Protein AF-0000000073058020 (afdb_homodimer)

Nearest PDB structures (foldseek):
  3s8e-assembly4_H  TM=9.476E-01  e=1.299E-31  Homo sapiens
  3s8e-assembly3_E  TM=9.428E-01  e=1.220E-31  Homo sapiens
  3s8e-assembly4_G  TM=9.374E-01  e=2.567E-31  Homo sapiens
  3v6m-assembly2_C  TM=9.820E-01  e=1.964E-29  Homo sapiens
  3v6m-assembly1_A  TM=9.662E-01  e=1.846E-29  Homo sapiens

Sequence (536 aa):
SPRSIEVSDPGEEYVMSYNLRGLALIFNQEYFSPELHLPHRHGTKADKNNLLRRLEELSFAVRPYDNLTRQEVLAVINDAVNWSHTEADCFLCVFLSHGENECVFARDGKLSIRDLTHTFKGDRCPSLVGKPKIFIFQACRGDKHDEPVSPIVDVVDCEVHANQLVVDAGTVHTLPAGADFLMCYSVAEGYFSHRETLNGSWYIQDLCEVLQEYGTRLEITEMMTLVNRRVSLRRVENCADRNAIGKKQVPCYTSMLTKKLYFRSKKLSPRSIEVSDPGEEYVMSYNLRGLALIFNQEYFSPELHLPHRHGTKADKNNLLRRLEELSFAVRPYDNLTRQEVLAVINDAVNWSHTEADCFLCVFLSHGENECVFARDGKLSIRDLTHTFKGDRCPSLVGKPKIFIFQACRGDKHDEPVSPIVDVVDCEVHANQLVVDAGTVHTLPAGADFLMCYSVAEGYFSHRETLNGSWYIQDLCEVLQEYGTRLEITEMMTLVNRRVSLRRVENCADRNAIGKKQVPCYTSMLTKKLYFRSKKL

Radius of gyration: 22.55 Å; Cα contacts (8 Å, |Δi|>4): 1312; chains: 2; bounding box: 61×62×60 Å

Structure (mmCIF, N/CA/C/O backbone):
data_AF-0000000073058020-model_v1
#
loop_
_entity.id
_entity.type
_entity.pdbx_description
1 polymer Caspase-6
#
loop_
_atom_site.group_PDB
_atom_site.id
_atom_site.type_symbol
_atom_site.label_atom_id
_atom_site.label_alt_id
_atom_site.label_comp_id
_atom_site.label_asym_id
_atom_site.label_entity_id
_atom_site.label_seq_id
_atom_site.pdbx_PDB_ins_code
_atom_site.Cartn_x
_atom_site.Cartn_y
_atom_site.Cartn_z
_atom_site.occupancy
_atom_site.B_iso_or_equiv
_atom_site.auth_seq_id
_atom_site.auth_comp_id
_atom_site.auth_asym_id
_atom_site.auth_atom_id
_atom_site.pdbx_PDB_model_num
ATOM 1 N N . SER A 1 1 ? 31.703 -17.469 -5.637 1 23.05 1 SER A N 1
ATOM 2 C CA . SER A 1 1 ? 31.219 -17.859 -4.316 1 23.05 1 SER A CA 1
ATOM 3 C C . SER A 1 1 ? 29.781 -17.438 -4.113 1 23.05 1 SER A C 1
ATOM 5 O O . SER A 1 1 ? 29.375 -16.344 -4.527 1 23.05 1 SER A O 1
ATOM 7 N N . PRO A 1 2 ? 28.719 -18.219 -4.098 1 29.14 2 PRO A N 1
ATOM 8 C CA . PRO A 1 2 ? 27.312 -17.812 -4.02 1 29.14 2 PRO A CA 1
ATOM 9 C C . PRO A 1 2 ? 27.078 -16.703 -2.988 1 29.14 2 PRO A C 1
ATOM 11 O O . PRO A 1 2 ? 27.562 -16.797 -1.856 1 29.14 2 PRO A O 1
ATOM 14 N N . ARG A 1 3 ? 27.219 -15.531 -3.258 1 32.94 3 ARG A N 1
ATOM 15 C CA . ARG A 1 3 ? 27.156 -14.438 -2.291 1 32.94 3 ARG A CA 1
ATOM 16 C C . ARG A 1 3 ? 26.141 -14.734 -1.194 1 32.94 3 ARG A C 1
ATOM 18 O O . ARG A 1 3 ? 25.016 -15.133 -1.481 1 32.94 3 ARG A O 1
ATOM 25 N N . SER A 1 4 ? 26.484 -15.273 -0.076 1 37.12 4 SER A N 1
ATOM 26 C CA . SER A 1 4 ? 25.766 -15.484 1.172 1 37.12 4 SER A CA 1
ATOM 27 C C . SER A 1 4 ? 24.703 -14.406 1.376 1 37.12 4 SER A C 1
ATOM 29 O O . SER A 1 4 ? 25.031 -13.227 1.527 1 37.12 4 SER A O 1
ATOM 31 N N . ILE A 1 5 ? 23.734 -14.383 0.634 1 47.12 5 ILE A N 1
ATOM 32 C CA . ILE A 1 5 ? 22.672 -13.453 1.007 1 47.12 5 ILE A CA 1
ATOM 33 C C . ILE A 1 5 ? 22.609 -13.312 2.527 1 47.12 5 ILE A C 1
ATOM 35 O O . ILE A 1 5 ? 22.297 -14.281 3.23 1 47.12 5 ILE A O 1
ATOM 39 N N . GLU A 1 6 ? 23.547 -12.773 3.135 1 50.41 6 GLU A N 1
ATOM 40 C CA . GLU A 1 6 ? 23.484 -12.477 4.562 1 50.41 6 GLU A CA 1
ATOM 41 C C . GLU A 1 6 ? 22.031 -12.352 5.027 1 50.41 6 GLU A C 1
ATOM 43 O O . GLU A 1 6 ? 21.234 -11.625 4.422 1 50.41 6 GLU A O 1
ATOM 48 N N . VAL A 1 7 ? 21.453 -13.445 5.656 1 63.44 7 VAL A N 1
ATOM 49 C CA . VAL A 1 7 ? 20.141 -13.586 6.266 1 63.44 7 VAL A CA 1
ATOM 50 C C . VAL A 1 7 ? 19.734 -12.273 6.938 1 63.44 7 VAL A C 1
ATOM 52 O O . VAL A 1 7 ? 20.375 -11.836 7.895 1 63.44 7 VAL A O 1
ATOM 55 N N . SER A 1 8 ? 19.016 -11.461 6.195 1 85 8 SER A N 1
ATOM 56 C CA . SER A 1 8 ? 18.5 -10.211 6.738 1 85 8 SER A CA 1
ATOM 57 C C . SER A 1 8 ? 17.609 -10.461 7.949 1 85 8 SER A C 1
ATOM 59 O O . SER A 1 8 ? 16.734 -11.336 7.918 1 85 8 SER A O 1
ATOM 61 N N . ASP A 1 9 ? 18 -9.945 9.086 1 92.81 9 ASP A N 1
ATOM 62 C CA . ASP A 1 9 ? 17.188 -10.008 10.305 1 92.81 9 ASP A CA 1
ATOM 63 C C . ASP A 1 9 ? 15.82 -9.383 10.078 1 92.81 9 ASP A C 1
ATOM 65 O O . ASP A 1 9 ? 15.711 -8.188 9.82 1 92.81 9 ASP A O 1
ATOM 69 N N . PRO A 1 10 ? 14.789 -10.234 10.164 1 94.06 10 PRO A N 1
ATOM 70 C CA . PRO A 1 10 ? 13.453 -9.664 9.977 1 94.06 10 PRO A CA 1
ATOM 71 C C . PRO A 1 10 ? 13.109 -8.625 11.039 1 94.06 10 PRO A C 1
ATOM 73 O O . PRO A 1 10 ? 12.18 -7.832 10.844 1 94.06 10 PRO A O 1
ATOM 76 N N . GLY A 1 11 ? 13.789 -8.633 12.148 1 95.56 11 GLY A N 1
ATOM 77 C CA . GLY A 1 11 ? 13.508 -7.719 13.242 1 95.56 11 GLY A CA 1
ATOM 78 C C . GLY A 1 11 ? 14.281 -6.418 13.148 1 95.56 11 GLY A C 1
ATOM 79 O O . GLY A 1 11 ? 14.172 -5.555 14.023 1 95.56 11 GLY A O 1
ATOM 80 N N . GLU A 1 12 ? 15.078 -6.242 12.07 1 96.94 12 GLU A N 1
ATOM 81 C CA . GLU A 1 12 ? 15.852 -5.012 11.922 1 96.94 12 GLU A CA 1
ATOM 82 C C . GLU A 1 12 ? 14.938 -3.787 11.953 1 96.94 12 GLU A C 1
ATOM 84 O O . GLU A 1 12 ? 13.883 -3.777 11.32 1 96.94 12 GLU A O 1
ATOM 89 N N . GLU A 1 13 ? 15.344 -2.783 12.727 1 98 13 GLU A N 1
ATOM 90 C CA . GLU A 1 13 ? 14.562 -1.562 12.906 1 98 13 GLU A CA 1
ATOM 91 C C . GLU A 1 13 ? 15.289 -0.351 12.328 1 98 13 GLU A C 1
ATOM 93 O O . GLU A 1 13 ? 16.516 -0.335 12.258 1 98 13 GLU A O 1
ATOM 98 N N . TYR A 1 14 ? 14.531 0.636 11.891 1 98.31 14 TYR A N 1
ATOM 99 C CA . TYR A 1 14 ? 15.117 1.937 11.57 1 98.31 14 TYR A CA 1
ATOM 100 C C . TYR A 1 14 ? 15.758 2.557 12.805 1 98.31 14 TYR A C 1
ATOM 102 O O . TYR A 1 14 ? 15.297 2.342 13.93 1 98.31 14 TYR A O 1
ATOM 110 N N . VAL A 1 15 ? 16.859 3.303 12.57 1 97.19 15 VAL A N 1
ATOM 111 C CA . VAL A 1 15 ? 17.406 4.129 13.641 1 97.19 15 VAL A CA 1
ATOM 112 C C . VAL A 1 15 ? 16.469 5.305 13.914 1 97.19 15 VAL A C 1
ATOM 114 O O . VAL A 1 15 ? 16.312 6.199 13.078 1 97.19 15 VAL A O 1
ATOM 117 N N . MET A 1 16 ? 15.812 5.262 15.023 1 97.62 16 MET A N 1
ATOM 118 C CA . MET A 1 16 ? 14.828 6.281 15.383 1 97.62 16 MET A CA 1
ATOM 119 C C . MET A 1 16 ? 15.211 6.961 16.688 1 97.62 16 MET A C 1
ATOM 121 O O . MET A 1 16 ? 14.336 7.305 17.484 1 97.62 16 MET A O 1
ATOM 125 N N . SER A 1 17 ? 16.516 7.078 16.938 1 95.25 17 SER A N 1
ATOM 126 C CA . SER A 1 17 ? 16.969 7.562 18.234 1 95.25 17 SER A CA 1
ATOM 127 C C . SER A 1 17 ? 17.688 8.898 18.094 1 95.25 17 SER A C 1
ATOM 129 O O . SER A 1 17 ? 18.469 9.281 18.969 1 95.25 17 SER A O 1
ATOM 131 N N . TYR A 1 18 ? 17.516 9.555 17 1 94.5 18 TYR A N 1
ATOM 132 C CA . TYR A 1 18 ? 18.047 10.906 16.906 1 94.5 18 TYR A CA 1
ATOM 133 C C . TYR A 1 18 ? 17.281 11.852 17.828 1 94.5 18 TYR A C 1
ATOM 135 O O . TYR A 1 18 ? 16.266 11.469 18.406 1 94.5 18 TYR A O 1
ATOM 143 N N . ASN A 1 19 ? 17.734 13.055 17.969 1 89.69 19 ASN A N 1
ATOM 144 C CA . ASN A 1 19 ? 17.125 14.023 18.891 1 89.69 19 ASN A CA 1
ATOM 145 C C . ASN A 1 19 ? 15.719 14.398 18.469 1 89.69 19 ASN A C 1
ATOM 147 O O . ASN A 1 19 ? 14.812 14.484 19.297 1 89.69 19 ASN A O 1
ATOM 151 N N . LEU A 1 20 ? 15.555 14.594 17.266 1 94.88 20 LEU A N 1
ATOM 152 C CA . LEU A 1 20 ? 14.25 14.961 16.719 1 94.88 20 LEU A CA 1
ATOM 153 C C . LEU A 1 20 ? 13.617 13.781 15.992 1 94.88 20 LEU A C 1
ATOM 155 O O . LEU A 1 20 ? 14.297 13.062 15.258 1 94.88 20 LEU A O 1
ATOM 159 N N . ARG A 1 21 ? 12.336 13.523 16.312 1 98 21 ARG A N 1
ATOM 160 C CA . ARG A 1 21 ? 11.641 12.477 15.578 1 98 21 ARG A CA 1
ATOM 161 C C . ARG A 1 21 ? 11.648 12.766 14.078 1 98 21 ARG A C 1
ATOM 163 O O . ARG A 1 21 ? 12 11.898 13.273 1 98 21 ARG A O 1
ATOM 170 N N . GLY A 1 22 ? 11.336 14.047 13.75 1 98.19 22 GLY A N 1
ATOM 171 C CA . GLY A 1 22 ? 11.359 14.469 12.359 1 98.19 22 GLY A CA 1
ATOM 172 C C . GLY A 1 22 ? 10.484 15.688 12.094 1 98.19 22 GLY A C 1
ATOM 173 O O . GLY A 1 22 ? 9.727 16.109 12.969 1 98.19 22 GLY A O 1
ATOM 174 N N . LEU A 1 23 ? 10.68 16.281 11.023 1 98.56 23 LEU A N 1
ATOM 175 C CA . LEU A 1 23 ? 9.812 17.344 10.539 1 98.56 23 LEU A CA 1
ATOM 176 C C . LEU A 1 23 ? 8.484 16.781 10.039 1 98.56 23 LEU A C 1
ATOM 178 O O . LEU A 1 23 ? 8.461 15.805 9.281 1 98.56 23 LEU A O 1
ATOM 182 N N . ALA A 1 24 ? 7.367 17.328 10.555 1 98.81 24 ALA A N 1
ATOM 183 C CA . ALA A 1 24 ? 6.027 16.953 10.102 1 98.81 24 ALA A CA 1
ATOM 184 C C . ALA A 1 24 ? 5.297 18.156 9.508 1 98.81 24 ALA A C 1
ATOM 186 O O . ALA A 1 24 ? 5.086 19.156 10.188 1 98.81 24 ALA A O 1
ATOM 187 N N . LEU A 1 25 ? 4.953 18.047 8.258 1 98.88 25 LEU A N 1
ATOM 188 C CA . LEU A 1 25 ? 4.168 19.078 7.586 1 98.88 25 LEU A CA 1
ATOM 189 C C . LEU A 1 25 ? 2.697 18.688 7.512 1 98.88 25 LEU A C 1
ATOM 191 O O . LEU A 1 25 ? 2.371 17.547 7.191 1 98.88 25 LEU A O 1
ATOM 195 N N . ILE A 1 26 ? 1.805 19.594 7.879 1 98.81 26 ILE A N 1
ATOM 196 C CA . ILE A 1 26 ? 0.37 19.391 7.707 1 98.81 26 ILE A CA 1
ATOM 197 C C . ILE A 1 26 ? -0.203 20.469 6.801 1 98.81 26 ILE A C 1
ATOM 199 O O . ILE A 1 26 ? -0.248 21.641 7.176 1 98.81 26 ILE A O 1
ATOM 203 N N . PHE A 1 27 ? -0.582 20.094 5.637 1 98.69 27 PHE A N 1
ATOM 204 C CA . PHE A 1 27 ? -1.295 21 4.746 1 98.69 27 PHE A CA 1
ATOM 205 C C . PHE A 1 27 ? -2.803 20.828 4.887 1 98.69 27 PHE A C 1
ATOM 207 O O . PHE A 1 27 ? -3.355 19.797 4.48 1 98.69 27 PHE A O 1
ATOM 214 N N . ASN A 1 28 ? -3.459 21.781 5.445 1 98.38 28 ASN A N 1
ATOM 215 C CA . ASN A 1 28 ? -4.902 21.766 5.66 1 98.38 28 ASN A CA 1
ATOM 216 C C . ASN A 1 28 ? -5.617 22.719 4.711 1 98.38 28 ASN A C 1
ATOM 218 O O . ASN A 1 28 ? -5.598 23.938 4.91 1 98.38 28 ASN A O 1
ATOM 222 N N . GLN A 1 29 ? -6.27 22.156 3.744 1 97.38 29 GLN A N 1
ATOM 223 C CA . GLN A 1 29 ? -7 22.938 2.762 1 97.38 29 GLN A CA 1
ATOM 224 C C . GLN A 1 29 ? -8.5 22.922 3.043 1 97.38 29 GLN A C 1
ATOM 226 O O . GLN A 1 29 ? -9.133 21.859 2.951 1 97.38 29 GLN A O 1
ATOM 231 N N . GLU A 1 30 ? -9.047 24 3.389 1 96.25 30 GLU A N 1
ATOM 232 C CA . GLU A 1 30 ? -10.469 24.094 3.697 1 96.25 30 GLU A CA 1
ATOM 233 C C . GLU A 1 30 ? -11.227 24.844 2.598 1 96.25 30 GLU A C 1
ATOM 235 O O . GLU A 1 30 ? -12.367 24.484 2.283 1 96.25 30 GLU A O 1
ATOM 240 N N . TYR A 1 31 ? -10.555 25.844 2.033 1 96.69 31 TYR A N 1
ATOM 241 C CA . TYR A 1 31 ? -11.164 26.688 1.013 1 96.69 31 TYR A CA 1
ATOM 242 C C . TYR A 1 31 ? -10.43 26.547 -0.316 1 96.69 31 TYR A C 1
ATOM 244 O O . TYR A 1 31 ? -9.219 26.328 -0.343 1 96.69 31 TYR A O 1
ATOM 252 N N . PHE A 1 32 ? -11.188 26.75 -1.414 1 96.38 32 PHE A N 1
ATOM 253 C CA . PHE A 1 32 ? -10.625 26.594 -2.748 1 96.38 32 PHE A CA 1
ATOM 254 C C . PHE A 1 32 ? -11.094 27.719 -3.672 1 96.38 32 PHE A C 1
ATOM 256 O O . PHE A 1 32 ? -12.164 28.281 -3.469 1 96.38 32 PHE A O 1
ATOM 263 N N . SER A 1 33 ? -10.25 28.016 -4.582 1 97.06 33 SER A N 1
ATOM 264 C CA . SER A 1 33 ? -10.625 29.016 -5.578 1 97.06 33 SER A CA 1
ATOM 265 C C . SER A 1 33 ? -11.914 28.625 -6.297 1 97.06 33 SER A C 1
ATOM 267 O O . SER A 1 33 ? -12.117 27.453 -6.625 1 97.06 33 SER A O 1
ATOM 269 N N . PRO A 1 34 ? -12.773 29.609 -6.582 1 95 34 PRO A N 1
ATOM 270 C CA . PRO A 1 34 ? -14.055 29.328 -7.223 1 95 34 PRO A CA 1
ATOM 271 C C . PRO A 1 34 ? -13.906 28.609 -8.562 1 95 34 PRO A C 1
ATOM 273 O O . PRO A 1 34 ? -14.773 27.812 -8.938 1 95 34 PRO A O 1
ATOM 276 N N . GLU A 1 35 ? -12.805 28.828 -9.242 1 95.06 35 GLU A N 1
ATOM 277 C CA . GLU A 1 35 ? -12.586 28.25 -10.562 1 95.06 35 GLU A CA 1
ATOM 278 C C . GLU A 1 35 ? -12.453 26.734 -10.484 1 95.06 35 GLU A C 1
ATOM 280 O O . GLU A 1 35 ? -12.656 26.031 -11.484 1 95.06 35 GLU A O 1
ATOM 285 N N . LEU A 1 36 ? -12.156 26.219 -9.297 1 92.19 36 LEU A N 1
ATOM 286 C CA . LEU A 1 36 ? -11.945 24.781 -9.133 1 92.19 36 LEU A CA 1
ATOM 287 C C . LEU A 1 36 ? -13.273 24.062 -8.883 1 92.19 36 LEU A C 1
ATOM 289 O O . LEU A 1 36 ? -13.344 22.828 -8.992 1 92.19 36 LEU A O 1
ATOM 293 N N . HIS A 1 37 ? -14.32 24.812 -8.516 1 91.5 37 HIS A N 1
ATOM 294 C CA . HIS A 1 37 ? -15.648 24.281 -8.273 1 91.5 37 HIS A CA 1
ATOM 295 C C . HIS A 1 37 ? -15.609 23.141 -7.25 1 91.5 37 HIS A C 1
ATOM 297 O O . HIS A 1 37 ? -16.234 22.094 -7.453 1 91.5 37 HIS A O 1
ATOM 303 N N . LEU A 1 38 ? -14.812 23.297 -6.207 1 90.06 38 LEU A N 1
ATOM 304 C CA . LEU A 1 38 ? -14.719 22.328 -5.125 1 90.06 38 LEU A CA 1
ATOM 305 C C . LEU A 1 38 ? -15.453 22.828 -3.883 1 90.06 38 LEU A C 1
ATOM 307 O O . LEU A 1 38 ? -15.398 24.016 -3.564 1 90.06 38 LEU A O 1
ATOM 311 N N . PRO A 1 39 ? -16.125 21.953 -3.223 1 87.44 39 PRO A N 1
ATOM 312 C CA . PRO A 1 39 ? -16.812 22.359 -1.997 1 87.44 39 PRO A CA 1
ATOM 313 C C . PRO A 1 39 ? -15.844 22.656 -0.853 1 87.44 39 PRO A C 1
ATOM 315 O O . PRO A 1 39 ? -14.719 22.156 -0.834 1 87.44 39 PRO A O 1
ATOM 318 N N . HIS A 1 40 ? -16.359 23.484 0.093 1 91.19 40 HIS A N 1
ATOM 319 C CA . HIS A 1 40 ? -15.617 23.734 1.321 1 91.19 40 HIS A CA 1
ATOM 320 C C . HIS A 1 40 ? -15.516 22.469 2.17 1 91.19 40 HIS A C 1
ATOM 322 O O . HIS A 1 40 ? -16.469 21.688 2.24 1 91.19 40 HIS A O 1
ATOM 328 N N . ARG A 1 41 ? -14.398 22.281 2.799 1 92.06 41 ARG A N 1
ATOM 329 C CA . ARG A 1 41 ? -14.18 21.094 3.615 1 92.06 41 ARG A CA 1
ATOM 330 C C . ARG A 1 41 ? -14.383 21.406 5.094 1 92.06 41 ARG A C 1
ATOM 332 O O . ARG A 1 41 ? -13.43 21.391 5.875 1 92.06 41 ARG A O 1
ATOM 339 N N . HIS A 1 42 ? -15.57 21.516 5.48 1 88.69 42 HIS A N 1
ATOM 340 C CA . HIS A 1 42 ? -15.898 21.766 6.875 1 88.69 42 HIS A CA 1
ATOM 341 C C . HIS A 1 42 ? -15.43 20.641 7.777 1 88.69 42 HIS A C 1
ATOM 343 O O . HIS A 1 42 ? -15.547 19.469 7.422 1 88.69 42 HIS A O 1
ATOM 349 N N . GLY A 1 43 ? -14.859 20.938 8.93 1 89.25 43 GLY A N 1
ATOM 350 C CA . GLY A 1 43 ? -14.43 19.938 9.898 1 89.25 43 GLY A CA 1
ATOM 351 C C . GLY A 1 43 ? -12.953 19.625 9.805 1 89.25 43 GLY A C 1
ATOM 352 O O . GLY A 1 43 ? -12.383 19.016 10.719 1 89.25 43 GLY A O 1
ATOM 353 N N . THR A 1 44 ? -12.305 20.094 8.719 1 94.69 44 THR A N 1
ATOM 354 C CA . THR A 1 44 ? -10.914 19.734 8.484 1 94.69 44 THR A CA 1
ATOM 355 C C . THR A 1 44 ? -10.008 20.375 9.539 1 94.69 44 THR A C 1
ATOM 357 O O . THR A 1 44 ? -8.922 19.859 9.82 1 94.69 44 THR A O 1
ATOM 360 N N . LYS A 1 45 ? -10.469 21.406 10.117 1 96.62 45 LYS A N 1
ATOM 361 C CA . LYS A 1 45 ? -9.711 22.031 11.203 1 96.62 45 LYS A CA 1
ATOM 362 C C . LYS A 1 45 ? -9.539 21.062 12.375 1 96.62 45 LYS A C 1
ATOM 364 O O . LYS A 1 45 ? -8.508 21.062 13.039 1 96.62 45 LYS A O 1
ATOM 369 N N . ALA A 1 46 ? -10.609 20.328 12.641 1 96.75 46 ALA A N 1
ATOM 370 C CA . ALA A 1 46 ? -10.508 19.328 13.703 1 96.75 46 ALA A CA 1
ATOM 371 C C . ALA A 1 46 ? -9.438 18.297 13.383 1 96.75 46 ALA A C 1
ATOM 373 O O . ALA A 1 46 ? -8.672 17.891 14.258 1 96.75 46 ALA A O 1
ATOM 374 N N . ASP A 1 47 ? -9.375 17.844 12.141 1 97.12 47 ASP A N 1
ATOM 375 C CA . ASP A 1 47 ? -8.336 16.906 11.703 1 97.12 47 ASP A CA 1
ATOM 376 C C . ASP A 1 47 ? -6.945 17.484 11.938 1 97.12 47 ASP A C 1
ATOM 378 O O . ASP A 1 47 ? -6.082 16.828 12.523 1 97.12 47 ASP A O 1
ATOM 382 N N . LYS A 1 48 ? -6.75 18.734 11.477 1 98.38 48 LYS A N 1
ATOM 383 C CA . LYS A 1 48 ? -5.461 19.406 11.625 1 98.38 48 LYS A CA 1
ATOM 384 C C . LYS A 1 48 ? -5.047 19.469 13.094 1 98.38 48 LYS A C 1
ATOM 386 O O . LYS A 1 48 ? -3.916 19.125 13.438 1 98.38 48 LYS A O 1
ATOM 391 N N . ASN A 1 49 ? -5.949 19.875 13.914 1 98.38 49 ASN A N 1
ATOM 392 C CA . ASN A 1 49 ? -5.645 20.062 15.328 1 98.38 49 ASN A CA 1
ATOM 393 C C . ASN A 1 49 ? -5.328 18.734 16.016 1 98.38 49 ASN A C 1
ATOM 395 O O . ASN A 1 49 ? -4.426 18.672 16.844 1 98.38 49 ASN A O 1
ATOM 399 N N . ASN A 1 50 ? -6.074 17.734 15.711 1 98.06 50 ASN A N 1
ATOM 400 C CA . ASN A 1 50 ? -5.809 16.422 16.266 1 98.06 50 ASN A CA 1
ATOM 401 C C . ASN A 1 50 ? -4.441 15.891 15.852 1 98.06 50 ASN A C 1
ATOM 403 O O . ASN A 1 50 ? -3.697 15.359 16.672 1 98.06 50 ASN A O 1
ATOM 407 N N . LEU A 1 51 ? -4.152 16.078 14.602 1 98.75 51 LEU A N 1
ATOM 408 C CA . LEU A 1 51 ? -2.857 15.641 14.094 1 98.75 51 LEU A CA 1
ATOM 409 C C . LEU A 1 51 ? -1.721 16.422 14.75 1 98.75 51 LEU A C 1
ATOM 411 O O . LEU A 1 51 ? -0.7 15.836 15.125 1 98.75 51 LEU A O 1
ATOM 415 N N . LEU A 1 52 ? -1.914 17.719 14.836 1 98.62 52 LEU A N 1
ATOM 416 C CA . LEU A 1 52 ? -0.913 18.562 15.484 1 98.62 52 LEU A CA 1
ATOM 417 C C . LEU A 1 52 ? -0.603 18.047 16.891 1 98.62 52 LEU A C 1
ATOM 419 O O . LEU A 1 52 ? 0.563 17.844 17.234 1 98.62 52 LEU A O 1
ATOM 423 N N . ARG A 1 53 ? -1.595 17.766 17.641 1 98.25 53 ARG A N 1
ATOM 424 C CA . ARG A 1 53 ? -1.443 17.297 19.016 1 98.25 53 ARG A CA 1
ATOM 425 C C . ARG A 1 53 ? -0.738 15.953 19.062 1 98.25 53 ARG A C 1
ATOM 427 O O . ARG A 1 53 ? 0.22 15.773 19.828 1 98.25 53 ARG A O 1
ATOM 434 N N . ARG A 1 54 ? -1.175 14.992 18.281 1 98.38 54 ARG A N 1
ATOM 435 C CA . ARG A 1 54 ? -0.639 13.633 18.312 1 98.38 54 ARG A CA 1
ATOM 436 C C . ARG A 1 54 ? 0.815 13.609 17.844 1 98.38 54 ARG A C 1
ATOM 438 O O . ARG A 1 54 ? 1.646 12.914 18.438 1 98.38 54 ARG A O 1
ATOM 445 N N . LEU A 1 55 ? 1.121 14.336 16.781 1 98.5 55 LEU A N 1
ATOM 446 C CA . LEU A 1 55 ? 2.471 14.312 16.219 1 98.5 55 LEU A CA 1
ATOM 447 C C . LEU A 1 55 ? 3.453 15.016 17.156 1 98.5 55 LEU A C 1
ATOM 449 O O . LEU A 1 55 ? 4.605 14.586 17.281 1 98.5 55 LEU A O 1
ATOM 453 N N . GLU A 1 56 ? 3.014 16.062 17.812 1 97.88 56 GLU A N 1
ATOM 454 C CA . GLU A 1 56 ? 3.863 16.703 18.812 1 97.88 56 GLU A CA 1
ATOM 455 C C . GLU A 1 56 ? 4.141 15.758 19.984 1 97.88 56 GLU A C 1
ATOM 457 O O . GLU A 1 56 ? 5.266 15.703 20.484 1 97.88 56 GLU A O 1
ATOM 462 N N . GLU A 1 57 ? 3.121 15.039 20.391 1 96.75 57 GLU A N 1
ATOM 463 C CA . GLU A 1 57 ? 3.287 14.055 21.453 1 96.75 57 GLU A CA 1
ATOM 464 C C . GLU A 1 57 ? 4.312 12.992 21.062 1 96.75 57 GLU A C 1
ATOM 466 O O . GLU A 1 57 ? 4.969 12.406 21.922 1 96.75 57 GLU A O 1
ATOM 471 N N . LEU A 1 58 ? 4.457 12.758 19.797 1 97.19 58 LEU A N 1
ATOM 472 C CA . LEU A 1 58 ? 5.422 11.781 19.297 1 97.19 58 LEU A CA 1
ATOM 473 C C . LEU A 1 58 ? 6.766 12.438 19.016 1 97.19 58 LEU A C 1
ATOM 475 O O . LEU A 1 58 ? 7.621 11.852 18.344 1 97.19 58 LEU A O 1
ATOM 479 N N . SER A 1 59 ? 6.953 13.742 19.375 1 96.88 59 SER A N 1
ATOM 480 C CA . SER A 1 59 ? 8.219 14.469 19.344 1 96.88 59 SER A CA 1
ATOM 481 C C . SER A 1 59 ? 8.562 14.938 17.938 1 96.88 59 SER A C 1
ATOM 483 O O . SER A 1 59 ? 9.742 15.07 17.594 1 96.88 59 SER A O 1
ATOM 485 N N . PHE A 1 60 ? 7.57 15.117 17.078 1 98.12 60 PHE A N 1
ATOM 486 C CA . PHE A 1 60 ? 7.789 15.758 15.789 1 98.12 60 PHE A CA 1
ATOM 487 C C . PHE A 1 60 ? 7.875 17.266 15.938 1 98.12 60 PHE A C 1
ATOM 489 O O . PHE A 1 60 ? 7.238 17.844 16.828 1 98.12 60 PHE A O 1
ATOM 496 N N . ALA A 1 61 ? 8.711 17.891 15.125 1 98.19 61 ALA A N 1
ATOM 497 C CA . ALA A 1 61 ? 8.57 19.312 14.859 1 98.19 61 ALA A CA 1
ATOM 498 C C . ALA A 1 61 ? 7.469 19.578 13.836 1 98.19 61 ALA A C 1
ATOM 500 O O . ALA A 1 61 ? 7.695 19.453 12.625 1 98.19 61 ALA A O 1
ATOM 501 N N . VAL A 1 62 ? 6.273 20 14.312 1 98.75 62 VAL A N 1
ATOM 502 C CA . VAL A 1 62 ? 5.09 20.031 13.453 1 98.75 62 VAL A CA 1
ATOM 503 C C . VAL A 1 62 ? 4.883 21.453 12.914 1 98.75 62 VAL A C 1
ATOM 505 O O . VAL A 1 62 ? 4.949 22.422 13.664 1 98.75 62 VAL A O 1
ATOM 508 N N . ARG A 1 63 ? 4.672 21.562 11.648 1 98.75 63 ARG A N 1
ATOM 509 C CA . ARG A 1 63 ? 4.371 22.828 10.969 1 98.75 63 ARG A CA 1
ATOM 510 C C . ARG A 1 63 ? 3.059 22.734 10.203 1 98.75 63 ARG A C 1
ATOM 512 O O . ARG A 1 63 ? 3.021 22.219 9.086 1 98.75 63 ARG A O 1
ATOM 519 N N . PRO A 1 64 ? 1.987 23.234 10.789 1 98.69 64 PRO A N 1
ATOM 520 C CA . PRO A 1 64 ? 0.701 23.266 10.094 1 98.69 64 PRO A CA 1
ATOM 521 C C . PRO A 1 64 ? 0.569 24.469 9.156 1 98.69 64 PRO A C 1
ATOM 523 O O . PRO A 1 64 ? 1.066 25.547 9.469 1 98.69 64 PRO A O 1
ATOM 526 N N . TYR A 1 65 ? -0.059 24.281 8.047 1 98.81 65 TYR A N 1
ATOM 527 C CA . TYR A 1 65 ? -0.34 25.344 7.074 1 98.81 65 TYR A CA 1
ATOM 528 C C . TYR A 1 65 ? -1.792 25.281 6.617 1 98.81 65 TYR A C 1
ATOM 530 O O . TYR A 1 65 ? -2.316 24.203 6.32 1 98.81 65 TYR A O 1
ATOM 538 N N . ASP A 1 66 ? -2.443 26.453 6.566 1 98.62 66 ASP A N 1
ATOM 539 C CA . ASP A 1 66 ? -3.848 26.5 6.168 1 98.62 66 ASP A CA 1
ATOM 540 C C . ASP A 1 66 ? -4.008 27.203 4.824 1 98.62 66 ASP A C 1
ATOM 542 O O . ASP A 1 66 ? -3.543 28.328 4.648 1 98.62 66 ASP A O 1
ATOM 546 N N . ASN A 1 67 ? -4.641 26.516 3.91 1 98.44 67 ASN A N 1
ATOM 547 C CA . ASN A 1 67 ? -5.176 27.094 2.686 1 98.44 67 ASN A CA 1
ATOM 548 C C . ASN A 1 67 ? -4.074 27.75 1.848 1 98.44 67 ASN A C 1
ATOM 550 O O . ASN A 1 67 ? -4.199 28.891 1.428 1 98.44 67 ASN A O 1
ATOM 554 N N . LEU A 1 68 ? -2.988 27 1.646 1 98.75 68 LEU A N 1
ATOM 555 C CA . LEU A 1 68 ? -1.881 27.469 0.828 1 98.75 68 LEU A CA 1
ATOM 556 C C . LEU A 1 68 ? -2.197 27.328 -0.657 1 98.75 68 LEU A C 1
ATOM 558 O O . LEU A 1 68 ? -2.906 26.406 -1.056 1 98.75 68 LEU A O 1
ATOM 562 N N . THR A 1 69 ? -1.681 28.25 -1.438 1 98.44 69 THR A N 1
ATOM 563 C CA . THR A 1 69 ? -1.713 28.109 -2.889 1 98.44 69 THR A CA 1
ATOM 564 C C . THR A 1 69 ? -0.729 27.031 -3.346 1 98.44 69 THR A C 1
ATOM 566 O O . THR A 1 69 ? 0.108 26.578 -2.564 1 98.44 69 THR A O 1
ATOM 569 N N . ARG A 1 70 ? -0.888 26.641 -4.617 1 98.12 70 ARG A N 1
ATOM 570 C CA . ARG A 1 70 ? 0.032 25.672 -5.203 1 98.12 70 ARG A CA 1
ATOM 571 C C . ARG A 1 70 ? 1.479 26.125 -5.047 1 98.12 70 ARG A C 1
ATOM 573 O O . ARG A 1 70 ? 2.338 25.344 -4.629 1 98.12 70 ARG A O 1
ATOM 580 N N . GLN A 1 71 ? 1.743 27.375 -5.344 1 98.25 71 GLN A N 1
ATOM 581 C CA . GLN A 1 71 ? 3.092 27.922 -5.262 1 98.25 71 GLN A CA 1
ATOM 582 C C . GLN A 1 71 ? 3.598 27.922 -3.82 1 98.25 71 GLN A C 1
ATOM 584 O O . GLN A 1 71 ? 4.766 27.625 -3.566 1 98.25 71 GLN A O 1
ATOM 589 N N . GLU A 1 72 ? 2.76 28.266 -2.91 1 98.75 72 GLU A N 1
ATOM 590 C CA . GLU A 1 72 ? 3.141 28.297 -1.501 1 98.75 72 GLU A CA 1
ATOM 591 C C . GLU A 1 72 ? 3.441 26.891 -0.984 1 98.75 72 GLU A C 1
ATOM 593 O O . GLU A 1 72 ? 4.383 26.688 -0.213 1 98.75 72 GLU A O 1
ATOM 598 N N . VAL A 1 73 ? 2.633 25.875 -1.385 1 98.69 73 VAL A N 1
ATOM 599 C CA . VAL A 1 73 ? 2.883 24.5 -0.991 1 98.69 73 VAL A CA 1
ATOM 600 C C . VAL A 1 73 ? 4.254 24.047 -1.496 1 98.69 73 VAL A C 1
ATOM 602 O O . VAL A 1 73 ? 5.051 23.484 -0.74 1 98.69 73 VAL A O 1
ATOM 605 N N . LEU A 1 74 ? 4.52 24.391 -2.775 1 98.12 74 LEU A N 1
ATOM 606 C CA . LEU A 1 74 ? 5.789 23.984 -3.371 1 98.12 74 LEU A CA 1
ATOM 607 C C . LEU A 1 74 ? 6.961 24.672 -2.664 1 98.12 74 LEU A C 1
ATOM 609 O O . LEU A 1 74 ? 8.023 24.062 -2.498 1 98.12 74 LEU A O 1
ATOM 613 N N . ALA A 1 75 ? 6.801 25.891 -2.242 1 98.44 75 ALA A N 1
ATOM 614 C CA . ALA A 1 75 ? 7.844 26.594 -1.499 1 98.44 75 ALA A CA 1
ATOM 615 C C . ALA A 1 75 ? 8.125 25.906 -0.165 1 98.44 75 ALA A C 1
ATOM 617 O O . ALA A 1 75 ? 9.281 25.734 0.218 1 98.44 75 ALA A O 1
ATOM 618 N N . VAL A 1 76 ? 7.066 25.531 0.563 1 98.69 76 VAL A N 1
ATOM 619 C CA . VAL A 1 76 ? 7.211 24.844 1.843 1 98.69 76 VAL A CA 1
ATOM 620 C C . VAL A 1 76 ? 7.91 23.5 1.634 1 98.69 76 VAL A C 1
ATOM 622 O O . VAL A 1 76 ? 8.789 23.125 2.414 1 98.69 76 VAL A O 1
ATOM 625 N N . ILE A 1 77 ? 7.523 22.781 0.605 1 98 77 ILE A N 1
ATOM 626 C CA . ILE A 1 77 ? 8.117 21.484 0.282 1 98 77 ILE A CA 1
ATOM 627 C C . ILE A 1 77 ? 9.602 21.656 -0.02 1 98 77 ILE A C 1
ATOM 629 O O . ILE A 1 77 ? 10.438 20.891 0.471 1 98 77 ILE A O 1
ATOM 633 N N . ASN A 1 78 ? 9.914 22.672 -0.804 1 96.88 78 ASN A N 1
ATOM 634 C CA . ASN A 1 78 ? 11.312 22.953 -1.115 1 96.88 78 ASN A CA 1
ATOM 635 C C . ASN A 1 78 ? 12.125 23.266 0.143 1 96.88 78 ASN A C 1
ATOM 637 O O . ASN A 1 78 ? 13.266 22.828 0.277 1 96.88 78 ASN A O 1
ATOM 641 N N . ASP A 1 79 ? 11.539 24.031 1.005 1 97.94 79 ASP A N 1
ATOM 642 C CA . ASP A 1 79 ? 12.188 24.312 2.281 1 97.94 79 ASP A CA 1
ATOM 643 C C . ASP A 1 79 ? 12.438 23.031 3.066 1 97.94 79 ASP A C 1
ATOM 645 O O . ASP A 1 79 ? 13.492 22.875 3.684 1 97.94 79 ASP A O 1
ATOM 649 N N . ALA A 1 80 ? 11.508 22.141 3.041 1 98 80 ALA A N 1
ATOM 650 C CA . ALA A 1 80 ? 11.625 20.891 3.775 1 98 80 ALA A CA 1
ATOM 651 C C . ALA A 1 80 ? 12.727 20.016 3.18 1 98 80 ALA A C 1
ATOM 653 O O . ALA A 1 80 ? 13.445 19.328 3.91 1 98 80 ALA A O 1
ATOM 654 N N . VAL A 1 81 ? 12.789 20 1.859 1 96.5 81 VAL A N 1
ATOM 655 C CA . VAL A 1 81 ? 13.82 19.219 1.175 1 96.5 81 VAL A CA 1
ATOM 656 C C . VAL A 1 81 ? 15.203 19.734 1.567 1 96.5 81 VAL A C 1
ATOM 658 O O . VAL A 1 81 ? 16.141 18.938 1.728 1 96.5 81 VAL A O 1
ATOM 661 N N . ASN A 1 82 ? 15.305 21.016 1.749 1 95.38 82 ASN A N 1
ATOM 662 C CA . ASN A 1 82 ? 16.578 21.641 2.053 1 95.38 82 ASN A CA 1
ATOM 663 C C . ASN A 1 82 ? 16.844 21.688 3.557 1 95.38 82 ASN A C 1
ATOM 665 O O . ASN A 1 82 ? 17.922 22.094 3.992 1 95.38 82 ASN A O 1
ATOM 669 N N . TRP A 1 83 ? 15.859 21.328 4.293 1 94.69 83 TRP A N 1
ATOM 670 C CA . TRP A 1 83 ? 16.031 21.188 5.734 1 94.69 83 TRP A CA 1
ATOM 671 C C . TRP A 1 83 ? 17.031 20.078 6.051 1 94.69 83 TRP A C 1
ATOM 673 O O . TRP A 1 83 ? 17.078 19.062 5.359 1 94.69 83 TRP A O 1
ATOM 683 N N . SER A 1 84 ? 17.891 20.25 6.988 1 94.31 84 SER A N 1
ATOM 684 C CA . SER A 1 84 ? 18.812 19.172 7.359 1 94.31 84 SER A CA 1
ATOM 685 C C . SER A 1 84 ? 18.109 18.125 8.219 1 94.31 84 SER A C 1
ATOM 687 O O . SER A 1 84 ? 17.812 18.375 9.391 1 94.31 84 SER A O 1
ATOM 689 N N . HIS A 1 85 ? 17.938 16.984 7.676 1 97.12 85 HIS A N 1
ATOM 690 C CA . HIS A 1 85 ? 17.281 15.883 8.391 1 97.12 85 HIS A CA 1
ATOM 691 C C . HIS A 1 85 ? 18.312 14.977 9.055 1 97.12 85 HIS A C 1
ATOM 693 O O . HIS A 1 85 ? 17.969 13.891 9.531 1 97.12 85 HIS A O 1
ATOM 699 N N . THR A 1 86 ? 19.516 15.359 9.117 1 95.56 86 THR A N 1
ATOM 700 C CA . THR A 1 86 ? 20.594 14.516 9.609 1 95.56 86 THR A CA 1
ATOM 701 C C . THR A 1 86 ? 20.344 14.086 11.055 1 95.56 86 THR A C 1
ATOM 703 O O . THR A 1 86 ? 20.609 12.945 11.422 1 95.56 86 THR A O 1
ATOM 706 N N . GLU A 1 87 ? 19.781 14.984 11.82 1 95.81 87 GLU A N 1
ATOM 707 C CA . GLU A 1 87 ? 19.562 14.695 13.234 1 95.81 87 GLU A CA 1
ATOM 708 C C . GLU A 1 87 ? 18.094 14.359 13.5 1 95.81 87 GLU A C 1
ATOM 710 O O . GLU A 1 87 ? 17.609 14.508 14.625 1 95.81 87 GLU A O 1
ATOM 715 N N . ALA A 1 88 ? 17.391 13.984 12.516 1 97.38 88 ALA A N 1
ATOM 716 C CA . ALA A 1 88 ? 16 13.57 12.633 1 97.38 88 ALA A CA 1
ATOM 717 C C . ALA A 1 88 ? 15.828 12.102 12.25 1 97.38 88 ALA A C 1
ATOM 719 O O . ALA A 1 88 ? 16.578 11.57 11.43 1 97.38 88 ALA A O 1
ATOM 720 N N . ASP A 1 89 ? 14.875 11.477 12.859 1 98.44 89 ASP A N 1
ATOM 721 C CA . ASP A 1 89 ? 14.609 10.055 12.625 1 98.44 89 ASP A CA 1
ATOM 722 C C . ASP A 1 89 ? 13.969 9.844 11.258 1 98.44 89 ASP A C 1
ATOM 724 O O . ASP A 1 89 ? 14.289 8.875 10.562 1 98.44 89 ASP A O 1
ATOM 728 N N . CYS A 1 90 ? 13.016 10.695 10.922 1 98.31 90 CYS A N 1
ATOM 729 C CA . CYS A 1 90 ? 12.164 10.477 9.766 1 98.31 90 CYS A CA 1
ATOM 730 C C . CYS A 1 90 ? 11.516 11.781 9.305 1 98.31 90 CYS A C 1
ATOM 732 O O . CYS A 1 90 ? 11.875 12.859 9.789 1 98.31 90 CYS A O 1
ATOM 734 N N . PHE A 1 91 ? 10.758 11.727 8.281 1 98.31 91 PHE A N 1
ATOM 735 C CA . PHE A 1 91 ? 9.977 12.828 7.734 1 98.31 91 PHE A CA 1
ATOM 736 C C . PHE A 1 91 ? 8.516 12.422 7.574 1 98.31 91 PHE A C 1
ATOM 738 O O . PHE A 1 91 ? 8.219 11.281 7.219 1 98.31 91 PHE A O 1
ATOM 745 N N . LEU A 1 92 ? 7.574 13.344 7.875 1 98.62 92 LEU A N 1
ATOM 746 C CA . LEU A 1 92 ? 6.145 13.078 7.746 1 98.62 92 LEU A CA 1
ATOM 747 C C . LEU A 1 92 ? 5.43 14.25 7.082 1 98.62 92 LEU A C 1
ATOM 749 O O . LEU A 1 92 ? 5.703 15.414 7.402 1 98.62 92 LEU A O 1
ATOM 753 N N .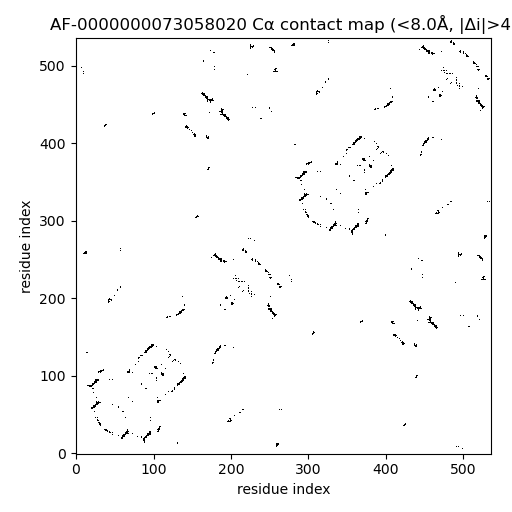 CYS A 1 93 ? 4.594 13.953 6.117 1 98.12 93 CYS A N 1
ATOM 754 C CA . CYS A 1 93 ? 3.826 14.969 5.406 1 98.12 93 CYS A CA 1
ATOM 755 C C . CYS A 1 93 ? 2.367 14.555 5.273 1 98.12 93 CYS A C 1
ATOM 757 O O . CYS A 1 93 ? 2.068 13.453 4.801 1 98.12 93 CYS A O 1
ATOM 759 N N . VAL A 1 94 ? 1.434 15.422 5.688 1 98.19 94 VAL A N 1
ATOM 760 C CA . VAL A 1 94 ? -0.001 15.148 5.637 1 98.19 94 VAL A CA 1
ATOM 761 C C . VAL A 1 94 ? -0.684 16.172 4.723 1 98.19 94 VAL A C 1
ATOM 763 O O . VAL A 1 94 ? -0.436 17.375 4.824 1 98.19 94 VAL A O 1
ATOM 766 N N . PHE A 1 95 ? -1.521 15.688 3.896 1 96.62 95 PHE A N 1
ATOM 767 C CA . PHE A 1 95 ? -2.387 16.547 3.09 1 96.62 95 PHE A CA 1
ATOM 768 C C . PHE A 1 95 ? -3.852 16.297 3.432 1 96.62 95 PHE A C 1
ATOM 770 O O . PHE A 1 95 ? -4.367 15.195 3.248 1 96.62 95 PHE A O 1
ATOM 777 N N . LEU A 1 96 ? -4.473 17.266 3.955 1 96.75 96 LEU A N 1
ATOM 778 C CA . LEU A 1 96 ? -5.914 17.297 4.164 1 96.75 96 LEU A CA 1
ATOM 779 C C . LEU A 1 96 ? -6.598 18.156 3.1 1 96.75 96 LEU A C 1
ATOM 781 O O . LEU A 1 96 ? -6.602 19.375 3.191 1 96.75 96 LEU A O 1
ATOM 785 N N . SER A 1 97 ? -7.16 17.531 2.055 1 95 97 SER A N 1
ATOM 786 C CA . SER A 1 97 ? -7.691 18.266 0.92 1 95 97 SER A CA 1
ATOM 787 C C . SER A 1 97 ? -8.617 17.406 0.07 1 95 97 SER A C 1
ATOM 789 O O . SER A 1 97 ? -9.148 16.406 0.549 1 95 97 SER A O 1
ATOM 791 N N . HIS A 1 98 ? -8.977 17.922 -1.087 1 90.62 98 HIS A N 1
ATOM 792 C CA . HIS A 1 98 ? -9.594 17.141 -2.146 1 90.62 98 HIS A CA 1
ATOM 793 C C . HIS A 1 98 ? -8.539 16.484 -3.027 1 90.62 98 HIS A C 1
ATOM 795 O O . HIS A 1 98 ? -7.398 16.938 -3.094 1 90.62 98 HIS A O 1
ATOM 801 N N . GLY A 1 99 ? -8.922 15.398 -3.541 1 87.88 99 GLY A N 1
ATOM 802 C CA . GLY A 1 99 ? -8.039 14.688 -4.457 1 87.88 99 GLY A CA 1
ATOM 803 C C . GLY A 1 99 ? -8.727 14.281 -5.75 1 87.88 99 GLY A C 1
ATOM 804 O O . GLY A 1 99 ? -9.953 14.18 -5.805 1 87.88 99 GLY A O 1
ATOM 805 N N . GLU A 1 100 ? -7.848 14.195 -6.781 1 82.44 100 GLU A N 1
ATOM 806 C CA . GLU A 1 100 ? -8.328 13.75 -8.086 1 82.44 100 GLU A CA 1
ATOM 807 C C . GLU A 1 100 ? -7.195 13.133 -8.906 1 82.44 100 GLU A C 1
ATOM 809 O O . GLU A 1 100 ? -6.176 13.781 -9.156 1 82.44 100 GLU A O 1
ATOM 814 N N . ASN A 1 101 ? -7.414 11.922 -9.367 1 75.62 101 ASN A N 1
ATOM 815 C CA . ASN A 1 101 ? -6.5 11.289 -10.305 1 75.62 101 ASN A CA 1
ATOM 816 C C . ASN A 1 101 ? -5.047 11.43 -9.852 1 75.62 101 ASN A C 1
ATOM 818 O O . ASN A 1 101 ? -4.207 11.93 -10.602 1 75.62 101 ASN A O 1
ATOM 822 N N . GLU A 1 102 ? -4.699 11.016 -8.68 1 80.06 102 GLU A N 1
ATOM 823 C CA . GLU A 1 102 ? -3.348 10.961 -8.133 1 80.06 102 GLU A CA 1
ATOM 824 C C . GLU A 1 102 ? -2.826 12.367 -7.82 1 80.06 102 GLU A C 1
ATOM 826 O O . GLU A 1 102 ? -1.614 12.586 -7.785 1 80.06 102 GLU A O 1
ATOM 831 N N . CYS A 1 103 ? -3.701 13.297 -7.742 1 89 103 CYS A N 1
ATOM 832 C CA . CYS A 1 103 ? -3.346 14.656 -7.352 1 89 103 CYS A CA 1
ATOM 833 C C . CYS A 1 103 ? -4.082 15.07 -6.082 1 89 103 CYS A C 1
ATOM 835 O O . CYS A 1 103 ? -5.121 14.492 -5.746 1 89 103 CYS A O 1
ATOM 837 N N . VAL A 1 104 ? -3.529 15.977 -5.41 1 92.25 104 VAL A N 1
ATOM 838 C CA . VAL A 1 104 ? -4.18 16.656 -4.297 1 92.25 104 VAL A CA 1
ATOM 839 C C . VAL A 1 104 ? -4.312 18.141 -4.609 1 92.25 104 VAL A C 1
ATOM 841 O O . VAL A 1 104 ? -3.488 18.719 -5.332 1 92.25 104 VAL A O 1
ATOM 844 N N . PHE A 1 105 ? -5.344 18.734 -4.066 1 94.38 105 PHE A N 1
ATOM 845 C CA . PHE A 1 105 ? -5.609 20.125 -4.406 1 94.38 105 PHE A CA 1
ATOM 846 C C . PHE A 1 105 ? -4.984 21.062 -3.383 1 94.38 105 PHE A C 1
ATOM 848 O O . PHE A 1 105 ? -5.098 20.844 -2.176 1 94.38 105 PHE A O 1
ATOM 855 N N . ALA A 1 106 ? -4.273 22.031 -3.869 1 97.5 106 ALA A N 1
ATOM 856 C CA . ALA A 1 106 ? -4.039 23.266 -3.119 1 97.5 106 ALA A CA 1
ATOM 857 C C . ALA A 1 106 ? -5.211 24.234 -3.268 1 97.5 106 ALA A C 1
ATOM 859 O O . ALA A 1 106 ? -6.238 23.891 -3.857 1 97.5 106 ALA A O 1
ATOM 860 N N . ARG A 1 107 ? -5.078 25.344 -2.734 1 97.81 107 ARG A N 1
ATOM 861 C CA . ARG A 1 107 ? -6.172 26.312 -2.744 1 97.81 107 ARG A CA 1
ATOM 862 C C . ARG A 1 107 ? -6.562 26.688 -4.172 1 97.81 107 ARG A C 1
ATOM 864 O O . ARG A 1 107 ? -7.738 26.906 -4.457 1 97.81 107 ARG A O 1
ATOM 871 N N . ASP A 1 108 ? -5.594 26.719 -5.109 1 97.94 108 ASP A N 1
ATOM 872 C CA . ASP A 1 108 ? -5.848 27.297 -6.422 1 97.94 108 ASP A CA 1
ATOM 873 C C . ASP A 1 108 ? -5.488 26.328 -7.535 1 97.94 108 ASP A C 1
ATOM 875 O O . ASP A 1 108 ? -5.422 26.703 -8.711 1 97.94 108 ASP A O 1
ATOM 879 N N . GLY A 1 109 ? -5.168 25.109 -7.238 1 96.25 109 GLY A N 1
ATOM 880 C CA . GLY A 1 109 ? -4.797 24.141 -8.258 1 96.25 109 GLY A CA 1
ATOM 881 C C . GLY A 1 109 ? -4.426 22.781 -7.695 1 96.25 109 GLY A C 1
ATOM 882 O O . GLY A 1 109 ? -4.539 22.562 -6.488 1 96.25 109 GLY A O 1
ATOM 883 N N . LYS A 1 110 ? -3.998 21.922 -8.617 1 94.5 110 LYS A N 1
ATOM 884 C CA . LYS A 1 110 ? -3.682 20.547 -8.219 1 94.5 110 LYS A CA 1
ATOM 885 C C . LYS A 1 110 ? -2.174 20.328 -8.172 1 94.5 110 LYS A C 1
ATOM 887 O O . LYS A 1 110 ? -1.416 21 -8.867 1 94.5 110 LYS A O 1
ATOM 892 N N . LEU A 1 111 ? -1.77 19.484 -7.344 1 94.31 111 LEU A N 1
ATOM 893 C CA . LEU A 1 111 ? -0.396 19 -7.223 1 94.31 111 LEU A CA 1
ATOM 894 C C . LEU A 1 111 ? -0.326 17.5 -7.402 1 94.31 111 LEU A C 1
ATOM 896 O O . LEU A 1 111 ? -1.13 16.766 -6.82 1 94.31 111 LEU A O 1
ATOM 900 N N . SER A 1 112 ? 0.599 17.078 -8.211 1 90.69 112 SER A N 1
ATOM 901 C CA . SER A 1 112 ? 0.804 15.641 -8.406 1 90.69 112 SER A CA 1
ATOM 902 C C . SER A 1 112 ? 1.419 15 -7.164 1 90.69 112 SER A C 1
ATOM 904 O O . SER A 1 112 ? 2.486 15.414 -6.707 1 90.69 112 SER A O 1
ATOM 906 N N . ILE A 1 113 ? 0.743 13.953 -6.672 1 89.56 113 ILE A N 1
ATOM 907 C CA . ILE A 1 113 ? 1.266 13.227 -5.52 1 89.56 113 ILE A CA 1
ATOM 908 C C . ILE A 1 113 ? 2.617 12.609 -5.871 1 89.56 113 ILE A C 1
ATOM 910 O O . ILE A 1 113 ? 3.549 12.633 -5.062 1 89.56 113 ILE A O 1
ATOM 914 N N . ARG A 1 114 ? 2.695 12.109 -7.047 1 85.94 114 ARG A N 1
ATOM 915 C CA . ARG A 1 114 ? 3.941 11.531 -7.535 1 85.94 114 ARG A CA 1
ATOM 916 C C . ARG A 1 114 ? 5.082 12.539 -7.465 1 85.94 114 ARG A C 1
ATOM 918 O O . ARG A 1 114 ? 6.152 12.242 -6.934 1 85.94 114 ARG A O 1
ATOM 925 N N . ASP A 1 115 ? 4.844 13.75 -7.965 1 88.5 115 ASP A N 1
ATOM 926 C CA . ASP A 1 115 ? 5.879 14.773 -7.984 1 88.5 115 ASP A CA 1
ATOM 927 C C . ASP A 1 115 ? 6.254 15.203 -6.566 1 88.5 115 ASP A C 1
ATOM 929 O O . ASP A 1 115 ? 7.434 15.406 -6.266 1 88.5 115 ASP A O 1
ATOM 933 N N . LEU A 1 116 ? 5.254 15.289 -5.777 1 91.38 116 LEU A N 1
ATOM 934 C CA . LEU A 1 116 ? 5.484 15.688 -4.395 1 91.38 116 LEU A CA 1
ATOM 935 C C . LEU A 1 116 ? 6.371 14.672 -3.674 1 91.38 116 LEU A C 1
ATOM 937 O O . LEU A 1 116 ? 7.348 15.047 -3.023 1 91.38 116 LEU A O 1
ATOM 941 N N . THR A 1 117 ? 6.086 13.414 -3.818 1 90.31 117 THR A N 1
ATOM 942 C CA . THR A 1 117 ? 6.805 12.367 -3.107 1 90.31 117 THR A CA 1
ATOM 943 C C . THR A 1 117 ? 8.203 12.172 -3.693 1 90.31 117 THR A C 1
ATOM 945 O O . THR A 1 117 ? 9.156 11.922 -2.961 1 90.31 117 THR A O 1
ATOM 948 N N . HIS A 1 118 ? 8.305 12.359 -5.023 1 87.12 118 HIS A N 1
ATOM 949 C CA . HIS A 1 118 ? 9.578 12.203 -5.715 1 87.12 118 HIS A CA 1
ATOM 950 C C . HIS A 1 118 ? 10.602 13.211 -5.211 1 87.12 118 HIS A C 1
ATOM 952 O O . HIS A 1 118 ? 11.805 12.938 -5.223 1 87.12 118 HIS A O 1
ATOM 958 N N . THR A 1 119 ? 10.148 14.328 -4.797 1 92.25 119 THR A N 1
ATOM 959 C CA . THR A 1 119 ? 11.047 15.391 -4.348 1 92.25 119 THR A CA 1
ATOM 960 C C . THR A 1 119 ? 11.805 14.961 -3.096 1 92.25 119 THR A C 1
ATOM 962 O O . THR A 1 119 ? 12.852 15.531 -2.775 1 92.25 119 THR A O 1
ATOM 965 N N . PHE A 1 120 ? 11.406 13.898 -2.402 1 93.38 120 PHE A N 1
ATOM 966 C CA . PHE A 1 120 ? 12.039 13.5 -1.152 1 93.38 120 PHE A CA 1
ATOM 967 C C . PHE A 1 120 ? 12.836 12.211 -1.339 1 93.38 120 PHE A C 1
ATOM 969 O O . PHE A 1 120 ? 13.289 11.609 -0.363 1 93.38 120 PHE A O 1
ATOM 976 N N . LYS A 1 121 ? 12.977 11.789 -2.564 1 89.19 121 LYS A N 1
ATOM 977 C CA . LYS A 1 121 ? 13.859 10.656 -2.842 1 89.19 121 LYS A CA 1
ATOM 978 C C . LYS A 1 121 ? 15.312 11 -2.516 1 89.19 121 LYS A C 1
ATOM 980 O O . LYS A 1 121 ? 15.68 12.172 -2.436 1 89.19 121 LYS A O 1
ATOM 985 N N . GLY A 1 122 ? 16.156 10.023 -2.426 1 85.94 122 GLY A N 1
ATOM 986 C CA . GLY A 1 122 ? 17.531 10.156 -1.957 1 85.94 122 GLY A CA 1
ATOM 987 C C . GLY A 1 122 ? 18.375 11.055 -2.84 1 85.94 122 GLY A C 1
ATOM 988 O O . GLY A 1 122 ? 19.266 11.75 -2.354 1 85.94 122 GLY A O 1
ATOM 989 N N . ASP A 1 123 ? 18.094 11.07 -4.082 1 85.69 123 ASP A N 1
ATOM 990 C CA . ASP A 1 123 ? 18.891 11.883 -4.988 1 85.69 123 ASP A CA 1
ATOM 991 C C . ASP A 1 123 ? 18.562 13.367 -4.828 1 85.69 123 ASP A C 1
ATOM 993 O O . ASP A 1 123 ? 19.406 14.227 -5.082 1 85.69 123 ASP A O 1
ATOM 997 N N . ARG A 1 124 ? 17.375 13.703 -4.352 1 90.31 124 ARG A N 1
ATOM 998 C CA . ARG A 1 124 ? 16.938 15.086 -4.195 1 90.31 124 ARG A CA 1
ATOM 999 C C . ARG A 1 124 ? 17.047 15.531 -2.742 1 90.31 124 ARG A C 1
ATOM 1001 O O . ARG A 1 124 ? 17.203 16.719 -2.461 1 90.31 124 ARG A O 1
ATOM 1008 N N . CYS A 1 125 ? 16.922 14.617 -1.854 1 93.94 125 CYS A N 1
ATOM 1009 C CA . CYS A 1 125 ? 17.031 14.891 -0.425 1 93.94 125 CYS A CA 1
ATOM 1010 C C . CYS A 1 125 ? 17.984 13.914 0.249 1 93.94 125 CYS A C 1
ATOM 1012 O O . CYS A 1 125 ? 17.547 13.023 0.978 1 93.94 125 CYS A O 1
ATOM 1014 N N . PRO A 1 126 ? 19.234 14.133 0.183 1 93.81 126 PRO A N 1
ATOM 1015 C CA . PRO A 1 126 ? 20.25 13.18 0.639 1 93.81 126 PRO A CA 1
ATOM 1016 C C . PRO A 1 126 ? 20.188 12.922 2.143 1 93.81 126 PRO A C 1
ATOM 1018 O O . PRO A 1 126 ? 20.484 11.812 2.596 1 93.81 126 PRO A O 1
ATOM 1021 N N . SER A 1 127 ? 19.797 13.914 2.879 1 96 127 SER A N 1
ATOM 1022 C CA . SER A 1 127 ? 19.797 13.766 4.332 1 96 127 SER A CA 1
ATOM 1023 C C . SER A 1 127 ? 18.703 12.828 4.801 1 96 127 SER A C 1
ATOM 1025 O O . SER A 1 127 ? 18.672 12.422 5.965 1 96 127 SER A O 1
ATOM 1027 N N . LEU A 1 128 ? 17.812 12.367 3.9 1 95.88 128 LEU A N 1
ATOM 1028 C CA . LEU A 1 128 ? 16.75 11.453 4.258 1 95.88 128 LEU A CA 1
ATOM 1029 C C . LEU A 1 128 ? 17.031 10.047 3.746 1 95.88 128 LEU A C 1
ATOM 1031 O O . LEU A 1 128 ? 16.219 9.133 3.908 1 95.88 128 LEU A O 1
ATOM 1035 N N . VAL A 1 129 ? 18.188 9.867 3.105 1 93.94 129 VAL A N 1
ATOM 1036 C CA . VAL A 1 129 ? 18.547 8.531 2.627 1 93.94 129 VAL A CA 1
ATOM 1037 C C . VAL A 1 129 ? 18.547 7.547 3.791 1 93.94 129 VAL A C 1
ATOM 1039 O O . VAL A 1 129 ? 19.125 7.816 4.844 1 93.94 129 VAL A O 1
ATOM 1042 N N . GLY A 1 130 ? 17.828 6.465 3.627 1 94.75 130 GLY A N 1
ATOM 1043 C CA . GLY A 1 130 ? 17.797 5.41 4.625 1 94.75 130 GLY A CA 1
ATOM 1044 C C . GLY A 1 130 ? 16.844 5.691 5.762 1 94.75 130 GLY A C 1
ATOM 1045 O O . GLY A 1 130 ? 16.75 4.91 6.711 1 94.75 130 GLY A O 1
ATOM 1046 N N . LYS A 1 131 ? 16.125 6.809 5.672 1 97.25 131 LYS A N 1
ATOM 1047 C CA . LYS A 1 131 ? 15.172 7.195 6.707 1 97.25 131 LYS A CA 1
ATOM 1048 C C . LYS A 1 131 ? 13.734 7.105 6.195 1 97.25 131 LYS A C 1
ATOM 1050 O O . LYS A 1 131 ? 13.477 7.344 5.016 1 97.25 131 LYS A O 1
ATOM 1055 N N . PRO A 1 132 ? 12.781 6.801 7.141 1 98.06 132 PRO A N 1
ATOM 1056 C CA . PRO A 1 132 ? 11.383 6.699 6.711 1 98.06 132 PRO A CA 1
ATOM 1057 C C . PRO A 1 132 ? 10.805 8.039 6.262 1 98.06 132 PRO A C 1
ATOM 1059 O O . PRO A 1 132 ? 11.07 9.07 6.895 1 98.06 132 PRO A O 1
ATOM 1062 N N . LYS A 1 133 ? 10.172 8.023 5.164 1 97.44 133 LYS A N 1
ATOM 1063 C CA . LYS A 1 133 ? 9.328 9.109 4.68 1 97.44 133 LYS A CA 1
ATOM 1064 C C . LYS A 1 133 ? 7.859 8.703 4.66 1 97.44 133 LYS A C 1
ATOM 1066 O O . LYS A 1 133 ? 7.461 7.828 3.891 1 97.44 133 LYS A O 1
ATOM 1071 N N . ILE A 1 134 ? 7.02 9.344 5.449 1 97.81 134 ILE A N 1
ATOM 1072 C CA . ILE A 1 134 ? 5.621 8.961 5.621 1 97.81 134 ILE A CA 1
ATOM 1073 C C . ILE A 1 134 ? 4.715 10.039 5.031 1 97.81 134 ILE A C 1
ATOM 1075 O O . ILE A 1 134 ? 4.824 11.211 5.383 1 97.81 134 ILE A O 1
ATOM 1079 N N . PHE A 1 135 ? 3.867 9.617 4.148 1 95.69 135 PHE A N 1
ATOM 1080 C CA . PHE A 1 135 ? 2.875 10.523 3.572 1 95.69 135 PHE A CA 1
ATOM 1081 C C . PHE A 1 135 ? 1.463 10.055 3.902 1 95.69 135 PHE A C 1
ATOM 1083 O O . PHE A 1 135 ? 1.148 8.867 3.77 1 95.69 135 PHE A O 1
ATOM 1090 N N . ILE A 1 136 ? 0.653 10.938 4.348 1 96.12 136 ILE A N 1
ATOM 1091 C CA . ILE A 1 136 ? -0.745 10.664 4.652 1 96.12 136 ILE A CA 1
ATOM 1092 C C . ILE A 1 136 ? -1.648 11.562 3.814 1 96.12 136 ILE A C 1
ATOM 1094 O O . ILE A 1 136 ? -1.528 12.789 3.861 1 96.12 136 ILE A O 1
ATOM 1098 N N . PHE A 1 137 ? -2.494 10.961 3.104 1 92.81 137 PHE A N 1
ATOM 1099 C CA . PHE A 1 137 ? -3.418 11.711 2.264 1 92.81 137 PHE A CA 1
ATOM 1100 C C . PHE A 1 137 ? -4.859 11.492 2.715 1 92.81 137 PHE A C 1
ATOM 1102 O O . PHE A 1 137 ? -5.387 10.383 2.609 1 92.81 137 PHE A O 1
ATOM 1109 N N . GLN A 1 138 ? -5.395 12.414 3.299 1 91.75 138 GLN A N 1
ATOM 1110 C CA . GLN A 1 138 ? -6.84 12.508 3.477 1 91.75 138 GLN A CA 1
ATOM 1111 C C . GLN A 1 138 ? -7.473 13.367 2.387 1 91.75 138 GLN A C 1
ATOM 1113 O O . GLN A 1 138 ? -7.578 14.586 2.533 1 91.75 138 GLN A O 1
ATOM 1118 N N . ALA A 1 139 ? -7.609 12.719 1.24 1 79.88 139 ALA A N 1
ATOM 1119 C CA . ALA A 1 139 ? -8.117 13.43 0.07 1 79.88 139 ALA A CA 1
ATOM 1120 C C . ALA A 1 139 ? -9.281 12.688 -0.569 1 79.88 139 ALA A C 1
ATOM 1122 O O . ALA A 1 139 ? -9.281 11.453 -0.629 1 79.88 139 ALA A O 1
ATOM 1123 N N . CYS A 1 140 ? -10.398 13.219 -0.746 1 60.47 140 CYS A N 1
ATOM 1124 C CA . CYS A 1 140 ? -11.617 12.625 -1.281 1 60.47 140 CYS A CA 1
ATOM 1125 C C . CYS A 1 140 ? -12.008 13.273 -2.602 1 60.47 140 CYS A C 1
ATOM 1127 O O . CYS A 1 140 ? -11.648 14.43 -2.859 1 60.47 140 CYS A O 1
ATOM 1129 N N . ARG A 1 141 ? -12.203 12.219 -3.764 1 48.5 141 ARG A N 1
ATOM 1130 C CA . ARG A 1 141 ? -12.672 12.781 -5.027 1 48.5 141 ARG A CA 1
ATOM 1131 C C . ARG A 1 141 ? -13.945 13.586 -4.832 1 48.5 141 ARG A C 1
ATOM 1133 O O . ARG A 1 141 ? -14.773 13.258 -3.982 1 48.5 141 ARG A O 1
ATOM 1140 N N . GLY A 1 142 ? -13.789 14.68 -5.148 1 41.16 142 GLY A N 1
ATOM 1141 C CA . GLY A 1 142 ? -15.109 15.258 -5.344 1 41.16 142 GLY A CA 1
ATOM 1142 C C . GLY A 1 142 ? -15.992 14.422 -6.246 1 41.16 142 GLY A C 1
ATOM 1143 O O . GLY A 1 142 ? -15.594 13.352 -6.699 1 41.16 142 GLY A O 1
ATOM 1144 N N . ASP A 1 143 ? -17.156 14.484 -6.672 1 35.88 143 ASP A N 1
ATOM 1145 C CA . ASP A 1 143 ? -18.234 13.766 -7.355 1 35.88 143 ASP A CA 1
ATOM 1146 C C . ASP A 1 143 ? -17.797 13.344 -8.758 1 35.88 143 ASP A C 1
ATOM 1148 O O . ASP A 1 143 ? -18.625 12.891 -9.555 1 35.88 143 ASP A O 1
ATOM 1152 N N . LYS A 1 144 ? -16.703 13.648 -9.445 1 32.53 144 LYS A N 1
ATOM 1153 C CA . LYS A 1 144 ? -16.734 13.523 -10.898 1 32.53 144 LYS A CA 1
ATOM 1154 C C . LYS A 1 144 ? -16 12.266 -11.359 1 32.53 144 LYS A C 1
ATOM 1156 O O . LYS A 1 144 ? -14.883 11.992 -10.914 1 32.53 144 LYS A O 1
ATOM 1161 N N . HIS A 1 145 ? -16.625 11.18 -11.992 1 30.19 145 HIS A N 1
ATOM 1162 C CA . HIS A 1 145 ? -16.141 9.922 -12.555 1 30.19 145 HIS A CA 1
ATOM 1163 C C . HIS A 1 145 ? -15.414 10.148 -13.875 1 30.19 145 HIS A C 1
ATOM 1165 O O . HIS A 1 145 ? -16 10.664 -14.828 1 30.19 145 HIS A O 1
ATOM 1171 N N . ASP A 1 146 ? -14.148 10.367 -14.07 1 30 146 ASP A N 1
ATOM 1172 C CA . ASP A 1 146 ? -13.5 10.602 -15.352 1 30 146 ASP A CA 1
ATOM 1173 C C . ASP A 1 146 ? -13.195 9.281 -16.062 1 30 146 ASP A C 1
ATOM 1175 O O . ASP A 1 146 ? -13.039 8.242 -15.422 1 30 146 ASP A O 1
ATOM 1179 N N . GLU A 1 147 ? -13.242 9.266 -17.484 1 25.64 147 GLU A N 1
ATOM 1180 C CA . GLU A 1 147 ? -13.117 8.242 -18.516 1 25.64 147 GLU A CA 1
ATOM 1181 C C . GLU A 1 147 ? -11.664 7.824 -18.703 1 25.64 147 GLU A C 1
ATOM 1183 O O . GLU A 1 147 ? -10.758 8.664 -18.672 1 25.64 147 GLU A O 1
ATOM 1188 N N . PRO A 1 148 ? -11.312 6.531 -18.922 1 24.41 148 PRO A N 1
ATOM 1189 C CA . PRO A 1 148 ? -10.039 5.816 -19.016 1 24.41 148 PRO A CA 1
ATOM 1190 C C . PRO A 1 148 ? -9.281 6.137 -20.312 1 24.41 148 PRO A C 1
ATOM 1192 O O . PRO A 1 148 ? -9.875 6.184 -21.391 1 24.41 148 PRO A O 1
ATOM 1195 N N . VAL A 1 149 ? -7.973 6.738 -20.453 1 25.45 149 VAL A N 1
ATOM 1196 C CA . VAL A 1 149 ? -7.207 7.086 -21.641 1 25.45 149 VAL A CA 1
ATOM 1197 C C . VAL A 1 149 ? -6.359 5.895 -22.078 1 25.45 149 VAL A C 1
ATOM 1199 O O . VAL A 1 149 ? -5.926 5.094 -21.25 1 25.45 149 VAL A O 1
ATOM 1202 N N . SER A 1 150 ? -6.043 5.613 -23.438 1 21.66 150 SER A N 1
ATOM 1203 C CA . SER A 1 150 ? -5.539 4.461 -24.188 1 21.66 150 SER A CA 1
ATOM 1204 C C . SER A 1 150 ? -4.016 4.496 -24.297 1 21.66 150 SER A C 1
ATOM 1206 O O . SER A 1 150 ? -3.451 5.461 -24.812 1 21.66 150 SER A O 1
ATOM 1208 N N . PRO A 1 151 ? -3.131 3.656 -23.578 1 24.34 151 PRO A N 1
ATOM 1209 C CA . PRO A 1 151 ? -1.679 3.811 -23.688 1 24.34 151 PRO A CA 1
ATOM 1210 C C . PRO A 1 151 ? -1.069 2.898 -24.75 1 24.34 151 PRO A C 1
ATOM 1212 O O . PRO A 1 151 ? -1.484 1.744 -24.891 1 24.34 151 PRO A O 1
ATOM 1215 N N . ILE A 1 152 ? -0.281 3.338 -25.859 1 22.92 152 ILE A N 1
ATOM 1216 C CA . ILE A 1 152 ? 0.274 2.617 -27 1 22.92 152 ILE A CA 1
ATOM 1217 C C . ILE A 1 152 ? 1.707 2.191 -26.688 1 22.92 152 ILE A C 1
ATOM 1219 O O . ILE A 1 152 ? 2.553 3.027 -26.359 1 22.92 152 ILE A O 1
ATOM 1223 N N . VAL A 1 153 ? 2.1 0.895 -26.328 1 25.64 153 VAL A N 1
ATOM 1224 C CA . VAL A 1 153 ? 3.416 0.455 -25.875 1 25.64 153 VAL A CA 1
ATOM 1225 C C . VAL A 1 153 ? 4.137 -0.267 -27.016 1 25.64 153 VAL A C 1
ATOM 1227 O O . VAL A 1 153 ? 3.58 -1.173 -27.641 1 25.64 153 VAL A O 1
ATOM 1230 N N . ASP A 1 154 ? 5.328 0.167 -27.5 1 23.7 154 ASP A N 1
ATOM 1231 C CA . ASP A 1 154 ? 6.086 -0.52 -28.547 1 23.7 154 ASP A CA 1
ATOM 1232 C C . ASP A 1 154 ? 7.203 -1.368 -27.938 1 23.7 154 ASP A C 1
ATOM 1234 O O . ASP A 1 154 ? 7.977 -0.887 -27.109 1 23.7 154 ASP A O 1
ATOM 1238 N N . VAL A 1 155 ? 7.203 -2.691 -27.906 1 26.27 155 VAL A N 1
ATOM 1239 C CA . VAL A 1 155 ? 8.031 -3.742 -27.328 1 26.27 155 VAL A CA 1
ATOM 1240 C C . VAL A 1 155 ? 9.133 -4.137 -28.297 1 26.27 155 VAL A C 1
ATOM 1242 O O . VAL A 1 155 ? 8.867 -4.418 -29.469 1 26.27 155 VAL A O 1
ATOM 1245 N N . VAL A 1 156 ? 10.609 -3.936 -28.031 1 24.94 156 VAL A N 1
ATOM 1246 C CA . VAL A 1 156 ? 11.625 -4.453 -28.938 1 24.94 156 VAL A CA 1
ATOM 1247 C C . VAL A 1 156 ? 12.297 -5.68 -28.328 1 24.94 156 VAL A C 1
ATOM 1249 O O . VAL A 1 156 ? 12.602 -5.691 -27.125 1 24.94 156 VAL A O 1
ATOM 1252 N N . ASP A 1 157 ? 12.375 -6.926 -28.734 1 26.38 157 ASP A N 1
ATOM 1253 C CA . ASP A 1 157 ? 12.727 -8.312 -28.453 1 26.38 157 ASP A CA 1
ATOM 1254 C C . ASP A 1 157 ? 14.219 -8.562 -28.688 1 26.38 157 ASP A C 1
ATOM 1256 O O . ASP A 1 157 ? 14.719 -8.398 -29.797 1 26.38 157 ASP A O 1
ATOM 1260 N N . CYS A 1 158 ? 15.195 -8.297 -27.812 1 26.12 158 CYS A N 1
ATOM 1261 C CA . CYS A 1 158 ? 16.484 -8.766 -28.297 1 26.12 158 CYS A CA 1
ATOM 1262 C C . CYS A 1 158 ? 16.781 -10.172 -27.797 1 26.12 158 CYS A C 1
ATOM 1264 O O . CYS A 1 158 ? 16.359 -10.539 -26.703 1 26.12 158 CYS A O 1
ATOM 1266 N N . GLU A 1 159 ? 17.344 -11.273 -28.391 1 29.44 159 GLU A N 1
ATOM 1267 C CA . GLU A 1 159 ? 17.625 -12.711 -28.406 1 29.44 159 GLU A CA 1
ATOM 1268 C C . GLU A 1 159 ? 18.734 -13.078 -27.422 1 29.44 159 GLU A C 1
ATOM 1270 O O .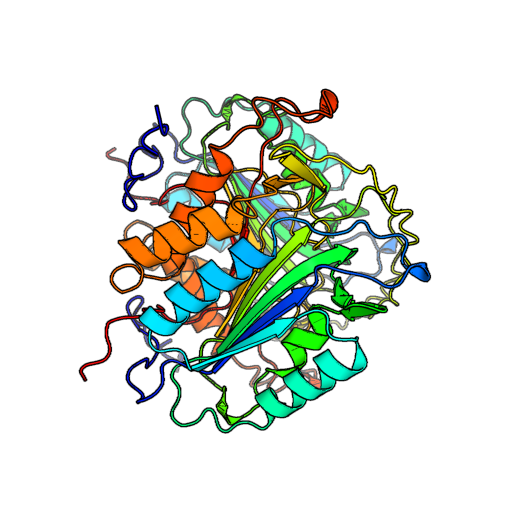 GLU A 1 159 ? 19.172 -14.227 -27.359 1 29.44 159 GLU A O 1
ATOM 1275 N N . VAL A 1 160 ? 18.875 -12.992 -26.094 1 35.84 160 VAL A N 1
ATOM 1276 C CA . VAL A 1 160 ? 20.188 -13.234 -25.5 1 35.84 160 VAL A CA 1
ATOM 1277 C C . VAL A 1 160 ? 20.219 -14.617 -24.844 1 35.84 160 VAL A C 1
ATOM 1279 O O . VAL A 1 160 ? 19.266 -15.016 -24.188 1 35.84 160 VAL A O 1
ATOM 1282 N N . HIS A 1 161 ? 21.125 -15.641 -25.078 1 34.91 161 HIS A N 1
ATOM 1283 C CA . HIS A 1 161 ? 21.453 -16.984 -24.641 1 34.91 161 HIS A CA 1
ATOM 1284 C C . HIS A 1 161 ? 21.891 -17 -23.188 1 34.91 161 HIS A C 1
ATOM 1286 O O . HIS A 1 161 ? 21.844 -18.047 -22.531 1 34.91 161 HIS A O 1
ATOM 1292 N N . ALA A 1 162 ? 23.078 -16.422 -22.672 1 40.34 162 ALA A N 1
ATOM 1293 C CA . ALA A 1 162 ? 23.641 -16.531 -21.328 1 40.34 162 ALA A CA 1
ATOM 1294 C C . ALA A 1 162 ? 22.656 -15.984 -20.281 1 40.34 162 ALA A C 1
ATOM 1296 O O . ALA A 1 162 ? 21.781 -15.18 -20.609 1 40.34 162 ALA A O 1
ATOM 1297 N N . ASN A 1 163 ? 22.688 -16.719 -19.062 1 46.75 163 ASN A N 1
ATOM 1298 C CA . ASN A 1 163 ? 21.844 -16.094 -18.047 1 46.75 163 ASN A CA 1
ATOM 1299 C C . ASN A 1 163 ? 21.922 -14.57 -18.141 1 46.75 163 ASN A C 1
ATOM 1301 O O . ASN A 1 163 ? 22.984 -13.977 -17.922 1 46.75 163 ASN A O 1
ATOM 1305 N N . GLN A 1 164 ? 21.062 -14.086 -18.812 1 60.66 164 GLN A N 1
ATOM 1306 C CA . GLN A 1 164 ? 21.047 -12.641 -19.047 1 60.66 164 GLN A CA 1
ATOM 1307 C C . GLN A 1 164 ? 20 -11.945 -18.172 1 60.66 164 GLN A C 1
ATOM 1309 O O . GLN A 1 164 ? 18.969 -12.531 -17.859 1 60.66 164 GLN A O 1
ATOM 1314 N N . LEU A 1 165 ? 20.469 -11.023 -17.484 1 58.28 165 LEU A N 1
ATOM 1315 C CA . LEU A 1 165 ? 19.562 -10.164 -16.734 1 58.28 165 LEU A CA 1
ATOM 1316 C C . LEU A 1 165 ? 18.75 -9.273 -17.672 1 58.28 165 LEU A C 1
ATOM 1318 O O . LEU A 1 165 ? 19.312 -8.625 -18.547 1 58.28 165 LEU A O 1
ATOM 1322 N N . VAL A 1 166 ? 17.438 -9.461 -17.641 1 62.91 166 VAL A N 1
ATOM 1323 C CA . VAL A 1 166 ? 16.547 -8.594 -18.406 1 62.91 166 VAL A CA 1
ATOM 1324 C C . VAL A 1 166 ? 15.914 -7.559 -17.469 1 62.91 166 VAL A C 1
ATOM 1326 O O . VAL A 1 166 ? 15.5 -7.887 -16.359 1 62.91 166 VAL A O 1
ATOM 1329 N N . VAL A 1 167 ? 15.93 -6.309 -17.875 1 53.19 167 VAL A N 1
ATOM 1330 C CA . VAL A 1 167 ? 15.422 -5.184 -17.094 1 53.19 167 VAL A CA 1
ATOM 1331 C C . VAL A 1 167 ? 14.109 -4.684 -17.719 1 53.19 167 VAL A C 1
ATOM 1333 O O . VAL A 1 167 ? 14.039 -4.445 -18.922 1 53.19 167 VAL A O 1
ATOM 1336 N N . ASP A 1 168 ? 13.055 -4.684 -16.844 1 54.28 168 ASP A N 1
ATOM 1337 C CA . ASP A 1 168 ? 11.766 -4.156 -17.281 1 54.28 168 ASP A CA 1
ATOM 1338 C C . ASP A 1 168 ? 11.297 -3.029 -16.359 1 54.28 168 ASP A C 1
ATOM 1340 O O . ASP A 1 168 ? 11.5 -3.084 -15.148 1 54.28 168 ASP A O 1
ATOM 1344 N N . ALA A 1 169 ? 10.758 -1.861 -16.938 1 47.38 169 ALA A N 1
ATOM 1345 C CA . ALA A 1 169 ? 10.211 -0.76 -16.156 1 47.38 169 ALA A CA 1
ATOM 1346 C C . ALA A 1 169 ? 8.883 -1.148 -15.523 1 47.38 169 ALA A C 1
ATOM 1348 O O . ALA A 1 169 ? 8.062 -1.821 -16.156 1 47.38 169 ALA A O 1
ATOM 1349 N N . GLY A 1 170 ? 8.695 -0.921 -14.133 1 44.91 170 GLY A N 1
ATOM 1350 C CA . GLY A 1 170 ? 7.477 -1.22 -13.406 1 44.91 170 GLY A CA 1
ATOM 1351 C C . GLY A 1 170 ? 6.277 -0.434 -13.906 1 44.91 170 GLY A C 1
ATOM 1352 O O . GLY A 1 170 ? 6.387 0.76 -14.188 1 44.91 170 GLY A O 1
ATOM 1353 N N . THR A 1 171 ? 5.086 -0.954 -14.453 1 39.09 171 THR A N 1
ATOM 1354 C CA . THR A 1 171 ? 3.959 -0.253 -15.055 1 39.09 171 THR A CA 1
ATOM 1355 C C . THR A 1 171 ? 2.76 -0.245 -14.109 1 39.09 171 THR A C 1
ATOM 1357 O O . THR A 1 171 ? 1.756 0.42 -14.383 1 39.09 171 THR A O 1
ATOM 1360 N N . VAL A 1 172 ? 2.775 -1.074 -13.109 1 41.75 172 VAL A N 1
ATOM 1361 C CA . VAL A 1 172 ? 1.551 -1.057 -12.312 1 41.75 172 VAL A CA 1
ATOM 1362 C C . VAL A 1 172 ? 1.55 0.16 -11.391 1 41.75 172 VAL A C 1
ATOM 1364 O O . VAL A 1 172 ? 2.555 0.451 -10.734 1 41.75 172 VAL A O 1
ATOM 1367 N N . HIS A 1 173 ? 0.622 1.208 -11.703 1 43.59 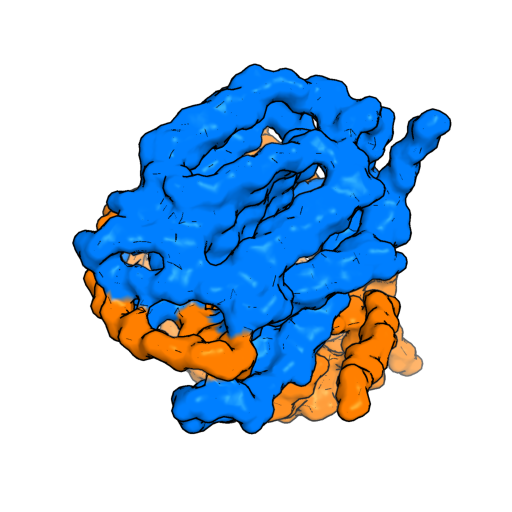173 HIS A N 1
ATOM 1368 C CA . HIS A 1 173 ? 0.579 2.486 -11 1 43.59 173 HIS A CA 1
ATOM 1369 C C . HIS A 1 173 ? 0.672 2.291 -9.492 1 43.59 173 HIS A C 1
ATOM 1371 O O . HIS A 1 173 ? -0.324 1.969 -8.836 1 43.59 173 HIS A O 1
ATOM 1377 N N . THR A 1 174 ? 1.825 1.655 -9.203 1 51.09 174 THR A N 1
ATOM 1378 C CA . THR A 1 174 ? 2.135 1.897 -7.797 1 51.09 174 THR A CA 1
ATOM 1379 C C . THR A 1 174 ? 2.758 3.277 -7.609 1 51.09 174 THR A C 1
ATOM 1381 O O . THR A 1 174 ? 3.227 3.889 -8.57 1 51.09 174 THR A O 1
ATOM 1384 N N . LEU A 1 175 ? 2.309 3.994 -6.574 1 55.53 175 LEU A N 1
ATOM 1385 C CA . LEU A 1 175 ? 2.824 5.324 -6.27 1 55.53 175 LEU A CA 1
ATOM 1386 C C . LEU A 1 175 ? 4.348 5.348 -6.344 1 55.53 175 LEU A C 1
ATOM 1388 O O . LEU A 1 175 ? 5.008 4.371 -5.977 1 55.53 175 LEU A O 1
ATOM 1392 N N . PRO A 1 176 ? 4.973 6.266 -7.316 1 52 176 PRO A N 1
ATOM 1393 C CA . PRO A 1 176 ? 6.406 6.484 -7.52 1 52 176 PRO A CA 1
ATOM 1394 C C . PRO A 1 176 ? 7.145 6.812 -6.219 1 52 176 PRO A C 1
ATOM 1396 O O . PRO A 1 176 ? 7.285 7.984 -5.867 1 52 176 PRO A O 1
ATOM 1399 N N . ALA A 1 177 ? 7.164 5.758 -5.203 1 62.81 177 ALA A N 1
ATOM 1400 C CA . ALA A 1 177 ? 8.047 6.082 -4.086 1 62.81 177 ALA A CA 1
ATOM 1401 C C . ALA A 1 177 ? 9.234 5.125 -4.031 1 62.81 177 ALA A C 1
ATOM 1403 O O . ALA A 1 177 ? 9.312 4.176 -4.812 1 62.81 177 ALA A O 1
ATOM 1404 N N . GLY A 1 178 ? 10.469 5.617 -3.551 1 79.25 178 GLY A N 1
ATOM 1405 C CA . GLY A 1 178 ? 11.711 4.902 -3.311 1 79.25 178 GLY A CA 1
ATOM 1406 C C . GLY A 1 178 ? 11.719 4.141 -1.998 1 79.25 178 GLY A C 1
ATOM 1407 O O . GLY A 1 178 ? 10.703 4.074 -1.308 1 79.25 178 GLY A O 1
ATOM 1408 N N . ALA A 1 179 ? 12.68 3.426 -1.873 1 88.12 179 ALA A N 1
ATOM 1409 C CA . ALA A 1 179 ? 12.859 2.691 -0.624 1 88.12 179 ALA A CA 1
ATOM 1410 C C . ALA A 1 179 ? 12.578 3.582 0.583 1 88.12 179 ALA A C 1
ATOM 1412 O O . ALA A 1 179 ? 12.891 4.777 0.567 1 88.12 179 ALA A O 1
ATOM 1413 N N . ASP A 1 180 ? 11.922 3.055 1.669 1 96.12 180 ASP A N 1
ATOM 1414 C CA . ASP A 1 180 ? 11.727 3.652 2.986 1 96.12 180 ASP A CA 1
ATOM 1415 C C . ASP A 1 180 ? 10.547 4.629 2.977 1 96.12 180 ASP A C 1
ATOM 1417 O O . ASP A 1 180 ? 10.43 5.477 3.863 1 96.12 180 ASP A O 1
ATOM 1421 N N . PHE A 1 181 ? 9.688 4.555 1.897 1 95.31 181 PHE A N 1
ATOM 1422 C CA . PHE A 1 181 ? 8.469 5.344 1.869 1 95.31 181 PHE A CA 1
ATOM 1423 C C . PHE A 1 181 ? 7.293 4.547 2.424 1 95.31 181 PHE A C 1
ATOM 1425 O O . PHE A 1 181 ? 7.184 3.342 2.182 1 95.31 181 PHE A O 1
ATOM 1432 N N . LEU A 1 182 ? 6.402 5.207 3.133 1 96.38 182 LEU A N 1
ATOM 1433 C CA . LEU A 1 182 ? 5.086 4.734 3.541 1 96.38 182 LEU A CA 1
ATOM 1434 C C . LEU A 1 182 ? 4 5.723 3.125 1 96.38 182 LEU A C 1
ATOM 1436 O O . LEU A 1 182 ? 3.992 6.867 3.58 1 96.38 182 LEU A O 1
ATOM 1440 N N . MET A 1 183 ? 3.125 5.254 2.248 1 93.5 183 MET A N 1
ATOM 1441 C CA . MET A 1 183 ? 2.037 6.094 1.753 1 93.5 183 MET A CA 1
ATOM 1442 C C . MET A 1 183 ? 0.7 5.648 2.338 1 93.5 183 MET A C 1
ATOM 1444 O O . MET A 1 183 ? 0.273 4.512 2.129 1 93.5 183 MET A O 1
ATOM 1448 N N . CYS A 1 184 ? 0.05 6.555 3.041 1 94.38 184 CYS A N 1
ATOM 1449 C CA . CYS A 1 184 ? -1.227 6.234 3.672 1 94.38 184 CYS A CA 1
ATOM 1450 C C . CYS A 1 184 ? -2.365 7.012 3.018 1 94.38 184 CYS A C 1
ATOM 1452 O O . CYS A 1 184 ? -2.275 8.227 2.846 1 94.38 184 CYS A O 1
ATOM 1454 N N . TYR A 1 185 ? -3.387 6.289 2.715 1 90.81 185 TYR A N 1
ATOM 1455 C CA . TYR A 1 185 ? -4.543 6.883 2.057 1 90.81 185 TYR A CA 1
ATOM 1456 C C . TYR A 1 185 ? -5.812 6.648 2.867 1 90.81 185 TYR A C 1
ATOM 1458 O O . TYR A 1 185 ? -6.09 5.523 3.285 1 90.81 185 TYR A O 1
ATOM 1466 N N . SER A 1 186 ? -6.613 7.672 2.941 1 91.5 186 SER A N 1
ATOM 1467 C CA . SER A 1 186 ? -7.836 7.586 3.736 1 91.5 186 SER A CA 1
ATOM 1468 C C . SER A 1 186 ? -8.867 6.68 3.074 1 91.5 186 SER A C 1
ATOM 1470 O O . SER A 1 186 ? -9.789 6.191 3.734 1 91.5 186 SER A O 1
ATOM 1472 N N . VAL A 1 187 ? -8.719 6.547 1.806 1 85.19 187 VAL A N 1
AT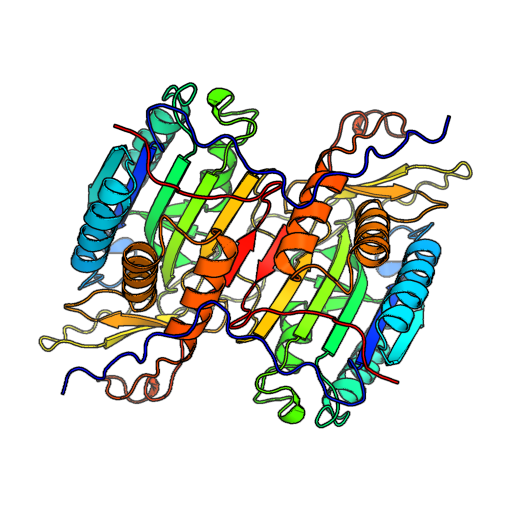OM 1473 C CA . VAL A 1 187 ? -9.727 5.746 1.116 1 85.19 187 VAL A CA 1
ATOM 1474 C C . VAL A 1 187 ? -9.094 5.055 -0.093 1 85.19 187 VAL A C 1
ATOM 1476 O O . VAL A 1 187 ? -8.289 5.656 -0.805 1 85.19 187 VAL A O 1
ATOM 1479 N N . ALA A 1 188 ? -9.477 3.773 -0.201 1 76.81 188 ALA A N 1
ATOM 1480 C CA . ALA A 1 188 ? -9.109 3.031 -1.404 1 76.81 188 ALA A CA 1
ATOM 1481 C C . ALA A 1 188 ? -9.984 3.439 -2.588 1 76.81 188 ALA A C 1
ATOM 1483 O O . ALA A 1 188 ? -11.117 3.881 -2.406 1 76.81 188 ALA A O 1
ATOM 1484 N N . GLU A 1 189 ? -9.453 3.291 -3.732 1 70.19 189 GLU A N 1
ATOM 1485 C CA . GLU A 1 189 ? -10.203 3.627 -4.938 1 70.19 189 GLU A CA 1
ATOM 1486 C C . GLU A 1 189 ? -11.539 2.887 -4.98 1 70.19 189 GLU A C 1
ATOM 1488 O O . GLU A 1 189 ? -11.609 1.701 -4.648 1 70.19 189 GLU A O 1
ATOM 1493 N N . GLY A 1 190 ? -12.594 3.598 -5.316 1 66.12 190 GLY A N 1
ATOM 1494 C CA . GLY A 1 190 ? -13.922 3.006 -5.445 1 66.12 190 GLY A CA 1
ATOM 1495 C C . GLY A 1 190 ? -14.75 3.129 -4.184 1 66.12 190 GLY A C 1
ATOM 1496 O O . GLY A 1 190 ? -15.938 2.785 -4.18 1 66.12 190 GLY A O 1
ATOM 1497 N N . TYR A 1 191 ? -14.156 3.633 -3.152 1 73.06 191 TYR A N 1
ATOM 1498 C CA . TYR A 1 191 ? -14.875 3.818 -1.901 1 73.06 191 TYR A CA 1
ATOM 1499 C C . TYR A 1 191 ? -15.039 5.301 -1.579 1 73.06 191 TYR A C 1
ATOM 1501 O O . TYR A 1 191 ? -14.703 6.16 -2.396 1 73.06 191 TYR A O 1
ATOM 1509 N N . PHE A 1 192 ? -15.688 5.512 -0.454 1 71.31 192 PHE A N 1
ATOM 1510 C CA . PHE A 1 192 ? -16.031 6.867 -0.05 1 71.31 192 PHE A CA 1
ATOM 1511 C C . PHE A 1 192 ? -15.305 7.254 1.234 1 71.31 192 PHE A C 1
ATOM 1513 O O . PHE A 1 192 ? -15.062 6.406 2.096 1 71.31 192 PHE A O 1
ATOM 1520 N N . SER A 1 193 ? -14.984 8.516 1.203 1 79.19 1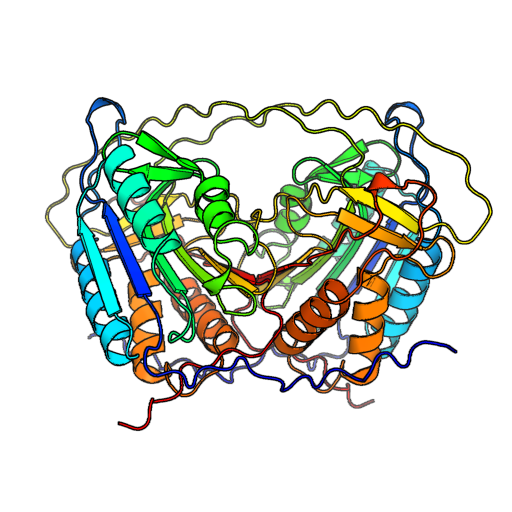93 SER A N 1
ATOM 1521 C CA . SER A 1 193 ? -14.445 9.07 2.441 1 79.19 193 SER A CA 1
ATOM 1522 C C . SER A 1 193 ? -15.492 9.906 3.174 1 79.19 193 SER A C 1
ATOM 1524 O O . SER A 1 193 ? -16.297 10.602 2.541 1 79.19 193 SER A O 1
ATOM 1526 N N . HIS A 1 194 ? -15.422 9.844 4.473 1 80 194 HIS A N 1
ATOM 1527 C CA . HIS A 1 194 ? -16.438 10.516 5.285 1 80 194 HIS A CA 1
ATOM 1528 C C . HIS A 1 194 ? -15.805 11.516 6.242 1 80 194 HIS A C 1
ATOM 1530 O O . HIS A 1 194 ? -14.758 11.242 6.828 1 80 194 HIS A O 1
ATOM 1536 N N . ARG A 1 195 ? -16.5 12.648 6.289 1 83.25 195 ARG A N 1
ATOM 1537 C CA . ARG A 1 195 ? -16.062 13.703 7.199 1 83.25 195 ARG A CA 1
ATOM 1538 C C . ARG A 1 195 ? -17.234 14.266 7.988 1 83.25 195 ARG A C 1
ATOM 1540 O O . ARG A 1 195 ? -18.281 14.594 7.414 1 83.25 195 ARG A O 1
ATOM 1547 N N . GLU A 1 196 ? -17.016 14.336 9.273 1 83.69 196 GLU A N 1
ATOM 1548 C CA . GLU A 1 196 ? -17.969 15.023 10.133 1 83.69 196 GLU A CA 1
ATOM 1549 C C . GLU A 1 196 ? -17.625 16.5 10.281 1 83.69 196 GLU A C 1
ATOM 1551 O O . GLU A 1 196 ? -16.453 16.859 10.438 1 83.69 196 GLU A O 1
ATOM 1556 N N . THR A 1 197 ? -18.531 17.344 10.273 1 83.31 197 THR A N 1
ATOM 1557 C CA . THR A 1 197 ? -18.312 18.781 10.234 1 83.31 197 THR A CA 1
ATOM 1558 C C . THR A 1 197 ? -17.688 19.266 11.531 1 83.31 197 THR A C 1
ATOM 1560 O O . THR A 1 197 ? -16.984 20.281 11.547 1 83.31 197 THR A O 1
ATOM 1563 N N . LEU A 1 198 ? -17.844 18.516 12.547 1 84.5 198 LEU A N 1
ATOM 1564 C CA . LEU A 1 198 ? -17.297 18.969 13.82 1 84.5 198 LEU A CA 1
ATOM 1565 C C . LEU A 1 198 ? -16.062 18.156 14.195 1 84.5 198 LEU A C 1
ATOM 1567 O O . LEU A 1 198 ? -15.07 18.703 14.68 1 84.5 198 LEU A O 1
ATOM 1571 N N . ASN A 1 199 ? -16.125 16.906 13.969 1 89.56 199 ASN A N 1
ATOM 1572 C CA . ASN A 1 199 ? -15.102 16.031 14.523 1 89.56 199 ASN A CA 1
ATOM 1573 C C . ASN A 1 199 ? -14.039 15.672 13.477 1 89.56 199 ASN A C 1
ATOM 1575 O O . ASN A 1 199 ? -13.031 15.039 13.797 1 89.56 199 ASN A O 1
ATOM 1579 N N . GLY A 1 200 ? -14.305 16.109 12.258 1 92.75 200 GLY A N 1
ATOM 1580 C CA . GLY A 1 200 ? -13.32 15.836 11.219 1 92.75 200 GLY A CA 1
ATOM 1581 C C . GLY A 1 200 ? -13.57 14.531 10.492 1 92.75 200 GLY A C 1
ATOM 1582 O O . GLY A 1 200 ? -14.688 14 10.531 1 92.75 200 GLY A O 1
ATOM 1583 N N . SER A 1 201 ? -12.633 14.078 9.766 1 93.06 201 SER A N 1
ATOM 1584 C CA . SER A 1 201 ? -12.789 12.898 8.922 1 93.06 201 SER A CA 1
ATOM 1585 C C . SER A 1 201 ? -12.617 11.617 9.727 1 93.06 201 SER A C 1
ATOM 1587 O O . SER A 1 201 ? -11.844 11.578 10.688 1 93.06 201 SER A O 1
ATOM 1589 N N . TRP A 1 202 ? -13.328 10.531 9.32 1 92.94 202 TRP A N 1
ATOM 1590 C CA . TRP A 1 202 ? -13.273 9.242 10.008 1 92.94 202 TRP A CA 1
ATOM 1591 C C . TRP A 1 202 ? -11.844 8.719 10.078 1 92.94 202 TRP A C 1
ATOM 1593 O O . TRP A 1 202 ? -11.391 8.266 11.133 1 92.94 202 TRP A O 1
ATOM 1603 N N . TYR A 1 203 ? -11.133 8.852 9.023 1 95.5 203 TYR A N 1
ATOM 1604 C CA . TYR A 1 203 ? -9.781 8.297 8.938 1 95.5 203 TYR A CA 1
ATOM 1605 C C . TYR A 1 203 ? -8.852 8.977 9.93 1 95.5 203 TYR A C 1
ATOM 1607 O O . TYR A 1 203 ? -8.141 8.305 10.688 1 95.5 203 TYR A O 1
ATOM 1615 N N . ILE A 1 204 ? -8.836 10.289 9.961 1 97.56 204 ILE A N 1
ATOM 1616 C CA . ILE A 1 204 ? -7.926 11.023 10.828 1 97.56 204 ILE A CA 1
ATOM 1617 C C . ILE A 1 204 ? -8.336 10.828 12.289 1 97.56 204 ILE A C 1
ATOM 1619 O O . ILE A 1 204 ? -7.477 10.719 13.164 1 97.56 204 ILE A O 1
ATOM 1623 N N . GLN A 1 205 ? -9.68 10.781 12.57 1 97 205 GLN A N 1
ATOM 1624 C CA . GLN A 1 205 ? -10.141 10.484 13.922 1 97 205 GLN A CA 1
ATOM 1625 C C . GLN A 1 205 ? -9.547 9.172 14.422 1 97 205 GLN A C 1
ATOM 1627 O O . GLN A 1 205 ? -8.914 9.133 15.484 1 97 205 GLN A O 1
ATOM 1632 N N . ASP A 1 206 ? -9.695 8.156 13.641 1 97.44 206 ASP A N 1
ATOM 1633 C CA . ASP A 1 206 ? -9.258 6.832 14.078 1 97.44 206 ASP A CA 1
ATOM 1634 C C . ASP A 1 206 ? -7.738 6.734 14.094 1 97.44 206 ASP A C 1
ATOM 1636 O O . ASP A 1 206 ? -7.156 6.09 14.969 1 97.44 206 ASP A O 1
ATOM 1640 N N . LEU A 1 207 ? -7.07 7.344 13.133 1 98.25 207 LEU A N 1
ATOM 1641 C CA . LEU A 1 207 ? -5.609 7.383 13.133 1 98.25 207 LEU A CA 1
ATOM 1642 C C . LEU A 1 207 ? -5.082 8.031 14.406 1 98.25 207 LEU A C 1
ATOM 1644 O O . LEU A 1 207 ? -4.199 7.48 15.07 1 98.25 207 LEU A O 1
ATOM 1648 N N . CYS A 1 208 ? -5.641 9.164 14.75 1 98.31 208 CYS A N 1
ATOM 1649 C CA . CYS A 1 208 ? -5.172 9.898 15.914 1 98.31 208 CYS A CA 1
ATOM 1650 C C . CYS A 1 208 ? -5.477 9.133 17.203 1 98.31 208 CYS A C 1
ATOM 1652 O O . CYS A 1 208 ? -4.688 9.164 18.141 1 98.31 208 CYS A O 1
ATOM 1654 N N . GLU A 1 209 ? -6.609 8.438 17.219 1 97.94 209 GLU A N 1
ATOM 1655 C CA . GLU A 1 209 ? -6.922 7.613 18.391 1 97.94 209 GLU A CA 1
ATOM 1656 C C . GLU A 1 209 ? -5.922 6.469 18.531 1 97.94 209 GLU A C 1
ATOM 1658 O O . GLU A 1 209 ? -5.453 6.184 19.641 1 97.94 209 GLU A O 1
ATOM 1663 N N . VAL A 1 210 ? -5.617 5.816 17.469 1 98.25 210 VAL A N 1
ATOM 1664 C CA . VAL A 1 210 ? -4.66 4.715 17.484 1 98.25 210 VAL A CA 1
ATOM 1665 C C . VAL A 1 210 ? -3.287 5.23 17.906 1 98.25 210 VAL A C 1
ATOM 1667 O O . VAL A 1 210 ? -2.6 4.594 18.703 1 98.25 210 VAL A O 1
ATOM 1670 N N . LEU A 1 211 ? -2.848 6.391 17.391 1 98.12 211 LEU A N 1
ATOM 1671 C CA . LEU A 1 211 ? -1.566 6.98 17.766 1 98.12 211 LEU A CA 1
ATOM 1672 C C . LEU A 1 211 ? -1.534 7.312 19.25 1 98.12 211 LEU A C 1
ATOM 1674 O O . LEU A 1 211 ? -0.51 7.125 19.906 1 98.12 211 LEU A O 1
ATOM 1678 N N . GLN A 1 212 ? -2.635 7.762 19.719 1 97.56 212 GLN A N 1
ATOM 1679 C CA . GLN A 1 212 ? -2.713 8.109 21.125 1 97.56 212 GLN A CA 1
ATOM 1680 C C . GLN A 1 212 ? -2.566 6.871 22.016 1 97.56 212 GLN A C 1
ATOM 1682 O O . GLN A 1 212 ? -1.859 6.902 23.016 1 97.56 212 GLN A O 1
ATOM 1687 N N . GLU A 1 213 ? -3.207 5.852 21.609 1 97.19 213 GLU A N 1
ATOM 1688 C CA . GLU A 1 213 ? -3.277 4.648 22.438 1 97.19 213 GLU A CA 1
ATOM 1689 C C . GLU A 1 213 ? -2.02 3.799 22.281 1 97.19 213 GLU A C 1
ATOM 1691 O O . GLU A 1 213 ? -1.546 3.201 23.25 1 97.19 213 GLU A O 1
ATOM 1696 N N . TYR A 1 214 ? -1.492 3.766 21.047 1 97.44 214 TYR A N 1
ATOM 1697 C CA . TYR A 1 214 ? -0.495 2.736 20.781 1 97.44 214 TYR A CA 1
ATOM 1698 C C . TYR A 1 214 ? 0.73 3.336 20.094 1 97.44 214 TYR A C 1
ATOM 1700 O O . TYR A 1 214 ? 1.668 2.615 19.75 1 97.44 214 TYR A O 1
ATOM 1708 N N . GLY A 1 215 ? 0.813 4.609 19.891 1 97.38 215 GLY A N 1
ATOM 1709 C CA . GLY A 1 215 ? 1.794 5.266 19.047 1 97.38 215 GLY A CA 1
ATOM 1710 C C . GLY A 1 215 ? 3.225 4.922 19.406 1 97.38 215 GLY A C 1
ATOM 1711 O O . GLY A 1 215 ? 4.066 4.734 18.531 1 97.38 215 GLY A O 1
ATOM 1712 N N . THR A 1 216 ? 3.531 4.789 20.672 1 97.31 216 THR A N 1
ATOM 1713 C CA . THR A 1 216 ? 4.91 4.559 21.094 1 97.31 216 THR A CA 1
ATOM 1714 C C . THR A 1 216 ? 5.156 3.074 21.359 1 97.31 216 THR A C 1
ATOM 1716 O O . THR A 1 216 ? 6.246 2.686 21.781 1 97.31 216 THR A O 1
ATOM 1719 N N . ARG A 1 217 ? 4.164 2.203 21.031 1 97.12 217 ARG A N 1
ATOM 1720 C CA . ARG A 1 217 ? 4.27 0.807 21.453 1 97.12 217 ARG A CA 1
ATOM 1721 C C . ARG A 1 217 ? 4.254 -0.124 20.234 1 97.12 217 ARG A C 1
ATOM 1723 O O . ARG A 1 217 ? 4.996 -1.106 20.203 1 97.12 217 ARG A O 1
ATOM 1730 N N . LEU A 1 218 ? 3.42 0.184 19.328 1 98.06 218 LEU A N 1
ATOM 1731 C CA . LEU A 1 218 ? 3.213 -0.738 18.203 1 98.06 218 LEU A CA 1
ATOM 1732 C C . LEU A 1 218 ? 4.059 -0.336 17 1 98.06 218 LEU A C 1
ATOM 1734 O O . LEU A 1 218 ? 4.344 0.847 16.812 1 98.06 218 LEU A O 1
ATOM 1738 N N . GLU A 1 219 ? 4.473 -1.376 16.25 1 98.44 219 GLU A N 1
ATOM 1739 C CA . GLU A 1 219 ? 5.082 -1.158 14.945 1 98.44 219 GLU A CA 1
ATOM 1740 C C . GLU A 1 219 ? 4.102 -0.506 13.977 1 98.44 219 GLU A C 1
ATOM 1742 O O . GLU A 1 219 ? 2.893 -0.736 14.062 1 98.44 219 GLU A O 1
ATOM 1747 N N . ILE A 1 220 ? 4.527 0.339 13.055 1 98.5 220 ILE A N 1
ATOM 1748 C CA . ILE A 1 220 ? 3.715 1.24 12.25 1 98.5 220 ILE A CA 1
ATOM 1749 C C . ILE A 1 220 ? 2.688 0.436 11.453 1 98.5 220 ILE A C 1
ATOM 1751 O O . ILE A 1 220 ? 1.535 0.853 11.312 1 98.5 220 ILE A O 1
ATOM 1755 N N . THR A 1 221 ? 3.033 -0.729 10.875 1 97.75 221 THR A N 1
ATOM 1756 C CA . THR A 1 221 ? 2.084 -1.471 10.055 1 97.75 221 THR A CA 1
ATOM 1757 C C . THR A 1 221 ? 0.993 -2.098 10.914 1 97.75 221 THR A C 1
ATOM 1759 O O . THR A 1 221 ? -0.137 -2.283 10.461 1 97.75 221 THR A O 1
ATOM 1762 N N . GLU A 1 222 ? 1.331 -2.441 12.156 1 98.12 222 GLU A N 1
ATOM 1763 C CA . GLU A 1 222 ? 0.307 -2.895 13.094 1 98.12 222 GLU A CA 1
ATOM 1764 C C . GLU A 1 222 ? -0.714 -1.795 13.367 1 98.12 222 GLU A C 1
ATOM 1766 O O . GLU A 1 222 ? -1.919 -2.055 13.406 1 98.12 222 GLU A O 1
ATOM 1771 N N . MET A 1 223 ? -0.217 -0.616 13.57 1 98.25 223 MET A N 1
ATOM 1772 C CA . MET A 1 223 ? -1.109 0.517 13.797 1 98.25 223 MET A CA 1
ATOM 1773 C C . MET A 1 223 ? -1.998 0.764 12.586 1 98.25 223 MET A C 1
ATOM 1775 O O . MET A 1 223 ? -3.203 0.981 12.727 1 98.25 223 MET A O 1
ATOM 1779 N N . MET A 1 224 ? -1.387 0.706 11.391 1 97.88 224 MET A N 1
ATOM 1780 C CA . MET A 1 224 ? -2.152 0.979 10.18 1 97.88 224 MET A CA 1
ATOM 1781 C C . MET A 1 224 ? -3.211 -0.095 9.953 1 97.88 224 MET A C 1
ATOM 1783 O O . MET A 1 224 ? -4.305 0.199 9.469 1 97.88 224 MET A O 1
ATOM 1787 N N . THR A 1 225 ? -2.916 -1.356 10.281 1 98.12 225 THR A N 1
ATOM 1788 C CA . THR A 1 225 ? -3.9 -2.43 10.195 1 98.12 225 THR A CA 1
ATOM 1789 C C . THR A 1 225 ? -5.082 -2.158 11.125 1 98.12 225 THR A C 1
ATOM 1791 O O . THR A 1 225 ? -6.234 -2.359 10.742 1 98.12 225 THR A O 1
ATOM 1794 N N . LEU A 1 226 ? -4.762 -1.687 12.32 1 98.19 226 LEU A N 1
ATOM 1795 C CA . LEU A 1 226 ? -5.805 -1.35 13.281 1 98.19 226 LEU A CA 1
ATOM 1796 C C . LEU A 1 226 ? -6.648 -0.183 12.781 1 98.19 226 LEU A C 1
ATOM 1798 O O . LEU A 1 226 ? -7.875 -0.198 12.914 1 98.19 226 LEU A O 1
ATOM 1802 N N . VAL A 1 227 ? -6.027 0.843 12.211 1 97.81 227 VAL A N 1
ATOM 1803 C CA . VAL A 1 227 ? -6.754 1.968 11.633 1 97.81 227 VAL A CA 1
ATOM 1804 C C . VAL A 1 227 ? -7.668 1.472 10.516 1 97.81 227 VAL A C 1
ATOM 1806 O O . VAL A 1 227 ? -8.844 1.849 10.445 1 97.81 227 VAL A O 1
ATOM 1809 N N . ASN A 1 228 ? -7.156 0.607 9.609 1 96.25 228 ASN A N 1
ATOM 1810 C CA . ASN A 1 228 ? -7.977 -0 8.562 1 96.25 228 ASN A CA 1
ATOM 1811 C C . ASN A 1 228 ? -9.219 -0.664 9.148 1 96.25 228 ASN A C 1
ATOM 1813 O O . ASN A 1 228 ? -10.32 -0.492 8.625 1 96.25 228 ASN A O 1
ATOM 1817 N N . ARG A 1 229 ? -9.008 -1.401 10.227 1 97.06 229 ARG A N 1
ATOM 1818 C CA . ARG A 1 229 ? -10.109 -2.131 10.852 1 97.06 229 ARG A CA 1
ATOM 1819 C C . ARG A 1 229 ? -11.156 -1.173 11.406 1 97.06 229 ARG A C 1
ATOM 1821 O O . ARG A 1 229 ? -12.344 -1.292 11.094 1 97.06 229 ARG A O 1
ATOM 1828 N N . ARG A 1 230 ? -10.727 -0.192 12.164 1 96.75 230 ARG A N 1
ATOM 1829 C CA . ARG A 1 230 ? -11.641 0.738 12.82 1 96.75 230 ARG A CA 1
ATOM 1830 C C . ARG A 1 230 ? -12.445 1.532 11.797 1 96.75 230 ARG A C 1
ATOM 1832 O O . ARG A 1 230 ? -13.672 1.635 11.906 1 96.75 230 ARG A O 1
ATOM 1839 N N . VAL A 1 231 ? -11.797 2.068 10.797 1 94.81 231 VAL A N 1
ATOM 1840 C CA . VAL A 1 231 ? -12.469 2.885 9.797 1 94.81 231 VAL A CA 1
ATOM 1841 C C . VAL A 1 231 ? -13.453 2.025 9 1 94.81 231 VAL A C 1
ATOM 1843 O O . VAL A 1 231 ? -14.578 2.447 8.742 1 94.81 231 VAL A O 1
ATOM 1846 N N . SER A 1 232 ? -13.047 0.792 8.648 1 92.19 232 SER A N 1
ATOM 1847 C CA . SER A 1 232 ? -13.859 -0.071 7.805 1 92.19 232 SER A CA 1
ATOM 1848 C C . SER A 1 232 ? -15.109 -0.545 8.539 1 92.19 232 SER A C 1
ATOM 1850 O O . SER A 1 232 ? -16.078 -0.996 7.918 1 92.19 232 SER A O 1
ATOM 1852 N N . LEU A 1 233 ? -15.078 -0.545 9.852 1 93.06 233 LEU A N 1
ATOM 1853 C CA . LEU A 1 233 ? -16.219 -0.995 10.656 1 93.06 233 LEU A CA 1
ATOM 1854 C C . LEU A 1 233 ? -17.266 0.101 10.766 1 93.06 233 LEU A C 1
ATOM 1856 O O . LEU A 1 233 ? -18.406 -0.163 11.172 1 93.06 233 LEU A O 1
ATOM 1860 N N . ARG A 1 234 ? -16.859 1.36 10.406 1 89.44 234 ARG A N 1
ATOM 1861 C CA . ARG A 1 234 ? -17.828 2.451 10.438 1 89.44 234 ARG A CA 1
ATOM 1862 C C . ARG A 1 234 ? -18.797 2.363 9.258 1 89.44 234 ARG A C 1
ATOM 1864 O O . ARG A 1 234 ? -18.484 1.735 8.25 1 89.44 234 ARG A O 1
ATOM 1871 N N . ARG A 1 235 ? -19.969 2.914 9.508 1 87.5 235 ARG A N 1
ATOM 1872 C CA . ARG A 1 235 ? -21 2.967 8.484 1 87.5 235 ARG A CA 1
ATOM 1873 C C . ARG A 1 235 ? -21.859 4.223 8.633 1 87.5 235 ARG A C 1
ATOM 1875 O O . ARG A 1 235 ? -22.172 4.637 9.75 1 87.5 235 ARG A O 1
ATOM 1882 N N . VAL A 1 236 ? -22.219 4.719 7.492 1 83.5 236 VAL A N 1
ATOM 1883 C CA . VAL A 1 236 ? -23.078 5.898 7.539 1 83.5 236 VAL A CA 1
ATOM 1884 C C . VAL A 1 236 ? -24.453 5.512 8.062 1 83.5 236 VAL A C 1
ATOM 1886 O O . VAL A 1 236 ? -25.172 4.738 7.426 1 83.5 236 VAL A O 1
ATOM 1889 N N . GLU A 1 237 ? -24.75 5.973 9.195 1 82.69 237 GLU A N 1
ATOM 1890 C CA . GLU A 1 237 ? -26.047 5.652 9.789 1 82.69 237 GLU A CA 1
ATOM 1891 C C . GLU A 1 237 ? -27.094 6.695 9.422 1 82.69 237 GLU A C 1
ATOM 1893 O O . GLU A 1 237 ? -28.25 6.352 9.141 1 82.69 237 GLU A O 1
ATOM 1898 N N . ASN A 1 238 ? -26.719 7.961 9.453 1 79 238 ASN A N 1
ATOM 1899 C CA . ASN A 1 238 ? -27.594 9.086 9.133 1 79 238 ASN A CA 1
ATOM 1900 C C . ASN A 1 238 ? -26.875 10.141 8.297 1 79 238 ASN A C 1
ATOM 1902 O O . ASN A 1 238 ? -25.719 10.461 8.57 1 79 238 ASN A O 1
ATOM 1906 N N . CYS A 1 239 ? -27.5 10.445 7.184 1 74.25 239 CYS A N 1
ATOM 1907 C CA . CYS A 1 239 ? -26.938 11.469 6.305 1 74.25 239 CYS A CA 1
ATOM 1908 C C . CYS A 1 239 ? -28.031 12.203 5.543 1 74.25 239 CYS A C 1
ATOM 1910 O O . CYS A 1 239 ? -29.094 11.633 5.258 1 74.25 239 CYS A O 1
ATOM 1912 N N . ALA A 1 240 ? -27.734 13.445 5.336 1 73.44 240 ALA A N 1
ATOM 1913 C CA . ALA A 1 240 ? -28.672 14.211 4.516 1 73.44 240 ALA A CA 1
ATOM 1914 C C . ALA A 1 240 ? -28.844 13.578 3.137 1 73.44 240 ALA A C 1
ATOM 1916 O O . ALA A 1 240 ? -29.938 13.562 2.582 1 73.44 240 ALA A O 1
ATOM 1917 N N . ASP A 1 241 ? -27.781 13.094 2.619 1 73.88 241 ASP A N 1
ATOM 1918 C CA . ASP A 1 241 ? -27.844 12.344 1.372 1 73.88 241 ASP A CA 1
ATOM 1919 C C . ASP A 1 241 ? -28.203 10.883 1.629 1 73.88 241 ASP A C 1
ATOM 1921 O O . ASP A 1 241 ? -27.359 10.086 2.047 1 73.88 241 ASP A O 1
ATOM 1925 N N . ARG A 1 242 ? -29.375 10.492 1.348 1 78.62 242 ARG A N 1
ATOM 1926 C CA . ARG A 1 242 ? -29.891 9.156 1.63 1 78.62 242 ARG A CA 1
ATOM 1927 C C . ARG A 1 242 ? -29.078 8.094 0.888 1 78.62 242 ARG A C 1
ATOM 1929 O O . ARG A 1 242 ? -29 6.949 1.336 1 78.62 242 ARG A O 1
ATOM 1936 N N . ASN A 1 243 ? -28.5 8.5 -0.207 1 77.81 243 ASN A N 1
ATOM 1937 C CA . ASN A 1 243 ? -27.719 7.547 -0.993 1 77.81 243 ASN A CA 1
ATOM 1938 C C . ASN A 1 243 ? -26.422 7.172 -0.287 1 77.81 243 ASN A C 1
ATOM 1940 O O . ASN A 1 243 ? -25.766 6.191 -0.654 1 77.81 243 ASN A O 1
ATOM 1944 N N . ALA A 1 244 ? -26.125 7.941 0.675 1 77.94 244 ALA A N 1
ATOM 1945 C CA . ALA A 1 244 ? -24.875 7.703 1.393 1 77.94 244 ALA A CA 1
ATOM 1946 C C . ALA A 1 244 ? -25.078 6.703 2.529 1 77.94 244 ALA A C 1
ATOM 1948 O O . ALA A 1 244 ? -24.109 6.172 3.074 1 77.94 244 ALA A O 1
ATOM 1949 N N . ILE A 1 245 ? -26.328 6.441 2.881 1 80.5 245 ILE A N 1
ATOM 1950 C CA . ILE A 1 245 ? -26.625 5.586 4.023 1 80.5 245 ILE A CA 1
ATOM 1951 C C . ILE A 1 245 ? -26.094 4.176 3.758 1 80.5 245 ILE A C 1
ATOM 1953 O O . ILE A 1 245 ? -26.266 3.633 2.666 1 80.5 245 ILE A O 1
ATOM 1957 N N . GLY A 1 246 ? -25.359 3.686 4.676 1 82.38 246 GLY A N 1
ATOM 1958 C CA . GLY A 1 246 ? -24.844 2.33 4.59 1 82.38 246 GLY A CA 1
ATOM 1959 C C . GLY A 1 246 ? -23.469 2.258 3.965 1 82.38 246 GLY A C 1
ATOM 1960 O O . GLY A 1 246 ? -22.812 1.221 4.027 1 82.38 246 GLY A O 1
ATOM 1961 N N . LYS A 1 247 ? -22.969 3.395 3.379 1 82.81 247 LYS A N 1
ATOM 1962 C CA . LYS A 1 247 ? -21.672 3.396 2.725 1 82.81 247 LYS A CA 1
ATOM 1963 C C . LYS A 1 247 ? -20.547 3.271 3.746 1 82.81 247 LYS A C 1
ATOM 1965 O O . LYS A 1 247 ? -20.672 3.734 4.883 1 82.81 247 LYS A O 1
ATOM 1970 N N . LYS A 1 248 ? -19.5 2.572 3.289 1 84.88 248 LYS A N 1
ATOM 1971 C CA . LYS A 1 248 ? -18.328 2.314 4.129 1 84.88 248 LYS A CA 1
ATOM 1972 C C . LYS A 1 248 ? -17.094 3.008 3.574 1 84.88 248 LYS A C 1
ATOM 1974 O O . LYS A 1 248 ? -17.109 3.521 2.453 1 84.88 248 LYS A O 1
ATOM 1979 N N . GLN A 1 249 ? -16.156 3.143 4.398 1 87.88 249 GLN A N 1
ATOM 1980 C CA . GLN A 1 249 ? -14.852 3.668 4.027 1 87.88 249 GLN A CA 1
ATOM 1981 C C . GLN A 1 249 ? -13.758 2.627 4.246 1 87.88 249 GLN A C 1
ATOM 1983 O O . GLN A 1 249 ? -13.719 1.967 5.289 1 87.88 249 GLN A O 1
ATOM 1988 N N . VAL A 1 250 ? -12.969 2.426 3.244 1 90.06 250 VAL A N 1
ATOM 1989 C CA . VAL A 1 250 ? -11.867 1.473 3.344 1 90.06 250 VAL A CA 1
ATOM 1990 C C . VAL A 1 250 ? -10.547 2.184 3.078 1 90.06 250 VAL A C 1
ATOM 1992 O O . VAL A 1 250 ? -10.211 2.482 1.928 1 90.06 250 VAL A O 1
ATOM 1995 N N . PRO A 1 251 ? -9.781 2.447 4.152 1 93 251 PRO A N 1
ATOM 1996 C CA . PRO A 1 251 ? -8.445 3.01 3.947 1 93 251 PRO A CA 1
ATOM 1997 C C . PRO A 1 251 ? -7.434 1.971 3.467 1 93 251 PRO A C 1
ATOM 1999 O O . PRO A 1 251 ? -7.723 0.772 3.477 1 93 251 PRO A O 1
ATOM 2002 N N . CYS A 1 252 ? -6.324 2.469 2.971 1 92.31 252 CYS A N 1
ATOM 2003 C CA . CYS A 1 252 ? -5.223 1.585 2.607 1 92.31 252 CYS A CA 1
ATOM 2004 C C . CYS A 1 252 ? -3.881 2.289 2.777 1 92.31 252 CYS A C 1
ATOM 2006 O O . CYS A 1 252 ? -3.834 3.508 2.953 1 92.31 252 CYS A O 1
ATOM 2008 N N . TYR A 1 253 ? -2.834 1.488 2.836 1 93.19 253 TYR A N 1
ATOM 2009 C CA . TYR A 1 253 ? -1.49 2.053 2.793 1 93.19 253 TYR A CA 1
ATOM 2010 C C . TYR A 1 253 ? -0.583 1.231 1.884 1 93.19 253 TYR A C 1
ATOM 2012 O O . TYR A 1 253 ? -0.769 0.021 1.74 1 93.19 253 TYR A O 1
ATOM 2020 N N . THR A 1 254 ? 0.33 1.935 1.277 1 92.69 254 THR A N 1
ATOM 2021 C CA . THR A 1 254 ? 1.374 1.334 0.455 1 92.69 254 THR A CA 1
ATOM 2022 C C . THR A 1 254 ? 2.734 1.45 1.138 1 92.69 254 THR A C 1
ATOM 2024 O O . THR A 1 254 ? 3.156 2.547 1.51 1 92.69 254 THR A O 1
ATOM 2027 N N . SER A 1 255 ? 3.418 0.299 1.245 1 95.5 255 SER A N 1
ATOM 2028 C CA . SER A 1 255 ? 4.668 0.305 1.999 1 95.5 255 SER A CA 1
ATOM 2029 C C . SER A 1 255 ? 5.844 -0.105 1.121 1 95.5 255 SER A C 1
ATOM 2031 O O . SER A 1 255 ? 5.777 -1.109 0.411 1 95.5 255 SER A O 1
ATOM 2033 N N . MET A 1 256 ? 6.836 0.723 1.189 1 95.38 256 MET A N 1
ATOM 2034 C CA . MET A 1 256 ? 8.164 0.43 0.653 1 95.38 256 MET A CA 1
ATOM 2035 C C . MET A 1 256 ? 9.211 0.438 1.761 1 95.38 256 MET A C 1
ATOM 2037 O O . MET A 1 256 ? 10.398 0.633 1.495 1 95.38 256 MET A O 1
ATOM 2041 N N . LEU A 1 257 ? 8.742 0.298 2.984 1 97.56 257 LEU A N 1
ATOM 2042 C CA . LEU A 1 257 ? 9.648 0.219 4.125 1 97.56 257 LEU A CA 1
ATOM 2043 C C . LEU A 1 257 ? 10.539 -1.016 4.027 1 97.56 257 LEU A C 1
ATOM 2045 O O . LEU A 1 257 ? 10.078 -2.084 3.613 1 97.56 257 LEU A O 1
ATOM 2049 N N . THR A 1 258 ? 11.75 -0.831 4.496 1 97.5 258 THR A N 1
ATOM 2050 C CA . THR A 1 258 ? 12.711 -1.924 4.414 1 97.5 258 THR A CA 1
ATOM 2051 C C . THR A 1 258 ? 13.102 -2.41 5.805 1 97.5 258 THR A C 1
ATOM 2053 O O . THR A 1 258 ? 13.82 -3.402 5.945 1 97.5 258 THR A O 1
ATOM 2056 N N . LYS A 1 259 ? 12.688 -1.762 6.789 1 98.25 259 LYS A N 1
ATOM 2057 C CA . LYS A 1 259 ? 12.898 -2.111 8.188 1 98.25 259 LYS A CA 1
ATOM 2058 C C . LYS A 1 259 ? 11.648 -1.82 9.023 1 98.25 259 LYS A C 1
ATOM 2060 O O . LYS A 1 259 ? 10.703 -1.197 8.539 1 98.25 259 LYS A O 1
ATOM 2065 N N . LYS A 1 260 ? 11.656 -2.369 10.25 1 98.44 260 LYS A N 1
ATOM 2066 C CA . LYS A 1 260 ? 10.562 -2.072 11.172 1 98.44 260 LYS A CA 1
ATOM 2067 C C . LYS A 1 260 ? 10.633 -0.627 11.664 1 98.44 260 LYS A C 1
ATOM 2069 O O . LYS A 1 260 ? 11.719 -0.112 11.945 1 98.44 260 LYS A O 1
ATOM 2074 N N . LEU A 1 261 ? 9.516 0.02 11.703 1 98.75 261 LEU A N 1
ATOM 2075 C CA . LEU A 1 261 ? 9.43 1.418 12.109 1 98.75 261 LEU A CA 1
ATOM 2076 C C . LEU A 1 261 ? 8.633 1.558 13.406 1 98.75 261 LEU A C 1
ATOM 2078 O O . LEU A 1 261 ? 7.461 1.174 13.461 1 98.75 261 LEU A O 1
ATOM 2082 N N . TYR A 1 262 ? 9.305 2.068 14.445 1 98.31 262 TYR A N 1
ATOM 2083 C CA . TYR A 1 262 ? 8.695 2.34 15.742 1 98.31 262 TYR A CA 1
ATOM 2084 C C . TYR A 1 262 ? 8.883 3.799 16.141 1 98.31 262 TYR A C 1
ATOM 2086 O O . TYR A 1 262 ? 9.938 4.387 15.875 1 98.31 262 TYR A O 1
ATOM 2094 N N . PHE A 1 263 ? 7.852 4.414 16.766 1 98.06 263 PHE A N 1
ATOM 2095 C CA . PHE A 1 263 ? 7.945 5.746 17.344 1 98.06 263 PHE A CA 1
ATOM 2096 C C . PHE A 1 263 ? 8.133 5.668 18.859 1 98.06 263 PHE A C 1
ATOM 2098 O O . PHE A 1 263 ? 7.508 6.422 19.609 1 98.06 263 PHE A O 1
ATOM 2105 N N . ARG A 1 264 ? 8.977 4.828 19.281 1 96.38 264 ARG A N 1
ATOM 2106 C CA . ARG A 1 264 ? 9.188 4.664 20.719 1 96.38 264 ARG A CA 1
ATOM 2107 C C . ARG A 1 264 ? 9.57 5.988 21.359 1 96.38 264 ARG A C 1
ATOM 2109 O O . ARG A 1 264 ? 10.188 6.844 20.719 1 96.38 264 ARG A O 1
ATOM 2116 N N . SER A 1 265 ? 9.266 6.133 22.672 1 92.69 265 SER A N 1
ATOM 2117 C CA . SER A 1 265 ? 9.484 7.371 23.406 1 92.69 265 SER A CA 1
ATOM 2118 C C . SER A 1 265 ? 10.953 7.766 23.391 1 92.69 265 SER A C 1
ATOM 2120 O O . SER A 1 265 ? 11.836 6.914 23.531 1 92.69 265 SER A O 1
ATOM 2122 N N . LYS A 1 266 ? 11.109 9 23.141 1 86.62 266 LYS A N 1
ATOM 2123 C CA . LYS A 1 266 ? 12.469 9.516 23.188 1 86.62 266 LYS A CA 1
ATOM 2124 C C . LYS A 1 266 ? 12.891 9.836 24.625 1 86.62 266 LYS A C 1
ATOM 2126 O O . LYS A 1 266 ? 12.07 10.281 25.438 1 86.62 266 LYS A O 1
ATOM 2131 N N . LYS A 1 267 ? 13.945 9.227 25.156 1 66.12 267 LYS A N 1
ATOM 2132 C CA . LYS A 1 267 ? 14.461 9.523 26.5 1 66.12 267 LYS A CA 1
ATOM 2133 C C . LYS A 1 267 ? 14.773 11.008 26.641 1 66.12 267 LYS A C 1
ATOM 2135 O O . LYS A 1 267 ? 15.461 11.594 25.797 1 66.12 267 LYS A O 1
ATOM 2140 N N . LEU A 1 268 ? 13.852 11.867 27.094 1 49.22 268 LEU A N 1
ATOM 2141 C CA . LEU A 1 268 ? 14.281 13.18 27.562 1 49.22 268 LEU A CA 1
ATOM 2142 C C . LEU A 1 268 ? 15.508 13.047 28.469 1 49.22 268 LEU A C 1
ATOM 2144 O O . LEU A 1 268 ? 15.664 12.047 29.172 1 49.22 268 LEU A O 1
ATOM 2148 N N . SER B 1 1 ? -25.516 7.777 23.828 1 22.91 1 SER B N 1
ATOM 2149 C CA . SER B 1 1 ? -24.438 7.137 24.578 1 22.91 1 SER B CA 1
ATOM 2150 C C . SER B 1 1 ? -23.172 7.047 23.734 1 22.91 1 SER B C 1
ATOM 2152 O O . SER B 1 1 ? -23.234 6.793 22.531 1 22.91 1 SER B O 1
ATOM 2154 N N . PRO B 1 2 ? -22.062 7.738 23.875 1 29.03 2 PRO B N 1
ATOM 2155 C CA . PRO B 1 2 ? -20.875 7.711 23.016 1 29.03 2 PRO B CA 1
ATOM 2156 C C . PRO B 1 2 ? -20.484 6.293 22.609 1 29.03 2 PRO B C 1
ATOM 2158 O O . PRO B 1 2 ? -20.375 5.406 23.453 1 29.03 2 PRO B O 1
ATOM 2161 N N . ARG B 1 3 ? -21 5.738 21.672 1 33.12 3 ARG B N 1
ATOM 2162 C CA . ARG B 1 3 ? -20.75 4.348 21.312 1 33.12 3 ARG B CA 1
ATOM 2163 C C . ARG B 1 3 ? -19.312 3.947 21.609 1 33.12 3 ARG B C 1
ATOM 2165 O O . ARG B 1 3 ? -18.375 4.656 21.234 1 33.12 3 ARG B O 1
ATOM 2172 N N . SER B 1 4 ? -18.969 3.359 22.719 1 37.12 4 SER B N 1
ATOM 2173 C CA . SER B 1 4 ? -17.734 2.723 23.156 1 37.12 4 SER B CA 1
ATOM 2174 C C . SER B 1 4 ? -16.969 2.115 21.984 1 37.12 4 SER B C 1
ATOM 2176 O O . SER B 1 4 ? -17.453 1.172 21.344 1 37.12 4 SER B O 1
ATOM 2178 N N . ILE B 1 5 ? -16.469 2.855 21.156 1 47.03 5 ILE B N 1
ATOM 2179 C CA . ILE B 1 5 ? -15.594 2.219 20.188 1 47.03 5 ILE B CA 1
ATOM 2180 C C . ILE B 1 5 ? -14.867 1.036 20.828 1 47.03 5 ILE B C 1
ATOM 2182 O O . ILE B 1 5 ? -14.062 1.217 21.75 1 47.03 5 ILE B O 1
ATOM 2186 N N . GLU B 1 6 ? -15.547 0.029 21.172 1 50.41 6 GLU B N 1
ATOM 2187 C CA . GLU B 1 6 ? -14.883 -1.183 21.641 1 50.41 6 GLU B CA 1
ATOM 2188 C C . GLU B 1 6 ? -13.453 -1.27 21.109 1 50.41 6 GLU B C 1
ATOM 2190 O O . GLU B 1 6 ? -13.219 -1.123 19.922 1 50.41 6 GLU B O 1
ATOM 2195 N N . VAL B 1 7 ? -12.43 -0.911 21.969 1 63.38 7 VAL B N 1
ATOM 2196 C CA . VAL B 1 7 ? -10.984 -0.954 21.781 1 63.38 7 VAL B CA 1
ATOM 2197 C C . VAL B 1 7 ? -10.609 -2.197 20.969 1 63.38 7 VAL B C 1
ATOM 2199 O O . VAL B 1 7 ? -10.812 -3.324 21.438 1 63.38 7 VAL B O 1
ATOM 2202 N N . SER B 1 8 ? -10.5 -2.016 19.672 1 84.88 8 SER B N 1
ATOM 2203 C CA . SER B 1 8 ? -10.078 -3.102 18.797 1 84.88 8 SER B CA 1
ATOM 2204 C C . SER B 1 8 ? -8.703 -3.629 19.203 1 84.88 8 SER B C 1
ATOM 2206 O O . SER B 1 8 ? -7.781 -2.85 19.453 1 84.88 8 SER B O 1
ATOM 2208 N N . ASP B 1 9 ? -8.633 -4.875 19.594 1 92.75 9 ASP B N 1
ATOM 2209 C CA . ASP B 1 9 ? -7.371 -5.547 19.875 1 92.75 9 ASP B CA 1
ATOM 2210 C C . ASP B 1 9 ? -6.422 -5.48 18.688 1 92.75 9 ASP B C 1
ATOM 2212 O O . ASP B 1 9 ? -6.707 -6.043 17.625 1 92.75 9 ASP B O 1
ATOM 2216 N N . PRO B 1 10 ? -5.316 -4.777 18.891 1 94.06 10 PRO B N 1
ATOM 2217 C CA . PRO B 1 10 ? -4.367 -4.711 17.766 1 94.06 10 PRO B CA 1
ATOM 2218 C C . PRO B 1 10 ? -3.818 -6.082 17.375 1 94.06 10 PRO B C 1
ATOM 2220 O O . PRO B 1 10 ? -3.277 -6.246 16.281 1 94.06 10 PRO B O 1
ATOM 2223 N N . GLY B 1 11 ? -3.9 -7.043 18.266 1 95.56 11 GLY B N 1
ATOM 2224 C CA . GLY B 1 11 ? -3.363 -8.367 18.016 1 95.56 11 GLY B CA 1
ATOM 2225 C C . GLY B 1 11 ? -4.363 -9.305 17.359 1 95.56 11 GLY B C 1
ATOM 2226 O O . GLY B 1 11 ? -4.059 -10.477 17.109 1 95.56 11 GLY B O 1
ATOM 2227 N N . GLU B 1 12 ? -5.578 -8.797 17.047 1 96.94 12 GLU B N 1
ATOM 2228 C CA . GLU B 1 12 ? -6.578 -9.648 16.422 1 96.94 12 GLU B CA 1
ATOM 2229 C C . GLU B 1 12 ? -6.051 -10.258 15.117 1 96.94 12 GLU B C 1
ATOM 2231 O O . GLU B 1 12 ? -5.43 -9.562 14.312 1 96.94 12 GLU B O 1
ATOM 2236 N N . GLU B 1 13 ? -6.277 -11.555 14.953 1 98 13 GLU B N 1
ATOM 2237 C CA . GLU B 1 13 ? -5.793 -12.289 13.789 1 98 13 GLU B CA 1
ATOM 2238 C C . GLU B 1 13 ? -6.949 -12.805 12.938 1 98 13 GLU B C 1
ATOM 2240 O O . GLU B 1 13 ? -8.047 -13.047 13.453 1 98 13 GLU B O 1
ATOM 2245 N N . TYR B 1 14 ? -6.715 -12.938 11.648 1 98.31 14 TYR B N 1
ATOM 2246 C CA . TYR B 1 14 ? -7.648 -13.664 10.797 1 98.31 14 TYR B CA 1
ATOM 2247 C C . TYR B 1 14 ? -7.785 -15.117 11.258 1 98.31 14 TYR B C 1
ATOM 2249 O O . TYR B 1 14 ? -6.832 -15.703 11.773 1 98.31 14 TYR B O 1
ATOM 2257 N N . VAL B 1 15 ? -9.008 -15.664 11.086 1 97.25 15 VAL B N 1
ATOM 2258 C CA . VAL B 1 15 ? -9.172 -17.094 11.266 1 97.25 15 VAL B CA 1
ATOM 2259 C C . VAL B 1 15 ? -8.5 -17.844 10.109 1 97.25 15 VAL B C 1
ATOM 2261 O O . VAL B 1 15 ? -8.961 -17.781 8.969 1 97.25 15 VAL B O 1
ATOM 2264 N N . MET B 1 16 ? -7.43 -18.484 10.398 1 97.62 16 MET B N 1
ATOM 2265 C CA . MET B 1 16 ? -6.648 -19.188 9.391 1 97.62 16 MET B CA 1
ATOM 2266 C C . MET B 1 16 ? -6.531 -20.672 9.719 1 97.62 16 MET B C 1
ATOM 2268 O O . MET B 1 16 ? -5.492 -21.281 9.469 1 97.62 16 MET B O 1
ATOM 2272 N N . SER B 1 17 ? -7.555 -21.203 10.352 1 95.19 17 SER B N 1
ATOM 2273 C CA . SER B 1 17 ? -7.477 -22.578 10.859 1 95.19 17 SER B CA 1
ATOM 2274 C C . SER B 1 17 ? -8.461 -23.484 10.133 1 95.19 17 SER B C 1
ATOM 2276 O O . SER B 1 17 ? -8.82 -24.547 10.648 1 95.19 17 SER B O 1
ATOM 2278 N N . TYR B 1 18 ? -8.961 -23.047 9.031 1 94.56 18 TYR B N 1
ATOM 2279 C CA . TYR B 1 18 ? -9.766 -23.969 8.227 1 94.56 18 TYR B CA 1
ATOM 2280 C C . TYR B 1 18 ? -8.898 -25.094 7.652 1 94.56 18 TYR B C 1
ATOM 2282 O O . TYR B 1 18 ? -7.676 -25.062 7.777 1 94.56 18 TYR B O 1
ATOM 2290 N N . ASN B 1 19 ? -9.484 -26.062 7.043 1 89.88 19 ASN B N 1
ATOM 2291 C CA . ASN B 1 19 ? -8.773 -27.234 6.527 1 89.88 19 ASN B CA 1
ATOM 2292 C C . ASN B 1 19 ? -7.824 -26.844 5.395 1 89.88 19 ASN B C 1
ATOM 2294 O O . ASN B 1 19 ? -6.691 -27.328 5.34 1 89.88 19 ASN B O 1
ATOM 2298 N N . LEU B 1 20 ? -8.258 -26.047 4.57 1 94.94 20 LEU B N 1
ATOM 2299 C CA . LEU B 1 20 ? -7.465 -25.594 3.432 1 94.94 20 LEU B CA 1
ATOM 2300 C C . LEU B 1 20 ? -6.98 -24.172 3.643 1 94.94 20 LEU B C 1
ATOM 2302 O O . LEU B 1 20 ? -7.738 -23.312 4.113 1 94.94 20 LEU B O 1
ATOM 2306 N N . ARG B 1 21 ? -5.676 -23.953 3.412 1 98 21 ARG B N 1
ATOM 2307 C CA . ARG B 1 21 ? -5.176 -22.594 3.49 1 98 21 ARG B CA 1
ATOM 2308 C C . ARG B 1 21 ? -5.93 -21.672 2.527 1 98 21 ARG B C 1
ATOM 2310 O O . ARG B 1 21 ? -6.395 -20.609 2.918 1 98 21 ARG B O 1
ATOM 2317 N N . GLY B 1 22 ? -6.09 -22.188 1.28 1 98.19 22 GLY B N 1
ATOM 2318 C CA . GLY B 1 22 ? -6.832 -21.453 0.276 1 98.19 22 GLY B CA 1
ATOM 2319 C C . GLY B 1 22 ? -6.473 -21.844 -1.145 1 98.19 22 GLY B C 1
ATOM 2320 O O . GLY B 1 22 ? -5.516 -22.594 -1.364 1 98.19 22 GLY B O 1
ATOM 2321 N N . LEU B 1 23 ? -7.254 -21.469 -2.035 1 98.56 23 LEU B N 1
ATOM 2322 C CA . LEU B 1 23 ? -6.961 -21.594 -3.457 1 98.56 23 LEU B CA 1
ATOM 2323 C C . LEU B 1 23 ? -5.914 -20.578 -3.893 1 98.56 23 LEU B C 1
ATOM 2325 O O . LEU B 1 23 ? -6.027 -19.391 -3.568 1 98.56 23 LEU B O 1
ATOM 2329 N N . ALA B 1 24 ? -4.836 -21.062 -4.535 1 98.81 24 ALA B N 1
ATOM 2330 C CA . ALA B 1 24 ? -3.807 -20.188 -5.094 1 98.81 24 ALA B CA 1
ATOM 2331 C C . ALA B 1 24 ? -3.709 -20.344 -6.609 1 98.81 24 ALA B C 1
ATOM 2333 O O . ALA B 1 24 ? -3.438 -21.453 -7.105 1 98.81 24 ALA B O 1
ATOM 2334 N N . LEU B 1 25 ? -3.959 -19.281 -7.32 1 98.88 25 LEU B N 1
ATOM 2335 C CA . LEU B 1 25 ? -3.816 -19.281 -8.773 1 98.88 25 LEU B CA 1
ATOM 2336 C C . LEU B 1 25 ? -2.492 -18.656 -9.188 1 98.88 25 LEU B C 1
ATOM 2338 O O . LEU B 1 25 ? -2.1 -17.609 -8.648 1 98.88 25 LEU B O 1
ATOM 2342 N N . ILE B 1 26 ? -1.756 -19.312 -10.07 1 98.88 26 ILE B N 1
ATOM 2343 C CA . ILE B 1 26 ? -0.55 -18.734 -10.656 1 98.88 26 ILE B CA 1
ATOM 2344 C C . ILE B 1 26 ? -0.709 -18.625 -12.172 1 98.88 26 ILE B C 1
ATOM 2346 O O . ILE B 1 26 ? -0.76 -19.641 -12.867 1 98.88 26 ILE B O 1
ATOM 2350 N N . PHE B 1 27 ? -0.832 -17.438 -12.648 1 98.69 27 PHE B N 1
ATOM 2351 C CA . PHE B 1 27 ? -0.825 -17.203 -14.086 1 98.69 27 PHE B CA 1
ATOM 2352 C C . PHE B 1 27 ? 0.579 -16.875 -14.578 1 98.69 27 PHE B C 1
ATOM 2354 O O . PHE B 1 27 ? 1.102 -15.789 -14.281 1 98.69 27 PHE B O 1
ATOM 2361 N N . ASN B 1 28 ? 1.185 -17.75 -15.297 1 98.31 28 ASN B N 1
ATOM 2362 C CA . ASN B 1 28 ? 2.529 -17.578 -15.836 1 98.31 28 ASN B CA 1
ATOM 2363 C C . ASN B 1 28 ? 2.504 -17.328 -17.344 1 98.31 28 ASN B C 1
ATOM 2365 O O . ASN B 1 28 ? 2.307 -18.266 -18.125 1 98.31 28 ASN B O 1
ATOM 2369 N N . GLN B 1 29 ? 2.752 -16.109 -17.703 1 97.38 29 GLN B N 1
ATOM 2370 C CA . GLN B 1 29 ? 2.764 -15.727 -19.109 1 97.38 29 GLN B CA 1
ATOM 2371 C C . GLN B 1 29 ? 4.191 -15.586 -19.641 1 97.38 29 GLN B C 1
ATOM 2373 O O . GLN B 1 29 ? 4.934 -14.703 -19.203 1 97.38 29 GLN B O 1
ATOM 2378 N N . GLU B 1 30 ? 4.59 -16.422 -20.516 1 96.25 30 GLU B N 1
ATOM 2379 C CA . GLU B 1 30 ? 5.938 -16.391 -21.062 1 96.25 30 GLU B CA 1
ATOM 2380 C C . GLU B 1 30 ? 5.926 -15.891 -22.5 1 96.25 30 GLU B C 1
ATOM 2382 O O . GLU B 1 30 ? 6.848 -15.188 -22.922 1 96.25 30 GLU B O 1
ATOM 2387 N N . TYR B 1 31 ? 4.863 -16.266 -23.219 1 96.69 31 TYR B N 1
ATOM 2388 C CA . TYR B 1 31 ? 4.742 -15.914 -24.625 1 96.69 31 TYR B CA 1
ATOM 2389 C C . TYR B 1 31 ? 3.533 -15.016 -24.875 1 96.69 31 TYR B C 1
ATOM 2391 O O . TYR B 1 31 ? 2.527 -15.125 -24.156 1 96.69 31 TYR B O 1
ATOM 2399 N N . PHE B 1 32 ? 3.637 -14.164 -25.922 1 96.44 32 PHE B N 1
ATOM 2400 C CA . PHE B 1 32 ? 2.578 -13.211 -26.219 1 96.44 32 PHE B CA 1
ATOM 2401 C C . PHE B 1 32 ? 2.316 -13.141 -27.719 1 96.44 32 PHE B C 1
ATOM 2403 O O . PHE B 1 32 ? 3.207 -13.414 -28.516 1 96.44 32 PHE B O 1
ATOM 2410 N N . SER B 1 33 ? 1.114 -12.852 -28.016 1 97.06 33 SER B N 1
ATOM 2411 C CA . SER B 1 33 ? 0.76 -12.68 -29.422 1 97.06 33 SER B CA 1
ATOM 2412 C C . SER B 1 33 ? 1.635 -11.617 -30.078 1 97.06 33 SER B C 1
ATOM 2414 O O . SER B 1 33 ? 1.925 -10.578 -29.484 1 97.06 33 SER B O 1
ATOM 2416 N N . PRO B 1 34 ? 2.031 -11.836 -31.328 1 94.94 34 PRO B N 1
ATOM 2417 C CA . PRO B 1 34 ? 2.914 -10.906 -32.031 1 94.94 34 PRO B CA 1
ATOM 2418 C C . PRO B 1 34 ? 2.346 -9.492 -32.094 1 94.94 34 PRO B C 1
ATOM 2420 O O . PRO B 1 34 ? 3.102 -8.516 -32.094 1 94.94 34 PRO B O 1
ATOM 2423 N N . GLU B 1 35 ? 1.032 -9.367 -32.125 1 94.94 35 GLU B N 1
ATOM 2424 C CA . GLU B 1 35 ? 0.375 -8.07 -32.25 1 94.94 35 GLU B CA 1
ATOM 2425 C C . GLU B 1 35 ? 0.636 -7.191 -31.047 1 94.94 35 GLU B C 1
ATOM 2427 O O . GLU B 1 35 ? 0.521 -5.965 -31.125 1 94.94 35 GLU B O 1
ATOM 2432 N N . LEU B 1 36 ? 1.023 -7.789 -29.922 1 92.31 36 LEU B N 1
ATOM 2433 C CA . LEU B 1 36 ? 1.234 -7.039 -28.688 1 92.31 36 LEU B CA 1
ATOM 2434 C C . LEU B 1 36 ? 2.648 -6.473 -28.641 1 92.31 36 LEU B C 1
ATOM 2436 O O . LEU B 1 36 ? 2.938 -5.59 -27.812 1 92.31 36 LEU B O 1
ATOM 2440 N N . HIS B 1 37 ? 3.547 -7.008 -29.484 1 91.5 37 HIS B N 1
ATOM 2441 C CA . HIS B 1 37 ? 4.93 -6.547 -29.562 1 91.5 37 HIS B CA 1
ATOM 2442 C C . HIS B 1 37 ? 5.605 -6.586 -28.203 1 91.5 37 HIS B C 1
ATOM 2444 O O . HIS B 1 37 ? 6.277 -5.629 -27.812 1 91.5 37 HIS B O 1
ATOM 2450 N N . LEU B 1 38 ? 5.355 -7.621 -27.422 1 90.12 38 LEU B N 1
ATOM 2451 C CA . LEU B 1 38 ? 5.984 -7.816 -26.125 1 90.12 38 LEU B CA 1
ATOM 2452 C C . LEU B 1 38 ? 7.066 -8.891 -26.188 1 90.12 38 LEU B C 1
ATOM 2454 O O . LEU B 1 38 ? 6.902 -9.898 -26.891 1 90.12 38 LEU B O 1
ATOM 2458 N N . PRO B 1 39 ? 8.141 -8.664 -25.531 1 87.5 39 PRO B N 1
ATOM 2459 C CA . PRO B 1 39 ? 9.203 -9.68 -25.531 1 87.5 39 PRO B CA 1
ATOM 2460 C C . PRO B 1 39 ? 8.82 -10.93 -24.734 1 87.5 39 PRO B C 1
ATOM 2462 O O . PRO B 1 39 ? 7.977 -10.859 -23.844 1 87.5 39 PRO B O 1
ATOM 2465 N N . HIS B 1 40 ? 9.508 -12.031 -25.094 1 91.31 40 HIS B N 1
ATOM 2466 C CA . HIS B 1 40 ? 9.367 -13.258 -24.328 1 91.31 40 HIS B CA 1
ATOM 2467 C C . HIS B 1 40 ? 9.945 -13.094 -22.922 1 91.31 40 HIS B C 1
ATOM 2469 O O . HIS B 1 40 ? 10.977 -12.438 -22.75 1 91.31 40 HIS B O 1
ATOM 2475 N N . ARG B 1 41 ? 9.312 -13.695 -21.984 1 92.12 41 ARG B N 1
ATOM 2476 C CA . ARG B 1 41 ? 9.758 -13.586 -20.594 1 92.12 41 ARG B CA 1
ATOM 2477 C C . ARG B 1 41 ? 10.539 -14.82 -20.172 1 92.12 41 ARG B C 1
ATOM 2479 O O . ARG B 1 41 ? 10.07 -15.602 -19.328 1 92.12 41 ARG B O 1
ATOM 2486 N N . HIS B 1 42 ? 11.711 -14.906 -20.578 1 88.62 42 HIS B N 1
ATOM 2487 C CA . HIS B 1 42 ? 12.578 -16.031 -20.234 1 88.62 42 HIS B CA 1
ATOM 2488 C C . HIS B 1 42 ? 12.828 -16.078 -18.719 1 88.62 42 HIS B C 1
ATOM 2490 O O . HIS B 1 42 ? 13.031 -15.031 -18.094 1 88.62 42 HIS B O 1
ATOM 2496 N N . GLY B 1 43 ? 12.805 -17.25 -18.125 1 89.25 43 GLY B N 1
ATOM 2497 C CA . GLY B 1 43 ? 13.094 -17.406 -16.703 1 89.25 43 GLY B CA 1
ATOM 2498 C C . GLY B 1 43 ? 11.844 -17.453 -15.844 1 89.25 43 GLY B C 1
ATOM 2499 O O . GLY B 1 43 ? 11.898 -17.875 -14.688 1 89.25 43 GLY B O 1
ATOM 2500 N N . THR B 1 44 ? 10.695 -17.109 -16.438 1 94.69 44 THR B N 1
ATOM 2501 C CA . THR B 1 44 ? 9.461 -17.016 -15.656 1 94.69 44 THR B CA 1
ATOM 2502 C C . THR B 1 44 ? 9.008 -18.391 -15.188 1 94.69 44 THR B C 1
ATOM 2504 O O . THR B 1 44 ? 8.312 -18.516 -14.18 1 94.69 44 THR B O 1
ATOM 2507 N N . LYS B 1 45 ? 9.438 -19.375 -15.859 1 96.62 45 LYS B N 1
ATOM 2508 C CA . LYS B 1 45 ? 9.125 -20.734 -15.43 1 96.62 45 LYS B CA 1
ATOM 2509 C C . LYS B 1 45 ? 9.727 -21.031 -14.055 1 96.62 45 LYS B C 1
ATOM 2511 O O . LYS B 1 45 ? 9.133 -21.75 -13.25 1 96.62 45 LYS B O 1
ATOM 2516 N N . ALA B 1 46 ? 10.945 -20.516 -13.867 1 96.81 46 ALA B N 1
ATOM 2517 C CA . ALA B 1 46 ? 11.562 -20.688 -12.555 1 96.81 46 ALA B CA 1
ATOM 2518 C C . ALA B 1 46 ? 10.719 -20.016 -11.469 1 96.81 46 ALA B C 1
ATOM 2520 O O . ALA B 1 46 ? 10.555 -20.578 -10.375 1 96.81 46 ALA B O 1
ATOM 2521 N N . ASP B 1 47 ? 10.211 -18.828 -11.734 1 97.12 47 ASP B N 1
ATOM 2522 C CA . ASP B 1 47 ? 9.32 -18.141 -10.797 1 97.12 47 ASP B CA 1
ATOM 2523 C C . ASP B 1 47 ? 8.094 -19 -10.477 1 97.12 47 ASP B C 1
ATOM 2525 O O . ASP B 1 47 ? 7.766 -19.203 -9.305 1 97.12 47 ASP B O 1
ATOM 2529 N N . LYS B 1 48 ? 7.449 -19.5 -11.523 1 98.38 48 LYS B N 1
ATOM 2530 C CA . LYS B 1 48 ? 6.258 -20.328 -11.359 1 98.38 48 LYS B CA 1
ATOM 2531 C C . LYS B 1 48 ? 6.547 -21.547 -10.484 1 98.38 48 LYS B C 1
ATOM 2533 O O . LYS B 1 48 ? 5.809 -21.828 -9.539 1 98.38 48 LYS B O 1
ATOM 2538 N N . ASN B 1 49 ? 7.602 -22.203 -10.781 1 98.38 49 ASN B N 1
ATOM 2539 C CA . ASN B 1 49 ? 7.938 -23.438 -10.062 1 98.38 49 ASN B CA 1
ATOM 2540 C C . ASN B 1 49 ? 8.273 -23.156 -8.602 1 98.38 49 ASN B C 1
ATOM 2542 O O . ASN B 1 49 ? 7.887 -23.938 -7.719 1 98.38 49 ASN B O 1
ATOM 2546 N N . ASN B 1 50 ? 9 -22.141 -8.367 1 98.06 50 ASN B N 1
ATOM 2547 C CA . ASN B 1 50 ? 9.32 -21.766 -6.992 1 98.06 50 ASN B CA 1
ATOM 2548 C C . ASN B 1 50 ? 8.07 -21.422 -6.195 1 98.06 50 ASN B C 1
ATOM 2550 O O . ASN B 1 50 ? 7.918 -21.844 -5.047 1 98.06 50 ASN B O 1
ATOM 2554 N N . LEU B 1 51 ? 7.215 -20.688 -6.82 1 98.75 51 LEU B N 1
ATOM 2555 C CA . LEU B 1 51 ? 5.965 -20.312 -6.168 1 98.75 51 LEU B CA 1
ATOM 2556 C C . LEU B 1 51 ? 5.109 -21.547 -5.891 1 98.75 51 LEU B C 1
ATOM 2558 O O . LEU B 1 51 ? 4.527 -21.672 -4.812 1 98.75 51 LEU B O 1
ATOM 2562 N N . LEU B 1 52 ? 5.023 -22.406 -6.898 1 98.62 52 LEU B N 1
ATOM 2563 C CA . LEU B 1 52 ? 4.266 -23.641 -6.738 1 98.62 52 LEU B CA 1
ATOM 2564 C C . LEU B 1 52 ? 4.75 -24.406 -5.512 1 98.62 52 LEU B C 1
ATOM 2566 O O . LEU B 1 52 ? 3.945 -24.797 -4.66 1 98.62 52 LEU B O 1
ATOM 2570 N N . ARG B 1 53 ? 6.008 -24.578 -5.379 1 98.31 53 ARG B N 1
ATOM 2571 C CA . ARG B 1 53 ? 6.605 -25.328 -4.277 1 98.31 53 ARG B CA 1
ATOM 2572 C C . ARG B 1 53 ? 6.316 -24.656 -2.939 1 98.31 53 ARG B C 1
ATOM 2574 O O . ARG B 1 53 ? 5.871 -25.297 -1.993 1 98.31 53 ARG B O 1
ATOM 2581 N N . ARG B 1 54 ? 6.562 -23.344 -2.824 1 98.44 54 ARG B N 1
ATOM 2582 C CA . ARG B 1 54 ? 6.414 -22.625 -1.564 1 98.44 54 ARG B CA 1
ATOM 2583 C C . ARG B 1 54 ? 4.957 -22.594 -1.119 1 98.44 54 ARG B C 1
ATOM 2585 O O . ARG B 1 54 ? 4.66 -22.766 0.064 1 98.44 54 ARG B O 1
ATOM 2592 N N . LEU B 1 55 ? 4.043 -22.344 -2.055 1 98.56 55 LEU B N 1
ATOM 2593 C CA . LEU B 1 55 ? 2.631 -22.219 -1.702 1 98.56 55 LEU B CA 1
ATOM 2594 C C . LEU B 1 55 ? 2.051 -23.562 -1.302 1 98.56 55 LEU B C 1
ATOM 2596 O O . LEU B 1 55 ? 1.21 -23.641 -0.404 1 98.56 55 LEU B O 1
ATOM 2600 N N . GLU B 1 56 ? 2.48 -24.625 -1.94 1 97.94 56 GLU B N 1
ATOM 2601 C CA . GLU B 1 56 ? 2.059 -25.953 -1.521 1 97.94 56 GLU B CA 1
ATOM 2602 C C . GLU B 1 56 ? 2.557 -26.281 -0.114 1 97.94 56 GLU B C 1
ATOM 2604 O O . GLU B 1 56 ? 1.829 -26.859 0.69 1 97.94 56 GLU B O 1
ATOM 2609 N N . GLU B 1 57 ? 3.789 -25.891 0.146 1 96.88 57 GLU B N 1
ATOM 2610 C CA . GLU B 1 57 ? 4.348 -26.078 1.482 1 96.88 57 GLU B CA 1
ATOM 2611 C C . GLU B 1 57 ? 3.523 -25.344 2.533 1 96.88 57 GLU B C 1
ATOM 2613 O O . GLU B 1 57 ? 3.484 -25.75 3.697 1 96.88 57 GLU B O 1
ATOM 2618 N N . LEU B 1 58 ? 2.879 -24.297 2.139 1 97.25 58 LEU B N 1
ATOM 2619 C CA . LEU B 1 58 ? 2.039 -23.516 3.043 1 97.25 58 LEU B CA 1
ATOM 2620 C C . LEU B 1 58 ? 0.6 -24.016 3.016 1 97.25 58 LEU B C 1
ATOM 2622 O O . LEU B 1 58 ? -0.308 -23.344 3.504 1 97.25 58 LEU B O 1
ATOM 2626 N N . SER B 1 59 ? 0.313 -25.156 2.332 1 96.94 59 SER B N 1
ATOM 2627 C CA . SER B 1 59 ? -0.949 -25.891 2.357 1 96.94 59 SER B CA 1
ATOM 2628 C C . SER B 1 59 ? -1.992 -25.219 1.467 1 96.94 59 SER B C 1
ATOM 2630 O O . SER B 1 59 ? -3.193 -25.312 1.733 1 96.94 59 SER B O 1
ATOM 2632 N N . PHE B 1 60 ? -1.571 -24.5 0.455 1 98.19 60 PHE B N 1
ATOM 2633 C CA . PHE B 1 60 ? -2.49 -24 -0.563 1 98.19 60 PHE B CA 1
ATOM 2634 C C . PHE B 1 60 ? -2.832 -25.094 -1.565 1 98.19 60 PHE B C 1
ATOM 2636 O O . PHE B 1 60 ? -2.01 -25.969 -1.841 1 98.19 60 PHE B O 1
ATOM 2643 N N . ALA B 1 61 ? -4.051 -25.078 -2.045 1 98.19 61 ALA B N 1
ATOM 2644 C CA . ALA B 1 61 ? -4.367 -25.766 -3.297 1 98.19 61 ALA B CA 1
ATOM 2645 C C . ALA B 1 61 ? -3.938 -24.938 -4.5 1 98.19 61 ALA B C 1
ATOM 2647 O O . ALA B 1 61 ? -4.648 -24.016 -4.91 1 98.19 61 ALA B O 1
ATOM 2648 N N . VAL B 1 62 ? -2.787 -25.281 -5.113 1 98.75 62 VAL B N 1
ATOM 2649 C CA . VAL B 1 62 ? -2.162 -24.422 -6.105 1 98.75 62 VAL B CA 1
ATOM 2650 C C . VAL B 1 62 ? -2.541 -24.875 -7.512 1 98.75 62 VAL B C 1
ATOM 2652 O O . VAL B 1 62 ? -2.477 -26.078 -7.82 1 98.75 62 VAL B O 1
ATOM 2655 N N . ARG B 1 63 ? -2.959 -23.969 -8.328 1 98.75 63 ARG B N 1
ATOM 2656 C CA . ARG B 1 63 ? -3.289 -24.219 -9.734 1 98.75 63 ARG B CA 1
ATOM 2657 C C . ARG B 1 63 ? -2.484 -23.297 -10.648 1 98.75 63 ARG B C 1
ATOM 2659 O O . ARG B 1 63 ? -2.842 -22.141 -10.844 1 98.75 63 ARG B O 1
ATOM 2666 N N . PRO B 1 64 ? -1.401 -23.812 -11.211 1 98.75 64 PRO B N 1
ATOM 2667 C CA . PRO B 1 64 ? -0.619 -23.047 -12.172 1 98.75 64 PRO B CA 1
ATOM 2668 C C . PRO B 1 64 ? -1.199 -23.094 -13.586 1 98.75 64 PRO B C 1
ATOM 2670 O O . PRO B 1 64 ? -1.729 -24.125 -14 1 98.75 64 PRO B O 1
ATOM 2673 N N . TYR B 1 65 ? -1.126 -22.016 -14.297 1 98.88 65 TYR B N 1
ATOM 2674 C CA . TYR B 1 65 ? -1.558 -21.906 -15.688 1 98.88 65 TYR B CA 1
ATOM 2675 C C . TYR B 1 65 ? -0.501 -21.219 -16.531 1 98.88 65 TYR B C 1
ATOM 2677 O O . TYR B 1 65 ? 0.06 -20.203 -16.125 1 98.88 65 TYR B O 1
ATOM 2685 N N . ASP B 1 66 ? -0.221 -21.766 -17.719 1 98.62 66 ASP B N 1
ATOM 2686 C CA . ASP B 1 66 ? 0.795 -21.203 -18.594 1 98.62 66 ASP B CA 1
ATOM 2687 C C . ASP B 1 66 ? 0.166 -20.625 -19.859 1 98.62 66 ASP B C 1
ATOM 2689 O O . ASP B 1 66 ? -0.573 -21.312 -20.562 1 98.62 66 ASP B O 1
ATOM 2693 N N . ASN B 1 67 ? 0.456 -19.375 -20.094 1 98.5 67 ASN B N 1
ATOM 2694 C CA . ASN B 1 67 ? 0.227 -18.734 -21.375 1 98.5 67 ASN B CA 1
ATOM 2695 C C . ASN B 1 67 ? -1.247 -18.766 -21.781 1 98.5 67 ASN B C 1
ATOM 2697 O O . ASN B 1 67 ? -1.585 -19.172 -22.891 1 98.5 67 ASN B O 1
ATOM 2701 N N . LEU B 1 68 ? -2.105 -18.391 -20.828 1 98.75 68 LEU B N 1
ATOM 2702 C CA . LEU B 1 68 ? -3.539 -18.328 -21.094 1 98.75 68 LEU B CA 1
ATOM 2703 C C . LEU B 1 68 ? -3.904 -17.078 -21.875 1 98.75 68 LEU B C 1
ATOM 2705 O O . LEU B 1 68 ? -3.264 -16.031 -21.719 1 98.75 68 LEU B O 1
ATOM 2709 N N . THR B 1 69 ? -4.91 -17.219 -22.719 1 98.44 69 THR B N 1
ATOM 2710 C CA . THR B 1 69 ? -5.508 -16.047 -23.344 1 98.44 69 THR B CA 1
ATOM 2711 C C . THR B 1 69 ? -6.324 -15.242 -22.344 1 98.44 69 THR B C 1
ATOM 2713 O O . THR B 1 69 ? -6.586 -15.703 -21.234 1 98.44 69 THR B O 1
ATOM 2716 N N . ARG B 1 70 ? -6.672 -14.016 -22.766 1 98.12 70 ARG B N 1
ATOM 2717 C CA . ARG B 1 70 ? -7.516 -13.164 -21.938 1 98.12 70 ARG B CA 1
ATOM 2718 C C . ARG B 1 70 ? -8.797 -13.891 -21.531 1 98.12 70 ARG B C 1
ATOM 2720 O O . ARG B 1 70 ? -9.172 -13.898 -20.359 1 98.12 70 ARG B O 1
ATOM 2727 N N . GLN B 1 71 ? -9.438 -14.531 -22.469 1 98.25 71 GLN B N 1
ATOM 2728 C CA . GLN B 1 71 ? -10.688 -15.242 -22.219 1 98.25 71 GLN B CA 1
ATOM 2729 C C . GLN B 1 71 ? -10.469 -16.422 -21.281 1 98.25 71 GLN B C 1
ATOM 2731 O O . GLN B 1 71 ? -11.297 -16.672 -20.391 1 98.25 71 GLN B O 1
ATOM 2736 N N . GLU B 1 72 ? -9.414 -17.109 -21.438 1 98.75 72 GLU B N 1
ATOM 2737 C CA . GLU B 1 72 ? -9.109 -18.25 -20.578 1 98.75 72 GLU B CA 1
ATOM 2738 C C . GLU B 1 72 ? -8.82 -17.797 -19.156 1 98.75 72 GLU B C 1
ATOM 2740 O O . GLU B 1 72 ? -9.242 -18.453 -18.188 1 98.75 72 GLU B O 1
ATOM 2745 N N . VAL B 1 73 ? -8.07 -16.688 -18.984 1 98.69 73 VAL B N 1
ATOM 2746 C CA . VAL B 1 73 ? -7.801 -16.141 -17.656 1 98.69 73 VAL B CA 1
ATOM 2747 C C . VAL B 1 73 ? -9.117 -15.797 -16.969 1 98.69 73 VAL B C 1
ATOM 2749 O O . VAL B 1 73 ? -9.336 -16.172 -15.805 1 98.69 73 VAL B O 1
ATOM 2752 N N . LEU B 1 74 ? -10.008 -15.133 -17.734 1 98.12 74 LEU B N 1
ATOM 2753 C CA . LEU B 1 74 ? -11.281 -14.719 -17.156 1 98.12 74 LEU B CA 1
ATOM 2754 C C . LEU B 1 74 ? -12.125 -15.93 -16.766 1 98.12 74 LEU B C 1
ATOM 2756 O O . LEU B 1 74 ? -12.828 -15.898 -15.758 1 98.12 74 LEU B O 1
ATOM 2760 N N . ALA B 1 75 ? -12.07 -16.984 -17.531 1 98.44 75 ALA B N 1
ATOM 2761 C CA . ALA B 1 75 ? -12.789 -18.219 -17.203 1 98.44 75 ALA B CA 1
ATOM 2762 C C . ALA B 1 75 ? -12.273 -18.828 -15.891 1 98.44 75 ALA B C 1
ATOM 2764 O O . ALA B 1 75 ? -13.055 -19.25 -15.039 1 98.44 75 ALA B O 1
ATOM 2765 N N . VAL B 1 76 ? -10.938 -18.875 -15.734 1 98.69 76 VAL B N 1
ATOM 2766 C CA . VAL B 1 76 ? -10.336 -19.406 -14.523 1 98.69 76 VAL B CA 1
ATOM 2767 C C . VAL B 1 76 ? -10.734 -18.547 -13.32 1 98.69 76 VAL B C 1
ATOM 2769 O O . VAL B 1 76 ? -11.055 -19.078 -12.25 1 98.69 76 VAL B O 1
ATOM 2772 N N . ILE B 1 77 ? -10.703 -17.25 -13.484 1 98 77 ILE B N 1
ATOM 2773 C CA . ILE B 1 77 ? -11.07 -16.312 -12.422 1 98 77 ILE B CA 1
ATOM 2774 C C . ILE B 1 77 ? -12.531 -16.531 -12.031 1 98 77 ILE B C 1
ATOM 2776 O O . ILE B 1 77 ? -12.859 -16.594 -10.844 1 98 77 ILE B O 1
ATOM 2780 N N . ASN B 1 78 ? -13.391 -16.672 -13.031 1 96.88 78 ASN B N 1
ATOM 2781 C CA . ASN B 1 78 ? -14.805 -16.938 -12.75 1 96.88 78 ASN B CA 1
ATOM 2782 C C . ASN B 1 78 ? -15 -18.234 -11.984 1 96.88 78 ASN B C 1
ATOM 2784 O O . ASN B 1 78 ? -15.828 -18.312 -11.078 1 96.88 78 ASN B O 1
ATOM 2788 N N . ASP B 1 79 ? -14.273 -19.234 -12.383 1 97.94 79 ASP B N 1
ATOM 2789 C CA . ASP B 1 79 ? -14.32 -20.5 -11.656 1 97.94 79 ASP B CA 1
ATOM 2790 C C . ASP B 1 79 ? -13.891 -20.312 -10.203 1 97.94 79 ASP B C 1
ATOM 2792 O O . ASP B 1 79 ? -14.484 -20.906 -9.289 1 97.94 79 ASP B O 1
ATOM 2796 N N . ALA B 1 80 ? -12.898 -19.531 -9.992 1 98 80 ALA B N 1
ATOM 2797 C CA . ALA B 1 80 ? -12.391 -19.297 -8.641 1 98 80 ALA B CA 1
ATOM 2798 C C . ALA B 1 80 ? -13.406 -18.547 -7.797 1 98 80 ALA B C 1
ATOM 2800 O O . ALA B 1 80 ? -13.547 -18.812 -6.598 1 98 80 ALA B O 1
ATOM 2801 N N . VAL B 1 81 ? -14.07 -17.562 -8.414 1 96.56 81 VAL B N 1
ATOM 2802 C CA . VAL B 1 81 ? -15.086 -16.797 -7.719 1 96.56 81 VAL B CA 1
ATOM 2803 C C . VAL B 1 81 ? -16.219 -17.719 -7.27 1 96.56 81 VAL B C 1
ATOM 2805 O O . VAL B 1 81 ? -16.781 -17.531 -6.184 1 96.56 81 VAL B O 1
ATOM 2808 N N . ASN B 1 82 ? -16.516 -18.703 -8.086 1 95.38 82 ASN B N 1
ATOM 2809 C CA . ASN B 1 82 ? -17.609 -19.609 -7.816 1 95.38 82 ASN B CA 1
ATOM 2810 C C . ASN B 1 82 ? -17.172 -20.797 -6.969 1 95.38 82 ASN B C 1
ATOM 2812 O O . ASN B 1 82 ? -18 -21.609 -6.559 1 95.38 82 ASN B O 1
ATOM 2816 N N . TRP B 1 83 ? -15.906 -20.891 -6.789 1 94.69 83 TRP B N 1
ATOM 2817 C CA . TRP B 1 83 ? -15.375 -21.906 -5.879 1 94.69 83 TRP B CA 1
ATOM 2818 C C . TRP B 1 83 ? -15.836 -21.641 -4.449 1 94.69 83 TRP B C 1
ATOM 2820 O O . TRP B 1 83 ? -15.961 -20.5 -4.027 1 94.69 83 TRP B O 1
ATOM 2830 N N . SER B 1 84 ? -16.188 -22.625 -3.701 1 94.12 84 SER B N 1
ATOM 2831 C CA . SER B 1 84 ? -16.578 -22.422 -2.309 1 94.12 84 SER B CA 1
ATOM 2832 C C . SER B 1 84 ? -15.344 -22.234 -1.424 1 94.12 84 SER B C 1
ATOM 2834 O O . SER B 1 84 ? -14.609 -23.188 -1.161 1 94.12 84 SER B O 1
ATOM 2836 N N . HIS B 1 85 ? -15.188 -21.062 -0.934 1 97.12 85 HIS B N 1
ATOM 2837 C CA . HIS B 1 85 ? -14.062 -20.734 -0.066 1 97.12 85 HIS B CA 1
ATOM 2838 C C . HIS B 1 85 ? -14.438 -20.875 1.404 1 97.12 85 HIS B C 1
ATOM 2840 O O . HIS B 1 85 ? -13.688 -20.453 2.287 1 97.12 85 HIS B O 1
ATOM 2846 N N . THR B 1 86 ? -15.539 -21.438 1.693 1 95.56 86 THR B N 1
ATOM 2847 C CA . THR B 1 86 ? -16.062 -21.5 3.053 1 95.56 86 THR B CA 1
ATOM 2848 C C . THR B 1 86 ? -15.094 -22.234 3.975 1 95.56 86 THR B C 1
ATOM 2850 O O . THR B 1 86 ? -14.898 -21.844 5.125 1 95.56 86 THR B O 1
ATOM 2853 N N . GLU B 1 87 ? -14.469 -23.25 3.447 1 95.88 87 GLU B N 1
ATOM 2854 C CA . GLU B 1 87 ? -13.562 -24.047 4.27 1 95.88 87 GLU B CA 1
ATOM 2855 C C . GLU B 1 87 ? -12.109 -23.703 3.984 1 95.88 87 GLU B C 1
ATOM 2857 O O . GLU B 1 87 ? -11.211 -24.516 4.223 1 95.88 87 GLU B O 1
ATOM 2862 N N . ALA B 1 88 ? -11.859 -22.578 3.451 1 97.44 88 ALA B N 1
ATOM 2863 C CA . ALA B 1 88 ? -10.508 -22.078 3.182 1 97.44 88 ALA B CA 1
ATOM 2864 C C . ALA B 1 88 ? -10.203 -20.828 3.994 1 97.44 88 ALA B C 1
ATOM 2866 O O . ALA B 1 88 ? -11.109 -20.047 4.309 1 97.44 88 ALA B O 1
ATOM 2867 N N . ASP B 1 89 ? -8.969 -20.672 4.328 1 98.44 89 ASP B N 1
ATOM 2868 C CA . ASP B 1 89 ? -8.531 -19.531 5.129 1 98.44 89 ASP B CA 1
ATOM 2869 C C . ASP B 1 89 ? -8.555 -18.25 4.305 1 98.44 89 ASP B C 1
ATOM 2871 O O . ASP B 1 89 ? -8.938 -17.188 4.809 1 98.44 89 ASP B O 1
ATOM 2875 N N . CYS B 1 90 ? -8.07 -18.328 3.082 1 98.38 90 CYS B N 1
ATOM 2876 C CA . CYS B 1 90 ? -7.816 -17.156 2.27 1 98.38 90 CYS B CA 1
ATOM 2877 C C . CYS B 1 90 ? -7.75 -17.516 0.789 1 98.38 90 CYS B C 1
ATOM 2879 O O . CYS B 1 90 ? -8.078 -18.641 0.403 1 98.38 90 CYS B O 1
ATOM 2881 N N . PHE B 1 91 ? -7.555 -16.562 -0.032 1 98.31 91 PHE B N 1
ATOM 2882 C CA . PHE B 1 91 ? -7.367 -16.688 -1.473 1 98.31 91 PHE B CA 1
ATOM 2883 C C . PHE B 1 91 ? -6.09 -15.984 -1.916 1 98.31 91 PHE B C 1
ATOM 2885 O O . PHE B 1 91 ? -5.738 -14.922 -1.39 1 98.31 91 PHE B O 1
ATOM 2892 N N . LEU B 1 92 ? -5.352 -16.578 -2.871 1 98.62 92 LEU B N 1
ATOM 2893 C CA . LEU B 1 92 ? -4.117 -16 -3.387 1 98.62 92 LEU B CA 1
ATOM 2894 C C . LEU B 1 92 ? -4.062 -16.109 -4.906 1 98.62 92 LEU B C 1
ATOM 2896 O O . LEU B 1 92 ? -4.414 -17.141 -5.477 1 98.62 92 LEU B O 1
ATOM 2900 N N . CYS B 1 93 ? -3.713 -15.016 -5.551 1 98.12 93 CYS B N 1
ATOM 2901 C CA . CYS B 1 93 ? -3.598 -14.977 -7.004 1 98.12 93 CYS B CA 1
ATOM 2902 C C . CYS B 1 93 ? -2.307 -14.289 -7.43 1 98.12 93 CYS B C 1
ATOM 2904 O O . CYS B 1 93 ? -2.021 -13.172 -6.992 1 98.12 93 CYS B O 1
ATOM 2906 N N . VAL B 1 94 ? -1.504 -14.938 -8.281 1 98.19 94 VAL B N 1
ATOM 2907 C CA . VAL B 1 94 ? -0.23 -14.414 -8.758 1 98.19 94 VAL B CA 1
ATOM 2908 C C . VAL B 1 94 ? -0.281 -14.242 -10.273 1 98.19 94 VAL B C 1
ATOM 2910 O O . VAL B 1 94 ? -0.715 -15.141 -11 1 98.19 94 VAL B O 1
ATOM 2913 N N . PHE B 1 95 ? 0.172 -13.133 -10.719 1 96.69 95 PHE B N 1
ATOM 2914 C CA . PHE B 1 95 ? 0.364 -12.891 -12.148 1 96.69 95 PHE B CA 1
ATOM 2915 C C . PHE B 1 95 ? 1.838 -12.664 -12.461 1 96.69 95 PHE B C 1
ATOM 2917 O O . PHE B 1 95 ? 2.445 -11.711 -11.977 1 96.69 95 PHE B O 1
ATOM 2924 N N . LEU B 1 96 ? 2.393 -13.531 -13.195 1 96.75 96 LEU B N 1
ATOM 2925 C CA . LEU B 1 96 ? 3.727 -13.383 -13.766 1 96.75 96 LEU B CA 1
ATOM 2926 C C . LEU B 1 96 ? 3.646 -12.992 -15.234 1 96.75 96 LEU B C 1
ATOM 2928 O O . LEU B 1 96 ? 3.42 -13.852 -16.094 1 96.75 96 LEU B O 1
ATOM 2932 N N . SER B 1 97 ? 3.793 -11.695 -15.555 1 95.06 97 SER B N 1
ATOM 2933 C CA . SER B 1 97 ? 3.574 -11.219 -16.922 1 95.06 97 SER B CA 1
ATOM 2934 C C . SER B 1 97 ? 4.176 -9.836 -17.125 1 95.06 97 SER B C 1
ATOM 2936 O O . SER B 1 97 ? 5.062 -9.422 -16.375 1 95.06 97 SER B O 1
ATOM 2938 N N . HIS B 1 98 ? 3.855 -9.242 -18.266 1 90.62 98 HIS B N 1
ATOM 2939 C CA . HIS B 1 98 ? 4.082 -7.82 -18.5 1 90.62 98 HIS B CA 1
ATOM 2940 C C . HIS B 1 98 ? 2.916 -6.988 -17.969 1 90.62 98 HIS B C 1
ATOM 2942 O O . HIS B 1 98 ? 1.798 -7.488 -17.844 1 90.62 98 HIS B O 1
ATOM 2948 N N . GLY B 1 99 ? 3.246 -5.832 -17.609 1 87.94 99 GLY B N 1
ATOM 2949 C CA . GLY B 1 99 ? 2.225 -4.902 -17.141 1 87.94 99 GLY B CA 1
ATOM 2950 C C . GLY B 1 99 ? 2.318 -3.541 -17.812 1 87.94 99 GLY B C 1
ATOM 2951 O O . GLY B 1 99 ? 3.381 -3.156 -18.297 1 87.94 99 GLY B O 1
ATOM 2952 N N . GLU B 1 100 ? 1.127 -2.922 -17.859 1 82.5 100 GLU B N 1
ATOM 2953 C CA . GLU B 1 100 ? 1.048 -1.57 -18.406 1 82.5 100 GLU B CA 1
ATOM 2954 C C . GLU B 1 100 ? -0.163 -0.823 -17.859 1 82.5 100 GLU B C 1
ATOM 2956 O O . GLU B 1 100 ? -1.299 -1.279 -18 1 82.5 100 GLU B O 1
ATOM 2961 N N . ASN B 1 101 ? 0.081 0.34 -17.297 1 75.69 101 ASN B N 1
ATOM 2962 C CA . ASN B 1 101 ? -0.998 1.234 -16.891 1 75.69 101 ASN B CA 1
ATOM 2963 C C . ASN B 1 101 ? -2.072 0.494 -16.094 1 75.69 101 ASN B C 1
ATOM 2965 O O . ASN B 1 101 ? -3.25 0.53 -16.453 1 75.69 101 ASN B O 1
ATOM 2969 N N . GLU B 1 102 ? -1.746 -0.183 -15.055 1 80 102 GLU B N 1
ATOM 2970 C CA . GLU B 1 102 ? -2.65 -0.856 -14.125 1 80 102 GLU B CA 1
ATOM 2971 C C . GLU B 1 102 ? -3.277 -2.092 -14.766 1 80 102 GLU B C 1
ATOM 2973 O O . GLU B 1 102 ? -4.359 -2.523 -14.359 1 80 102 GLU B O 1
ATOM 2978 N N . CYS B 1 103 ? -2.691 -2.553 -15.805 1 88.94 103 CYS B N 1
ATOM 2979 C CA . CYS B 1 103 ? -3.125 -3.787 -16.453 1 88.94 103 CYS B CA 1
ATOM 2980 C C . CYS B 1 103 ? -2.01 -4.824 -16.453 1 88.94 103 CYS B C 1
ATOM 2982 O O . CYS B 1 103 ? -0.833 -4.48 -16.328 1 88.94 103 CYS B O 1
ATOM 2984 N N . VAL B 1 104 ? -2.396 -6.023 -16.531 1 92.19 104 VAL B N 1
ATOM 2985 C CA . VAL B 1 104 ? -1.481 -7.137 -16.766 1 92.19 104 VAL B CA 1
ATOM 2986 C C . VAL B 1 104 ? -1.84 -7.832 -18.078 1 92.19 104 VAL B C 1
ATOM 2988 O O . VAL B 1 104 ? -3.006 -7.848 -18.484 1 92.19 104 VAL B O 1
ATOM 2991 N N . PHE B 1 105 ? -0.828 -8.367 -18.703 1 94.38 105 PHE B N 1
ATOM 2992 C CA . PHE B 1 105 ? -1.063 -8.953 -20.016 1 94.38 105 PHE B CA 1
ATOM 2993 C C . PHE B 1 105 ? -1.35 -10.445 -19.906 1 94.38 105 PHE B C 1
ATOM 2995 O O . PHE B 1 105 ? -0.655 -11.156 -19.188 1 94.38 105 PHE B O 1
ATOM 3002 N N . ALA B 1 106 ? -2.395 -10.867 -20.547 1 97.5 106 ALA B N 1
ATOM 3003 C CA . ALA B 1 106 ? -2.531 -12.258 -20.969 1 97.5 106 ALA B CA 1
ATOM 3004 C C . ALA B 1 106 ? -1.802 -12.508 -22.281 1 97.5 106 ALA B C 1
ATOM 3006 O O . ALA B 1 106 ? -1.107 -11.625 -22.797 1 97.5 106 ALA B O 1
ATOM 3007 N N . ARG B 1 107 ? -1.92 -13.648 -22.766 1 97.81 107 ARG B N 1
ATOM 3008 C CA . ARG B 1 107 ? -1.193 -14.023 -23.984 1 97.81 107 ARG B CA 1
ATOM 3009 C C . ARG B 1 107 ? -1.584 -13.125 -25.156 1 97.81 107 ARG B C 1
ATOM 3011 O O . ARG B 1 107 ? -0.748 -12.797 -26 1 97.81 107 ARG B O 1
ATOM 3018 N N . ASP B 1 108 ? -2.854 -12.672 -25.203 1 97.94 108 ASP B N 1
ATOM 3019 C CA . ASP B 1 108 ? -3.357 -12.016 -26.406 1 97.94 108 ASP B CA 1
ATOM 3020 C C . ASP B 1 108 ? -3.951 -10.648 -26.094 1 97.94 108 ASP B C 1
ATOM 3022 O O . ASP B 1 108 ? -4.609 -10.039 -26.938 1 97.94 108 ASP B O 1
ATOM 3026 N N . GLY B 1 109 ? -3.822 -10.164 -24.906 1 96.25 109 GLY B N 1
ATOM 3027 C CA . GLY B 1 109 ? -4.391 -8.875 -24.547 1 96.25 109 GLY B CA 1
ATOM 3028 C C . GLY B 1 109 ? -4.152 -8.5 -23.094 1 96.25 109 GLY B C 1
ATOM 3029 O O . GLY B 1 109 ? -3.461 -9.219 -22.375 1 96.25 109 GLY B O 1
ATOM 3030 N N . LYS B 1 110 ? -4.742 -7.359 -22.719 1 94.44 110 LYS B N 1
ATOM 3031 C CA . LYS B 1 110 ? -4.535 -6.844 -21.375 1 94.44 110 LYS B CA 1
ATOM 3032 C C . LYS B 1 110 ? -5.766 -7.066 -20.5 1 94.44 110 LYS B C 1
ATOM 3034 O O . LYS B 1 110 ? -6.887 -7.145 -21 1 94.44 110 LYS B O 1
ATOM 3039 N N . LEU B 1 111 ? -5.566 -7.223 -19.281 1 94.31 111 LEU B N 1
ATOM 3040 C CA . LEU B 1 111 ? -6.594 -7.309 -18.25 1 94.31 111 LEU B CA 1
ATOM 3041 C C . LEU B 1 111 ? -6.398 -6.23 -17.188 1 94.31 111 LEU B C 1
ATOM 3043 O O . LEU B 1 111 ? -5.277 -6.012 -16.719 1 94.31 111 LEU B O 1
ATOM 3047 N N . SER B 1 112 ? -7.469 -5.57 -16.875 1 90.62 112 SER B N 1
ATOM 3048 C CA . SER B 1 112 ? -7.414 -4.559 -15.82 1 90.62 112 SER B CA 1
ATOM 3049 C C . SER B 1 112 ? -7.242 -5.195 -14.445 1 90.62 112 SER B C 1
ATOM 3051 O O . SER B 1 112 ? -8.047 -6.031 -14.039 1 90.62 112 SER B O 1
ATOM 3053 N N . ILE B 1 113 ? -6.203 -4.754 -13.734 1 89.56 113 ILE B N 1
ATOM 3054 C CA . ILE B 1 113 ? -5.969 -5.254 -12.383 1 89.56 113 ILE B CA 1
ATOM 3055 C C . ILE B 1 113 ? -7.156 -4.898 -11.492 1 89.56 113 ILE B C 1
ATOM 3057 O O . ILE B 1 113 ? -7.602 -5.719 -10.688 1 89.56 113 ILE B O 1
ATOM 3061 N N . ARG B 1 114 ? -7.641 -3.727 -11.688 1 86 114 ARG B N 1
ATOM 3062 C CA . ARG B 1 114 ? -8.812 -3.271 -10.938 1 86 114 ARG B CA 1
ATOM 3063 C C . ARG B 1 114 ? -9.984 -4.223 -11.133 1 86 114 ARG B C 1
ATOM 3065 O O . ARG B 1 114 ? -10.602 -4.66 -10.156 1 86 114 ARG B O 1
ATOM 3072 N N . ASP B 1 115 ? -10.281 -4.578 -12.383 1 88.44 115 ASP B N 1
ATOM 3073 C CA . ASP B 1 115 ? -11.406 -5.457 -12.68 1 88.44 115 ASP B CA 1
ATOM 3074 C C . ASP B 1 115 ? -11.18 -6.855 -12.109 1 88.44 115 ASP B C 1
ATOM 3076 O O . ASP B 1 115 ? -12.109 -7.469 -11.57 1 88.44 115 ASP B O 1
ATOM 3080 N N . LEU B 1 116 ? -9.984 -7.27 -12.219 1 91.31 116 LEU B N 1
ATOM 3081 C CA . LEU B 1 116 ? -9.648 -8.594 -11.719 1 91.31 116 LEU B CA 1
ATOM 3082 C C . LEU B 1 116 ? -9.859 -8.672 -10.211 1 91.31 116 LEU B C 1
ATOM 3084 O O . LEU B 1 116 ? -10.492 -9.609 -9.711 1 91.31 116 LEU B O 1
ATOM 3088 N N . THR B 1 117 ? -9.391 -7.699 -9.484 1 90.44 117 THR B N 1
ATOM 3089 C CA . THR B 1 117 ? -9.461 -7.711 -8.031 1 90.44 117 THR B CA 1
ATOM 3090 C C . THR B 1 117 ? -10.891 -7.469 -7.555 1 90.44 117 THR B C 1
ATOM 3092 O O . THR B 1 117 ? -11.328 -8.062 -6.562 1 90.44 117 THR B O 1
ATOM 3095 N N . HIS B 1 118 ? -11.617 -6.625 -8.305 1 87.06 118 HIS B N 1
ATOM 3096 C CA . HIS B 1 118 ? -13 -6.297 -7.965 1 87.06 118 HIS B CA 1
ATOM 3097 C C . HIS B 1 118 ? -13.883 -7.539 -7.98 1 87.06 118 HIS B C 1
ATOM 3099 O O . HIS B 1 118 ? -14.859 -7.617 -7.238 1 87.06 118 HIS B O 1
ATOM 3105 N N . THR B 1 119 ? -13.562 -8.453 -8.797 1 92.25 119 THR B N 1
ATOM 3106 C CA . THR B 1 119 ? -14.367 -9.664 -8.938 1 92.25 119 THR B CA 1
ATOM 3107 C C . THR B 1 119 ? -14.359 -10.477 -7.652 1 92.25 119 THR B C 1
ATOM 3109 O O . THR B 1 119 ? -15.234 -11.312 -7.43 1 92.25 119 THR B O 1
ATOM 3112 N N . PHE B 1 120 ? -13.453 -10.219 -6.711 1 93.44 120 PHE B N 1
ATOM 3113 C CA . PHE B 1 120 ? -13.336 -11.023 -5.5 1 93.44 120 PHE B CA 1
ATOM 3114 C C . PHE B 1 120 ? -13.828 -10.242 -4.285 1 93.44 120 PHE B C 1
ATOM 3116 O O . PHE B 1 120 ? -13.641 -10.68 -3.146 1 93.44 120 PHE B O 1
ATOM 3123 N N . LYS B 1 121 ? -14.406 -9.094 -4.527 1 89.25 121 LYS B N 1
ATOM 3124 C CA . LYS B 1 121 ? -15.031 -8.367 -3.434 1 89.25 121 LYS B CA 1
ATOM 3125 C C . LYS B 1 121 ? -16.219 -9.141 -2.859 1 89.25 121 LYS B C 1
ATOM 3127 O O . LYS B 1 121 ? -16.766 -10.031 -3.52 1 89.25 121 LYS B O 1
ATOM 3132 N N . GLY B 1 122 ? -16.703 -8.773 -1.709 1 86.19 122 GLY B N 1
ATOM 3133 C CA . GLY B 1 122 ? -17.703 -9.508 -0.95 1 86.19 122 GLY B CA 1
ATOM 3134 C C . GLY B 1 122 ? -19.031 -9.625 -1.668 1 86.19 122 GLY B C 1
ATOM 3135 O O . GLY B 1 122 ? -19.734 -10.625 -1.522 1 86.19 122 GLY B O 1
ATOM 3136 N N . ASP B 1 123 ? -19.344 -8.648 -2.432 1 85.88 123 ASP B N 1
ATOM 3137 C CA . ASP B 1 123 ? -20.625 -8.688 -3.129 1 85.88 123 ASP B CA 1
ATOM 3138 C C . ASP B 1 123 ? -20.594 -9.68 -4.285 1 85.88 123 ASP B C 1
ATOM 3140 O O . ASP B 1 123 ? -21.625 -10.242 -4.656 1 85.88 123 ASP B O 1
ATOM 3144 N N . ARG B 1 124 ? -19.438 -9.977 -4.836 1 90.38 124 ARG B N 1
ATOM 3145 C CA . ARG B 1 124 ? -19.297 -10.875 -5.973 1 90.38 124 ARG B CA 1
ATOM 3146 C C . ARG B 1 124 ? -18.812 -12.258 -5.523 1 90.38 124 ARG B C 1
ATOM 3148 O O . ARG B 1 124 ? -19.109 -13.258 -6.18 1 90.38 124 ARG B O 1
ATOM 3155 N N . CYS B 1 125 ? -18.109 -12.32 -4.461 1 94 125 CYS B N 1
ATOM 3156 C CA . CYS B 1 125 ? -17.609 -13.562 -3.895 1 94 125 CYS B CA 1
ATOM 3157 C C . CYS B 1 125 ? -17.922 -13.648 -2.404 1 94 125 CYS B C 1
ATOM 3159 O O . CYS B 1 125 ? -17.016 -13.516 -1.574 1 94 125 CYS B O 1
ATOM 3161 N N . PRO B 1 126 ? -19.078 -14.016 -2.021 1 93.88 126 PRO B N 1
ATOM 3162 C CA . PRO B 1 126 ? -19.531 -13.961 -0.631 1 93.88 126 PRO B CA 1
ATOM 3163 C C . PRO B 1 126 ? -18.734 -14.891 0.284 1 93.88 126 PRO B C 1
ATOM 3165 O O . PRO B 1 126 ? -18.531 -14.578 1.462 1 93.88 126 PRO B O 1
ATOM 3168 N N . SER B 1 127 ? -18.281 -15.984 -0.256 1 96.06 127 SER B N 1
ATOM 3169 C CA . SER B 1 127 ? -17.609 -16.969 0.583 1 96.06 127 SER B CA 1
ATOM 3170 C C . SER B 1 127 ? -16.234 -16.469 1.006 1 96.06 127 SER B C 1
ATOM 3172 O O . SER B 1 127 ? -15.594 -17.047 1.884 1 96.06 127 SER B O 1
ATOM 3174 N N . LEU B 1 128 ? -15.781 -15.305 0.486 1 95.94 128 LEU B N 1
ATOM 3175 C CA . LEU B 1 128 ? -14.484 -14.742 0.852 1 95.94 128 LEU B CA 1
ATOM 3176 C C . LEU B 1 128 ? -14.656 -13.531 1.762 1 95.94 128 LEU B C 1
ATOM 3178 O O . LEU B 1 128 ? -13.68 -12.883 2.135 1 95.94 128 LEU B O 1
ATOM 3182 N N . VAL B 1 129 ? -15.906 -13.195 2.096 1 93.88 129 VAL B N 1
ATOM 3183 C CA . VAL B 1 129 ? -16.141 -12.078 2.998 1 93.88 129 VAL B CA 1
ATOM 3184 C C . VAL B 1 129 ? -15.391 -12.297 4.309 1 93.88 129 VAL B C 1
ATOM 3186 O O . VAL B 1 129 ? -15.477 -13.375 4.906 1 93.88 129 VAL B O 1
ATOM 3189 N N . GLY B 1 130 ? -14.609 -11.336 4.703 1 94.75 130 GLY B N 1
ATOM 3190 C CA . GLY B 1 130 ? -13.898 -11.391 5.965 1 94.75 130 GLY B CA 1
ATOM 3191 C C . GLY B 1 130 ? -12.609 -12.195 5.895 1 94.75 130 GLY B C 1
ATOM 3192 O O . GLY B 1 130 ? -11.93 -12.375 6.902 1 94.75 130 GLY B O 1
ATOM 3193 N N . LYS B 1 131 ? -12.281 -12.672 4.688 1 97.31 131 LYS B N 1
ATOM 3194 C CA . LYS B 1 131 ? -11.078 -13.469 4.496 1 97.31 131 LYS B CA 1
ATOM 3195 C C . LYS B 1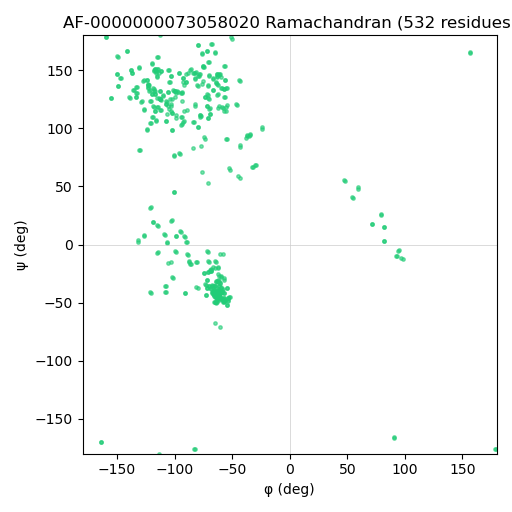 131 ? -10.047 -12.719 3.654 1 97.31 131 LYS B C 1
ATOM 3197 O O . LYS B 1 131 ? -10.406 -11.945 2.766 1 97.31 131 LYS B O 1
ATOM 3202 N N . PRO B 1 132 ? -8.727 -13 3.93 1 98.12 132 PRO B N 1
ATOM 3203 C CA . PRO B 1 132 ? -7.695 -12.312 3.156 1 98.12 132 PRO B CA 1
ATOM 3204 C C . PRO B 1 132 ? -7.695 -12.711 1.682 1 98.12 132 PRO B C 1
ATOM 3206 O O . PRO B 1 132 ? -7.859 -13.891 1.358 1 98.12 132 PRO B O 1
ATOM 3209 N N . LYS B 1 133 ? -7.633 -11.75 0.855 1 97.5 133 LYS B N 1
ATOM 3210 C CA . LYS B 1 133 ? -7.367 -11.906 -0.572 1 97.5 133 LYS B CA 1
ATOM 3211 C C . LYS B 1 133 ? -6.016 -11.305 -0.95 1 97.5 133 LYS B C 1
ATOM 3213 O O . LYS B 1 133 ? -5.828 -10.086 -0.872 1 97.5 133 LYS B O 1
ATOM 3218 N N . ILE B 1 134 ? -5.074 -12.117 -1.397 1 97.81 134 ILE B N 1
ATOM 3219 C CA . ILE B 1 134 ? -3.705 -11.688 -1.663 1 97.81 134 ILE B CA 1
ATOM 3220 C C . ILE B 1 134 ? -3.43 -11.742 -3.164 1 97.81 134 ILE B C 1
ATOM 3222 O O . ILE B 1 134 ? -3.625 -12.781 -3.801 1 97.81 134 ILE B O 1
ATOM 3226 N N . PHE B 1 135 ? -3.014 -10.633 -3.686 1 95.75 135 PHE B N 1
ATOM 3227 C CA . PHE B 1 135 ? -2.621 -10.562 -5.09 1 95.75 135 PHE B CA 1
ATOM 3228 C C . PHE B 1 135 ? -1.148 -10.195 -5.223 1 95.75 135 PHE B C 1
ATOM 3230 O O . PHE B 1 135 ? -0.674 -9.266 -4.562 1 95.75 135 PHE B O 1
ATOM 3237 N N . ILE B 1 136 ? -0.441 -10.914 -6.023 1 96.19 136 ILE B N 1
ATOM 3238 C CA . ILE B 1 136 ? 0.967 -10.656 -6.297 1 96.19 136 ILE B CA 1
ATOM 3239 C C . ILE B 1 136 ? 1.165 -10.414 -7.793 1 96.19 136 ILE B C 1
ATOM 3241 O O . ILE B 1 136 ? 0.808 -11.258 -8.617 1 96.19 136 ILE B O 1
ATOM 3245 N N . PHE B 1 137 ? 1.71 -9.312 -8.078 1 92.81 137 PHE B N 1
ATOM 3246 C CA . PHE B 1 137 ? 1.959 -8.969 -9.477 1 92.81 137 PHE B CA 1
ATOM 3247 C C . PHE B 1 137 ? 3.455 -8.844 -9.742 1 92.81 137 PHE B C 1
ATOM 3249 O O . PHE B 1 137 ? 4.113 -7.945 -9.219 1 92.81 137 PHE B O 1
ATOM 3256 N N . GLN B 1 138 ? 3.98 -9.734 -10.383 1 91.69 138 GLN B N 1
ATOM 3257 C CA . GLN B 1 138 ? 5.289 -9.602 -11.023 1 91.69 138 GLN B CA 1
ATOM 3258 C C . GLN B 1 138 ? 5.145 -9.211 -12.492 1 91.69 138 GLN B C 1
ATOM 3260 O O . GLN B 1 138 ? 5.023 -10.078 -13.359 1 91.69 138 GLN B O 1
ATOM 3265 N N . ALA B 1 139 ? 4.891 -7.914 -12.648 1 79.81 139 ALA B N 1
ATOM 3266 C CA . ALA B 1 139 ? 4.629 -7.402 -13.992 1 79.81 139 ALA B CA 1
ATOM 3267 C C . ALA B 1 139 ? 5.512 -6.191 -14.297 1 79.81 139 ALA B C 1
ATOM 3269 O O . ALA B 1 139 ? 5.742 -5.352 -13.43 1 79.81 139 ALA B O 1
ATOM 3270 N N . CYS B 1 140 ? 6.305 -6.16 -15.289 1 60.41 140 CYS B N 1
ATOM 3271 C CA . CYS B 1 140 ? 7.254 -5.121 -15.672 1 60.41 140 CYS B CA 1
ATOM 3272 C C . CYS B 1 140 ? 6.844 -4.465 -16.984 1 60.41 140 CYS B C 1
ATOM 3274 O O . CYS B 1 140 ? 6.145 -5.074 -17.797 1 60.41 140 CYS B O 1
ATOM 3276 N N . ARG B 1 141 ? 6.73 -2.891 -16.875 1 48.25 141 ARG B N 1
ATOM 3277 C CA . ARG B 1 141 ? 6.43 -2.201 -18.125 1 48.25 141 ARG B CA 1
ATOM 3278 C C . ARG B 1 141 ? 7.445 -2.559 -19.203 1 48.25 141 ARG B C 1
ATOM 3280 O O . ARG B 1 141 ? 8.625 -2.773 -18.906 1 48.25 141 ARG B O 1
ATOM 3287 N N . GLY B 1 142 ? 6.922 -3.072 -20.094 1 41.19 142 GLY B N 1
ATOM 3288 C CA . GLY B 1 142 ? 7.84 -2.977 -21.219 1 41.19 142 GLY B CA 1
ATOM 3289 C C . GLY B 1 142 ? 8.367 -1.571 -21.438 1 41.19 142 GLY B C 1
ATOM 3290 O O . GLY B 1 142 ? 8.062 -0.658 -20.672 1 41.19 142 GLY B O 1
ATOM 3291 N N . ASP B 1 143 ? 9.172 -1.028 -22.203 1 35.59 143 ASP B N 1
ATOM 3292 C CA . ASP B 1 143 ? 9.93 0.181 -22.5 1 35.59 143 ASP B CA 1
ATOM 3293 C C . ASP B 1 143 ? 9.008 1.384 -22.688 1 35.59 143 ASP B C 1
ATOM 3295 O O . ASP B 1 143 ? 9.461 2.463 -23.078 1 35.59 143 ASP B O 1
ATOM 3299 N N . LYS B 1 144 ? 7.664 1.441 -22.766 1 32.25 144 LYS B N 1
ATOM 3300 C CA . LYS B 1 144 ? 7.059 2.607 -23.406 1 32.25 144 LYS B CA 1
ATOM 3301 C C . LYS B 1 144 ? 6.449 3.549 -22.375 1 32.25 144 LYS B C 1
ATOM 3303 O O . LYS B 1 144 ? 5.738 3.107 -21.469 1 32.25 144 LYS B O 1
ATOM 3308 N N . HIS B 1 145 ? 6.875 4.855 -22.141 1 30.39 145 HIS B N 1
ATOM 3309 C CA . HIS B 1 145 ? 6.445 5.938 -21.266 1 30.39 145 HIS B CA 1
ATOM 3310 C C . HIS B 1 145 ? 5.16 6.582 -21.766 1 30.39 145 HIS B C 1
ATOM 3312 O O . HIS B 1 145 ? 5.105 7.078 -22.891 1 30.39 145 HIS B O 1
ATOM 3318 N N . ASP B 1 146 ? 3.938 6.289 -21.453 1 30.09 146 ASP B N 1
ATOM 3319 C CA . ASP B 1 146 ? 2.73 6.918 -21.984 1 30.09 146 ASP B CA 1
ATOM 3320 C C . ASP B 1 146 ? 2.4 8.203 -21.219 1 30.09 146 ASP B C 1
ATOM 3322 O O . ASP B 1 146 ? 2.779 8.352 -20.062 1 30.09 146 ASP B O 1
ATOM 3326 N N . GLU B 1 147 ? 1.773 9.258 -21.938 1 25.56 147 GLU B N 1
ATOM 3327 C CA . GLU B 1 147 ? 1.39 10.633 -21.641 1 25.56 147 GLU B CA 1
ATOM 3328 C C . GLU B 1 147 ? 0.134 10.68 -20.781 1 25.56 147 GLU B C 1
ATOM 3330 O O . GLU B 1 147 ? -0.807 9.914 -21 1 25.56 147 GLU B O 1
ATOM 3335 N N . PRO B 1 148 ? 0.007 11.547 -19.75 1 24.56 148 PRO B N 1
ATOM 3336 C CA . PRO B 1 148 ? -0.999 11.75 -18.703 1 24.56 148 PRO B CA 1
ATOM 3337 C C . PRO B 1 148 ? -2.299 12.344 -19.234 1 24.56 148 PRO B C 1
ATOM 3339 O O . PRO B 1 148 ? -2.268 13.266 -20.062 1 24.56 148 PRO B O 1
ATOM 3342 N N . VAL B 1 149 ? -3.623 11.789 -19.203 1 25.36 149 VAL B N 1
ATOM 3343 C CA . VAL B 1 149 ? -4.895 12.289 -19.719 1 25.36 149 VAL B CA 1
ATOM 3344 C C . VAL B 1 149 ? -5.586 13.133 -18.641 1 25.36 149 VAL B C 1
ATOM 3346 O O . VAL B 1 149 ? -5.469 12.852 -17.453 1 25.36 149 VAL B O 1
ATOM 3349 N N . SER B 1 150 ? -6.41 14.273 -18.938 1 21.75 150 SER B N 1
ATOM 3350 C CA . SER B 1 150 ? -6.934 15.414 -18.188 1 21.75 150 SER B CA 1
ATOM 3351 C C . SER B 1 150 ? -8.328 15.133 -17.656 1 21.75 150 SER B C 1
ATOM 3353 O O . SER B 1 150 ? -9.258 14.859 -18.422 1 21.75 150 SER B O 1
ATOM 3355 N N . PRO B 1 151 ? -8.625 14.812 -16.328 1 24.75 151 PRO B N 1
ATOM 3356 C CA . PRO B 1 151 ? -10.023 14.516 -15.977 1 24.75 151 PRO B CA 1
ATOM 3357 C C . PRO B 1 151 ? -10.773 15.742 -15.469 1 24.75 151 PRO B C 1
ATOM 3359 O O . PRO B 1 151 ? -10.188 16.594 -14.797 1 24.75 151 PRO B O 1
ATOM 3362 N N . ILE B 1 152 ? -12.047 16.172 -15.945 1 22.88 152 ILE B N 1
ATOM 3363 C CA . ILE B 1 152 ? -12.867 17.344 -15.703 1 22.88 152 ILE B CA 1
ATOM 3364 C C . ILE B 1 152 ? -13.852 17.078 -14.562 1 22.88 152 ILE B C 1
ATOM 3366 O O . ILE B 1 152 ? -14.602 16.094 -14.609 1 22.88 152 ILE B O 1
ATOM 3370 N N . VAL B 1 153 ? -13.711 17.609 -13.266 1 25.88 153 VAL B N 1
ATOM 3371 C CA . VAL B 1 153 ? -14.484 17.281 -12.07 1 25.88 153 VAL B CA 1
ATOM 3372 C C . VAL B 1 153 ? -15.492 18.391 -11.797 1 25.88 153 VAL B C 1
ATOM 3374 O O . VAL B 1 153 ? -15.133 19.562 -11.742 1 25.88 153 VAL B O 1
ATOM 3377 N N . ASP B 1 154 ? -16.844 18.156 -11.781 1 23.64 154 ASP B N 1
ATOM 3378 C CA . ASP B 1 154 ? -17.828 19.188 -11.453 1 23.64 154 ASP B CA 1
ATOM 3379 C C . ASP B 1 154 ? -18.281 19.062 -10 1 23.64 154 ASP B C 1
ATOM 3381 O O . ASP B 1 154 ? -18.625 17.969 -9.539 1 23.64 154 ASP B O 1
ATOM 3385 N N . VAL B 1 155 ? -17.984 19.938 -9.055 1 26.62 155 VAL B N 1
ATOM 3386 C CA . VAL B 1 155 ? -18.141 20.016 -7.605 1 26.62 155 VAL B CA 1
ATOM 3387 C C . VAL B 1 155 ? -19.469 20.703 -7.273 1 26.62 155 VAL B C 1
ATOM 3389 O O . VAL B 1 155 ? -19.781 21.766 -7.809 1 26.62 155 VAL B O 1
ATOM 3392 N N . VAL B 1 156 ? -20.625 20.031 -6.582 1 24.83 156 VAL B N 1
ATOM 3393 C CA . VAL B 1 156 ? -21.797 20.797 -6.18 1 24.83 156 VAL B CA 1
ATOM 3394 C C . VAL B 1 156 ? -21.797 20.984 -4.66 1 24.83 156 VAL B C 1
ATOM 3396 O O . VAL B 1 156 ? -21.531 20.031 -3.92 1 24.83 156 VAL B O 1
ATOM 3399 N N . ASP B 1 157 ? -21.641 22.047 -3.945 1 26.91 157 ASP B N 1
ATOM 3400 C CA . ASP B 1 157 ? -21.516 22.594 -2.594 1 26.91 157 ASP B CA 1
ATOM 3401 C C . ASP B 1 157 ? -22.875 22.672 -1.906 1 26.91 157 ASP B C 1
ATOM 3403 O O . ASP B 1 157 ? -23.781 23.344 -2.396 1 26.91 157 ASP B O 1
ATOM 3407 N N . CYS B 1 158 ? -23.453 21.688 -1.263 1 25.83 158 CYS B N 1
ATOM 3408 C CA . CYS B 1 158 ? -24.688 22.109 -0.613 1 25.83 158 CYS B CA 1
ATOM 3409 C C . CYS B 1 158 ? -24.438 22.562 0.819 1 25.83 158 CYS B C 1
ATOM 3411 O O . CYS B 1 158 ? -23.516 22.047 1.478 1 25.83 158 CYS B O 1
ATOM 3413 N N . GLU B 1 159 ? -24.875 23.609 1.598 1 28.67 159 GLU B N 1
ATOM 3414 C CA . GLU B 1 159 ? -24.812 24.469 2.777 1 28.67 159 GLU B CA 1
ATOM 3415 C C . GLU B 1 159 ? -25.25 23.719 4.031 1 28.67 159 GLU B C 1
ATOM 3417 O O . GLU B 1 159 ? -25.344 24.297 5.113 1 28.67 159 GLU B O 1
ATOM 3422 N N . VAL B 1 160 ? -24.906 22.609 4.59 1 35.06 160 VAL B N 1
ATOM 3423 C CA . VAL B 1 160 ? -25.781 22.109 5.645 1 35.06 160 VAL B CA 1
ATOM 3424 C C . VAL B 1 160 ? -25.203 22.469 7.012 1 35.06 160 VAL B C 1
ATOM 3426 O O . VAL B 1 160 ? -24 22.391 7.223 1 35.06 160 VAL B O 1
ATOM 3429 N N . HIS B 1 161 ? -25.844 23.094 8.141 1 36.88 161 HIS B N 1
ATOM 3430 C CA . HIS B 1 161 ? -25.672 23.578 9.508 1 36.88 161 HIS B CA 1
ATOM 3431 C C . HIS B 1 161 ? -25.266 22.438 10.438 1 36.88 161 HIS B C 1
ATOM 3433 O O . HIS B 1 161 ? -24.625 22.656 11.461 1 36.88 161 HIS B O 1
ATOM 3439 N N . ALA B 1 162 ? -26.016 21.375 10.891 1 43.47 162 ALA B N 1
ATOM 3440 C CA . ALA B 1 162 ? -25.844 20.312 11.875 1 43.47 162 ALA B CA 1
ATOM 3441 C C . ALA B 1 162 ? -24.656 19.422 11.516 1 43.47 162 ALA B C 1
ATOM 3443 O O . ALA B 1 162 ? -24.234 19.375 10.352 1 43.47 162 ALA B O 1
ATOM 3444 N N . ASN B 1 163 ? -23.984 18.953 12.664 1 50.91 163 ASN B N 1
ATOM 3445 C CA . ASN B 1 163 ? -22.938 18 12.297 1 50.91 163 ASN B CA 1
ATOM 3446 C C . ASN B 1 163 ? -23.375 17.094 11.156 1 50.91 163 ASN B C 1
ATOM 3448 O O . ASN B 1 163 ? -24.312 16.328 11.297 1 50.91 163 ASN B O 1
ATOM 3452 N N . GLN B 1 164 ? -23.078 17.531 10.023 1 61 164 GLN B N 1
ATOM 3453 C CA . GLN B 1 164 ? -23.484 16.781 8.844 1 61 164 GLN B CA 1
ATOM 3454 C C . GLN B 1 164 ? -22.328 15.938 8.297 1 61 164 GLN B C 1
ATOM 3456 O O . GLN B 1 164 ? -21.172 16.328 8.406 1 61 164 GLN B O 1
ATOM 3461 N N . LEU B 1 165 ? -22.594 14.75 8.141 1 57.31 165 LEU B N 1
ATOM 3462 C CA . LEU B 1 165 ? -21.656 13.844 7.469 1 57.31 165 LEU B CA 1
ATOM 3463 C C . LEU B 1 165 ? -21.578 14.156 5.98 1 57.31 165 LEU B C 1
ATOM 3465 O O . LEU B 1 165 ? -22.609 14.273 5.305 1 57.31 165 LEU B O 1
ATOM 3469 N N . VAL B 1 166 ? -20.375 14.57 5.543 1 62.44 166 VAL B N 1
ATOM 3470 C CA . VAL B 1 166 ? -20.141 14.781 4.117 1 62.44 166 VAL B CA 1
ATOM 3471 C C . VAL B 1 166 ? -19.391 13.578 3.537 1 62.44 166 VAL B C 1
ATOM 3473 O O . VAL B 1 166 ? -18.453 13.07 4.152 1 62.44 166 VAL B O 1
ATOM 3476 N N . VAL B 1 167 ? -19.859 13.07 2.424 1 52.47 167 VAL B N 1
ATOM 3477 C CA . VAL B 1 167 ? -19.312 11.898 1.751 1 52.47 167 VAL B CA 1
ATOM 3478 C C . VAL B 1 167 ? -18.562 12.328 0.488 1 52.47 167 VAL B C 1
ATOM 3480 O O . VAL B 1 167 ? -19.109 13.078 -0.329 1 52.47 167 VAL B O 1
ATOM 3483 N N . ASP B 1 168 ? -17.25 11.93 0.447 1 53.56 168 ASP B N 1
ATOM 3484 C CA . ASP B 1 168 ? -16.453 12.203 -0.741 1 53.56 168 ASP B CA 1
ATOM 3485 C C . ASP B 1 168 ? -15.875 10.914 -1.325 1 53.56 168 ASP B C 1
ATOM 3487 O O . ASP B 1 168 ? -15.484 10.008 -0.583 1 53.56 168 ASP B O 1
ATOM 3491 N N . ALA B 1 169 ? -15.953 10.719 -2.727 1 47 169 ALA B N 1
ATOM 3492 C CA . ALA B 1 169 ? -15.375 9.555 -3.391 1 47 169 ALA B CA 1
ATOM 3493 C C . ALA B 1 169 ? -13.852 9.625 -3.393 1 47 169 ALA B C 1
ATOM 3495 O O . ALA B 1 169 ? -13.273 10.695 -3.586 1 47 169 ALA B O 1
ATOM 3496 N N . GLY B 1 170 ? -13.133 8.523 -2.932 1 44.62 170 GLY B N 1
ATOM 3497 C CA . GLY B 1 170 ? -11.68 8.445 -2.891 1 44.62 170 GLY B CA 1
ATOM 3498 C C . GLY B 1 170 ? -11.039 8.547 -4.262 1 44.62 170 GLY B C 1
ATOM 3499 O O . GLY B 1 170 ? -11.523 7.953 -5.227 1 44.62 170 GLY B O 1
ATOM 3500 N N . THR B 1 171 ? -10.164 9.547 -4.719 1 39.06 171 THR B N 1
ATOM 3501 C CA . THR B 1 171 ? -9.609 9.766 -6.051 1 39.06 171 THR B CA 1
ATOM 3502 C C . THR B 1 171 ? -8.156 9.312 -6.113 1 39.06 171 THR B C 1
ATOM 3504 O O . THR B 1 171 ? -7.555 9.281 -7.191 1 39.06 171 THR B O 1
ATOM 3507 N N . VAL B 1 172 ? -7.523 9.102 -5.004 1 41.25 172 VAL B N 1
ATOM 3508 C CA . VAL B 1 172 ? -6.105 8.797 -5.176 1 41.25 172 VAL B CA 1
ATOM 3509 C C . VAL B 1 172 ? -5.941 7.35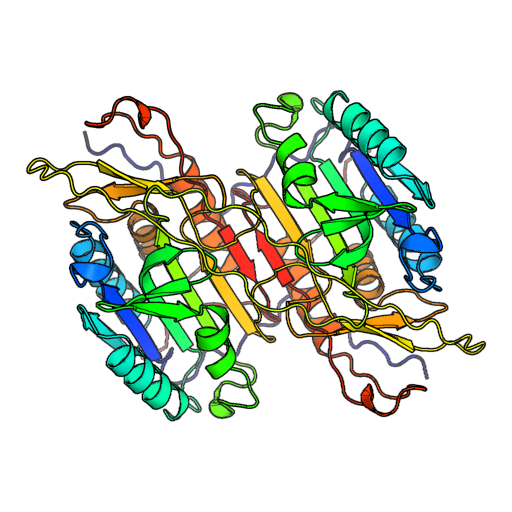2 -5.633 1 41.25 172 VAL B C 1
ATOM 3511 O O . VAL B 1 172 ? -6.582 6.445 -5.09 1 41.25 172 VAL B O 1
ATOM 3514 N N . HIS B 1 173 ? -5.484 7.125 -6.977 1 43.38 173 HIS B N 1
ATOM 3515 C CA . HIS B 1 173 ? -5.375 5.809 -7.598 1 43.38 173 HIS B CA 1
ATOM 3516 C C . HIS B 1 173 ? -4.758 4.797 -6.637 1 43.38 173 HIS B C 1
ATOM 3518 O O . HIS B 1 173 ? -3.535 4.73 -6.504 1 43.38 173 HIS B O 1
ATOM 3524 N N . THR B 1 174 ? -5.504 4.734 -5.516 1 50.94 174 THR B N 1
ATOM 3525 C CA . THR B 1 174 ? -5.203 3.482 -4.836 1 50.94 174 THR B CA 1
ATOM 3526 C C . THR B 1 174 ? -5.973 2.324 -5.469 1 50.94 174 THR B C 1
ATOM 3528 O O . THR B 1 174 ? -6.93 2.543 -6.215 1 50.94 174 THR B O 1
ATOM 3531 N N . LEU B 1 175 ? -5.293 1.203 -5.645 1 55.62 175 LEU B N 1
ATOM 3532 C CA . LEU B 1 175 ? -5.895 0.009 -6.227 1 55.62 175 LEU B CA 1
ATOM 3533 C C . LEU B 1 175 ? -7.254 -0.278 -5.598 1 55.62 175 LEU B C 1
ATOM 3535 O O . LEU B 1 175 ? -7.453 -0.052 -4.402 1 55.62 175 LEU B O 1
ATOM 3539 N N . PRO B 1 176 ? -8.422 -0.306 -6.484 1 52.19 176 PRO B N 1
ATOM 3540 C CA . PRO B 1 176 ? -9.797 -0.627 -6.098 1 52.19 176 PRO B CA 1
ATOM 3541 C C . PRO B 1 176 ? -9.906 -1.96 -5.363 1 52.19 176 PRO B C 1
ATOM 3543 O O . PRO B 1 176 ? -10.055 -3.01 -5.992 1 52.19 176 PRO B O 1
ATOM 3546 N N . ALA B 1 177 ? -9.25 -1.993 -4.043 1 62.69 177 ALA B N 1
ATOM 3547 C CA . ALA B 1 177 ? -9.578 -3.221 -3.32 1 62.69 177 ALA B CA 1
ATOM 3548 C C . ALA B 1 177 ? -10.359 -2.916 -2.047 1 62.69 177 ALA B C 1
ATOM 3550 O O . ALA B 1 177 ? -10.57 -1.75 -1.702 1 62.69 177 ALA B O 1
ATOM 3551 N N . GLY B 1 178 ? -11.32 -3.881 -1.635 1 79.25 178 GLY B N 1
ATOM 3552 C CA . GLY B 1 178 ? -12.133 -3.875 -0.426 1 79.25 178 GLY B CA 1
ATOM 3553 C C . GLY B 1 178 ? -11.375 -4.348 0.8 1 79.25 178 GLY B C 1
ATOM 3554 O O . GLY B 1 178 ? -10.164 -4.574 0.741 1 79.25 178 GLY B O 1
ATOM 3555 N N . ALA B 1 179 ? -11.977 -4.195 1.822 1 88.06 179 ALA B N 1
ATOM 3556 C CA . ALA B 1 179 ? -11.406 -4.684 3.074 1 88.06 179 ALA B CA 1
ATOM 3557 C C . ALA B 1 179 ? -10.812 -6.078 2.898 1 88.06 179 ALA B C 1
ATOM 3559 O O . ALA B 1 179 ? -11.352 -6.902 2.156 1 88.06 179 ALA B O 1
ATOM 3560 N N . ASP B 1 180 ? -9.625 -6.383 3.539 1 96.12 180 ASP B N 1
ATOM 3561 C CA . ASP B 1 180 ? -8.992 -7.695 3.674 1 96.12 180 ASP B CA 1
ATOM 3562 C C . ASP B 1 180 ? -8.203 -8.055 2.418 1 96.12 180 ASP B C 1
ATOM 3564 O O . ASP B 1 180 ? -7.887 -9.227 2.189 1 96.12 180 ASP B O 1
ATOM 3568 N N . PHE B 1 181 ? -7.938 -7.023 1.541 1 95.44 181 PHE B N 1
ATOM 3569 C CA . PHE B 1 181 ? -7.066 -7.238 0.39 1 95.44 181 PHE B CA 1
ATOM 3570 C C . PHE B 1 181 ? -5.625 -6.875 0.725 1 95.44 181 PHE B C 1
ATOM 3572 O O . PHE B 1 181 ? -5.375 -5.902 1.441 1 95.44 181 PHE B O 1
ATOM 3579 N N . LEU B 1 182 ? -4.68 -7.621 0.198 1 96.31 182 LEU B N 1
ATOM 3580 C CA . LEU B 1 182 ? -3.25 -7.328 0.154 1 96.31 182 LEU B CA 1
ATOM 3581 C C . LEU B 1 182 ? -2.721 -7.418 -1.273 1 96.31 182 LEU B C 1
ATOM 3583 O O . LEU B 1 182 ? -2.76 -8.484 -1.888 1 96.31 182 LEU B O 1
ATOM 3587 N N . MET B 1 183 ? -2.262 -6.281 -1.768 1 93.56 183 MET B N 1
ATOM 3588 C CA . MET B 1 183 ? -1.732 -6.215 -3.127 1 93.56 183 MET B CA 1
ATOM 3589 C C . MET B 1 183 ? -0.215 -6.062 -3.111 1 93.56 183 MET B C 1
ATOM 3591 O O . MET B 1 183 ? 0.31 -5.082 -2.576 1 93.56 183 MET B O 1
ATOM 3595 N N . CYS B 1 184 ? 0.465 -7.008 -3.719 1 94.38 184 CYS B N 1
ATOM 3596 C CA . CYS B 1 184 ? 1.923 -6.984 -3.746 1 94.38 184 CYS B CA 1
ATOM 3597 C C . CYS B 1 184 ? 2.438 -6.746 -5.16 1 94.38 184 CYS B C 1
ATOM 3599 O O . CYS B 1 184 ? 2.018 -7.426 -6.102 1 94.38 184 CYS B O 1
ATOM 3601 N N . TYR B 1 185 ? 3.344 -5.836 -5.254 1 90.94 185 TYR B N 1
ATOM 3602 C CA . TYR B 1 185 ? 3.912 -5.473 -6.547 1 90.94 185 TYR B CA 1
ATOM 3603 C C . TYR B 1 185 ? 5.426 -5.637 -6.543 1 90.94 185 TYR B C 1
ATOM 3605 O O . TYR B 1 185 ? 6.105 -5.16 -5.633 1 90.94 185 TYR B O 1
ATOM 3613 N N . SER B 1 186 ? 5.934 -6.18 -7.617 1 91.62 186 SER B N 1
ATOM 3614 C CA . SER B 1 186 ? 7.367 -6.441 -7.707 1 91.62 186 SER B CA 1
ATOM 3615 C C . SER B 1 186 ? 8.156 -5.145 -7.84 1 91.62 186 SER B C 1
ATOM 3617 O O . SER B 1 186 ? 9.359 -5.113 -7.566 1 91.62 186 SER B O 1
ATOM 3619 N N . VAL B 1 187 ? 7.488 -4.156 -8.328 1 85.44 187 VAL B N 1
ATOM 3620 C CA . VAL B 1 187 ? 8.227 -2.914 -8.539 1 85.44 187 VAL B CA 1
ATOM 3621 C C . VAL B 1 187 ? 7.285 -1.722 -8.359 1 85.44 187 VAL B C 1
ATOM 3623 O O . VAL B 1 187 ? 6.129 -1.762 -8.797 1 85.44 187 VAL B O 1
ATOM 3626 N N . ALA B 1 188 ? 7.836 -0.739 -7.637 1 77.06 188 ALA B N 1
ATOM 3627 C CA . ALA B 1 188 ? 7.137 0.538 -7.531 1 77.06 188 ALA B CA 1
ATOM 3628 C C . ALA B 1 188 ? 7.266 1.344 -8.82 1 77.06 188 ALA B C 1
ATOM 3630 O O . ALA B 1 188 ? 8.227 1.177 -9.57 1 77.06 188 ALA B O 1
ATOM 3631 N N . GLU B 1 189 ? 6.32 2.174 -9.039 1 70.5 189 GLU B N 1
ATOM 3632 C CA . GLU B 1 189 ? 6.352 3.014 -10.234 1 70.5 189 GLU B CA 1
ATOM 3633 C C . GLU B 1 189 ? 7.648 3.812 -10.312 1 70.5 189 GLU B C 1
ATOM 3635 O O . GLU B 1 189 ? 8.117 4.34 -9.305 1 70.5 189 GLU B O 1
ATOM 3640 N N . GLY B 1 190 ? 8.25 3.844 -11.484 1 66.31 190 GLY B N 1
ATOM 3641 C CA . GLY B 1 190 ? 9.461 4.609 -11.711 1 66.31 190 GLY B CA 1
ATOM 3642 C C . GLY B 1 190 ? 10.727 3.789 -11.539 1 66.31 190 GLY B C 1
ATOM 3643 O O . GLY B 1 190 ? 11.828 4.27 -11.82 1 66.31 190 GLY B O 1
ATOM 3644 N N . TYR B 1 191 ? 10.562 2.572 -11.117 1 73.5 191 TYR B N 1
ATOM 3645 C CA . TYR B 1 191 ? 11.719 1.692 -10.953 1 73.5 191 TYR B CA 1
ATOM 3646 C C . TYR B 1 191 ? 11.672 0.54 -11.945 1 73.5 191 TYR B C 1
ATOM 3648 O O . TYR B 1 191 ? 10.812 0.514 -12.836 1 73.5 191 TYR B O 1
ATOM 3656 N N . PHE B 1 192 ? 12.688 -0.275 -11.836 1 71.75 192 PHE B N 1
ATOM 3657 C CA . PHE B 1 192 ? 12.875 -1.36 -12.789 1 71.75 192 PHE B CA 1
ATOM 3658 C C . PHE B 1 192 ? 12.742 -2.715 -12.109 1 71.75 192 PHE B C 1
ATOM 3660 O O . PHE B 1 192 ? 13.117 -2.863 -10.938 1 71.75 192 PHE B O 1
ATOM 3667 N N . SER B 1 193 ? 12.172 -3.572 -12.906 1 79.31 193 SER B N 1
ATOM 3668 C CA . SER B 1 193 ? 12.141 -4.957 -12.445 1 79.31 193 SER B CA 1
ATOM 3669 C C . SER B 1 193 ? 13.188 -5.801 -13.172 1 79.31 193 SER B C 1
ATOM 3671 O O . SER B 1 193 ? 13.43 -5.602 -14.367 1 79.31 193 SER B O 1
ATOM 3673 N N . HIS B 1 194 ? 13.742 -6.734 -12.445 1 80.38 194 HIS B N 1
ATOM 3674 C CA . HIS B 1 194 ? 14.836 -7.531 -12.992 1 80.38 194 HIS B CA 1
ATOM 3675 C C . HIS B 1 194 ? 14.5 -9.016 -12.961 1 80.38 194 HIS B C 1
ATOM 3677 O O . HIS B 1 194 ? 13.922 -9.508 -11.992 1 80.38 194 HIS B O 1
ATOM 3683 N N . ARG B 1 195 ? 14.852 -9.617 -14.086 1 83.75 195 ARG B N 1
ATOM 3684 C CA . ARG B 1 195 ? 14.648 -11.062 -14.203 1 83.75 195 ARG B CA 1
ATOM 3685 C C . ARG B 1 195 ? 15.891 -11.742 -14.758 1 83.75 195 ARG B C 1
ATOM 3687 O O . ARG B 1 195 ? 16.453 -11.297 -15.758 1 83.75 195 ARG B O 1
ATOM 3694 N N . GLU B 1 196 ? 16.281 -12.781 -14.062 1 83.88 196 GLU B N 1
ATOM 3695 C CA . GLU B 1 196 ? 17.344 -13.641 -14.57 1 83.88 196 GLU B CA 1
ATOM 3696 C C . GLU B 1 196 ? 16.781 -14.773 -15.422 1 83.88 196 GLU B C 1
ATOM 3698 O O . GLU B 1 196 ? 15.766 -15.375 -15.078 1 83.88 196 GLU B O 1
ATOM 3703 N N . THR B 1 197 ? 17.375 -15.109 -16.453 1 83.5 197 THR B N 1
ATOM 3704 C CA . THR B 1 197 ? 16.859 -16.047 -17.438 1 83.5 197 THR B CA 1
ATOM 3705 C C . THR B 1 197 ? 16.797 -17.469 -16.859 1 83.5 197 THR B C 1
ATOM 3707 O O . THR B 1 197 ? 15.969 -18.281 -17.281 1 83.5 197 THR B O 1
ATOM 3710 N N . LEU B 1 198 ? 17.547 -17.688 -15.852 1 85.12 198 LEU B N 1
ATOM 3711 C CA . LEU B 1 198 ? 17.562 -19.031 -15.297 1 85.12 198 LEU B CA 1
ATOM 3712 C C . LEU B 1 198 ? 16.844 -19.078 -13.945 1 85.12 198 LEU B C 1
ATOM 3714 O O . LEU B 1 198 ? 16.094 -20 -13.656 1 85.12 198 LEU B O 1
ATOM 3718 N N . ASN B 1 199 ? 17.078 -18.094 -13.18 1 89.56 199 ASN B N 1
ATOM 3719 C CA . ASN B 1 199 ? 16.641 -18.156 -11.789 1 89.56 199 ASN B CA 1
ATOM 3720 C C . ASN B 1 199 ? 15.336 -17.406 -11.57 1 89.56 199 ASN B C 1
ATOM 3722 O O . ASN B 1 199 ? 14.75 -17.453 -10.492 1 89.56 199 ASN B O 1
ATOM 3726 N N . GLY B 1 200 ? 14.898 -16.734 -12.625 1 92.81 200 GLY B N 1
ATOM 3727 C CA . GLY B 1 200 ? 13.648 -16.016 -12.5 1 92.81 200 GLY B CA 1
ATOM 3728 C C . GLY B 1 200 ? 13.828 -14.578 -12.023 1 92.81 200 GLY B C 1
ATOM 3729 O O . GLY B 1 200 ? 14.922 -14.023 -12.117 1 92.81 200 GLY B O 1
ATOM 3730 N N . SER B 1 201 ? 12.789 -13.969 -11.617 1 93.12 201 SER B N 1
ATOM 3731 C CA . SER B 1 201 ? 12.797 -12.555 -11.25 1 93.12 201 SER B CA 1
ATOM 3732 C C . SER B 1 201 ? 13.297 -12.359 -9.82 1 93.12 201 SER B C 1
ATOM 3734 O O . SER B 1 201 ? 13.062 -13.211 -8.961 1 93.12 201 SER B O 1
ATOM 3736 N N . TRP B 1 202 ? 13.977 -11.211 -9.555 1 93.06 202 TRP B N 1
ATOM 3737 C CA . TRP B 1 202 ? 14.531 -10.906 -8.242 1 93.06 202 TRP B CA 1
ATOM 3738 C C . TRP B 1 202 ? 13.438 -10.938 -7.172 1 93.06 202 TRP B C 1
ATOM 3740 O O . TRP B 1 202 ? 13.625 -11.523 -6.105 1 93.06 202 TRP B O 1
ATOM 3750 N N . TYR B 1 203 ? 12.312 -10.414 -7.469 1 95.56 203 TYR B N 1
ATOM 3751 C CA . TYR B 1 203 ? 11.234 -10.289 -6.496 1 95.56 203 TYR B CA 1
ATOM 3752 C C . TYR B 1 203 ? 10.727 -11.664 -6.074 1 95.56 203 TYR B C 1
ATOM 3754 O O . TYR B 1 203 ? 10.609 -11.945 -4.879 1 95.56 203 TYR B O 1
ATOM 3762 N N . ILE B 1 204 ? 10.438 -12.516 -7.016 1 97.56 204 ILE B N 1
ATOM 3763 C CA . ILE B 1 204 ? 9.883 -13.828 -6.711 1 97.56 204 ILE B CA 1
ATOM 3764 C C . ILE B 1 204 ? 10.938 -14.688 -6.012 1 97.56 204 ILE B C 1
ATOM 3766 O O . ILE B 1 204 ? 10.625 -15.453 -5.102 1 97.56 204 ILE B O 1
ATOM 3770 N N . GLN B 1 205 ? 12.234 -14.57 -6.453 1 97.06 205 GLN B N 1
ATOM 3771 C CA . GLN B 1 205 ? 13.312 -15.273 -5.762 1 97.06 205 GLN B CA 1
ATOM 3772 C C . GLN B 1 205 ? 13.32 -14.938 -4.273 1 97.06 205 GLN B C 1
ATOM 3774 O O . GLN B 1 205 ? 13.258 -15.828 -3.428 1 97.06 205 GLN B O 1
ATOM 3779 N N . ASP B 1 206 ? 13.328 -13.68 -3.986 1 97.44 206 ASP B N 1
ATOM 3780 C CA . ASP B 1 206 ? 13.445 -13.25 -2.596 1 97.44 206 ASP B CA 1
ATOM 3781 C C . ASP B 1 206 ? 12.156 -13.531 -1.825 1 97.44 206 ASP B C 1
ATOM 3783 O O . ASP B 1 206 ? 12.203 -13.891 -0.647 1 97.44 206 ASP B O 1
ATOM 3787 N N . LEU B 1 207 ? 11.008 -13.367 -2.451 1 98.31 207 LEU B N 1
ATOM 3788 C CA . LEU B 1 207 ? 9.742 -13.719 -1.818 1 98.31 207 LEU B CA 1
ATOM 3789 C C . LEU B 1 207 ? 9.719 -15.188 -1.413 1 98.31 207 LEU B C 1
ATOM 3791 O O . LEU B 1 207 ? 9.383 -15.516 -0.275 1 98.31 207 LEU B O 1
ATOM 3795 N N . CYS B 1 208 ? 10.102 -16.031 -2.332 1 98.38 208 CYS B N 1
ATOM 3796 C CA . CYS B 1 208 ? 10.062 -17.469 -2.068 1 98.38 208 CYS B CA 1
ATOM 3797 C C . CYS B 1 208 ? 11.078 -17.859 -0.996 1 98.38 208 CYS B C 1
ATOM 3799 O O . CYS B 1 208 ? 10.812 -18.734 -0.18 1 98.38 208 CYS B O 1
ATOM 3801 N N . GLU B 1 209 ? 12.227 -17.188 -0.996 1 97.94 209 GLU B N 1
ATOM 3802 C CA . GLU B 1 209 ? 13.203 -17.438 0.056 1 97.94 209 GLU B CA 1
ATOM 3803 C C . GLU B 1 209 ? 12.664 -17.031 1.425 1 97.94 209 GLU B C 1
ATOM 3805 O O . GLU B 1 209 ? 12.82 -17.766 2.4 1 97.94 209 GLU B O 1
ATOM 3810 N N . VAL B 1 210 ? 12.062 -15.898 1.505 1 98.25 210 VAL B N 1
ATOM 3811 C CA . VAL B 1 210 ? 11.492 -15.422 2.76 1 98.25 210 VAL B CA 1
ATOM 3812 C C . VAL B 1 210 ? 10.383 -16.359 3.215 1 98.25 210 VAL B C 1
ATOM 3814 O O . VAL B 1 210 ? 10.297 -16.703 4.398 1 98.25 210 VAL B O 1
ATOM 3817 N N . LEU B 1 211 ? 9.508 -16.828 2.311 1 98.19 211 LEU B N 1
ATOM 3818 C CA . LEU B 1 211 ? 8.445 -17.766 2.646 1 98.19 211 LEU B CA 1
ATOM 3819 C C . LEU B 1 211 ? 9.016 -19.078 3.166 1 98.19 211 LEU B C 1
ATOM 3821 O O . LEU B 1 211 ? 8.469 -19.672 4.102 1 98.19 211 LEU B O 1
ATOM 3825 N N . GLN B 1 212 ? 10.07 -19.469 2.562 1 97.62 212 GLN B N 1
ATOM 3826 C CA . GLN B 1 212 ? 10.703 -20.719 2.984 1 97.62 212 GLN B CA 1
ATOM 3827 C C . GLN B 1 212 ? 11.25 -20.609 4.406 1 97.62 212 GLN B C 1
ATOM 3829 O O . GLN B 1 212 ? 11.086 -21.516 5.211 1 97.62 212 GLN B O 1
ATOM 3834 N N . GLU B 1 213 ? 11.859 -19.516 4.664 1 97.19 213 GLU B N 1
ATOM 3835 C CA . GLU B 1 213 ? 12.555 -19.328 5.934 1 97.19 213 GLU B CA 1
ATOM 3836 C C . GLU B 1 213 ? 11.586 -18.969 7.051 1 97.19 213 GLU B C 1
ATOM 3838 O O . GLU B 1 213 ? 11.75 -19.406 8.188 1 97.19 213 GLU B O 1
ATOM 3843 N N . TYR B 1 214 ? 10.578 -18.156 6.699 1 97.44 214 TYR B N 1
ATOM 3844 C CA . TYR B 1 214 ? 9.82 -17.516 7.766 1 97.44 214 TYR B CA 1
ATOM 3845 C C . TYR B 1 214 ? 8.32 -17.672 7.539 1 97.44 214 TYR B C 1
ATOM 3847 O O . TYR B 1 214 ? 7.512 -17.156 8.32 1 97.44 214 TYR B O 1
ATOM 3855 N N . GLY B 1 215 ? 7.875 -18.344 6.535 1 97.38 215 GLY B N 1
ATOM 3856 C CA . GLY B 1 215 ? 6.496 -18.359 6.066 1 97.38 215 GLY B CA 1
ATOM 3857 C C . GLY B 1 215 ? 5.5 -18.734 7.148 1 97.38 215 GLY B C 1
ATOM 3858 O O . GLY B 1 215 ? 4.414 -18.156 7.223 1 97.38 215 GLY B O 1
ATOM 3859 N N . THR B 1 216 ? 5.836 -19.641 8.023 1 97.38 216 THR B N 1
ATOM 3860 C CA . THR B 1 216 ? 4.891 -20.109 9.031 1 97.38 216 THR B CA 1
ATOM 3861 C C . THR B 1 216 ? 5.121 -19.406 10.359 1 97.38 216 THR B C 1
ATOM 3863 O O . THR B 1 216 ? 4.457 -19.703 11.359 1 97.38 216 THR B O 1
ATOM 3866 N N . ARG B 1 217 ? 6.023 -18.375 10.398 1 97.19 217 ARG B N 1
ATOM 3867 C CA . ARG B 1 217 ? 6.426 -17.812 11.68 1 97.19 217 ARG B CA 1
ATOM 3868 C C . ARG B 1 217 ? 6.102 -16.328 11.75 1 97.19 217 ARG B C 1
ATOM 3870 O O . ARG B 1 217 ? 5.656 -15.828 12.781 1 97.19 217 ARG B O 1
ATOM 3877 N N . LEU B 1 218 ? 6.344 -15.664 10.68 1 98.06 218 LEU B N 1
ATOM 3878 C CA . LEU B 1 218 ? 6.227 -14.211 10.703 1 98.06 218 LEU B CA 1
ATOM 3879 C C . LEU B 1 218 ? 4.859 -13.766 10.18 1 98.06 218 LEU B C 1
ATOM 3881 O O . LEU B 1 218 ? 4.262 -14.445 9.336 1 98.06 218 LEU B O 1
ATOM 3885 N N . GLU B 1 219 ? 4.395 -12.641 10.75 1 98.44 219 GLU B N 1
ATOM 3886 C CA . GLU B 1 219 ? 3.227 -11.945 10.211 1 98.44 219 GLU B CA 1
ATOM 3887 C C . GLU B 1 219 ? 3.496 -11.438 8.797 1 98.44 219 GLU B C 1
ATOM 3889 O O . GLU B 1 219 ? 4.629 -11.078 8.469 1 98.44 219 GLU B O 1
ATOM 3894 N N . ILE B 1 220 ? 2.525 -11.398 7.91 1 98.5 220 ILE B N 1
ATOM 3895 C CA . ILE B 1 220 ? 2.66 -11.203 6.469 1 98.5 220 ILE B CA 1
ATOM 3896 C C . ILE B 1 220 ? 3.363 -9.875 6.195 1 98.5 220 ILE B C 1
ATOM 3898 O O . ILE B 1 220 ? 4.203 -9.781 5.297 1 98.5 220 ILE B O 1
ATOM 3902 N N . THR B 1 221 ? 3.055 -8.781 6.918 1 97.75 221 THR B N 1
ATOM 3903 C CA . THR B 1 221 ? 3.662 -7.484 6.617 1 97.75 221 THR B CA 1
ATOM 3904 C C . THR B 1 221 ? 5.133 -7.477 7.02 1 97.75 221 THR B C 1
ATOM 3906 O O . THR B 1 221 ? 5.941 -6.77 6.414 1 97.75 221 THR B O 1
ATOM 3909 N N . GLU B 1 222 ? 5.484 -8.234 8.047 1 98.12 222 GLU B N 1
ATOM 3910 C CA . GLU B 1 222 ? 6.891 -8.406 8.391 1 98.12 222 GLU B CA 1
ATOM 3911 C C . GLU B 1 222 ? 7.656 -9.086 7.258 1 98.12 222 GLU B C 1
ATOM 3913 O O . GLU B 1 222 ? 8.766 -8.68 6.922 1 98.12 222 GLU B O 1
ATOM 3918 N N . MET B 1 223 ? 7.059 -10.109 6.723 1 98.31 223 MET B N 1
ATOM 3919 C CA . MET B 1 223 ? 7.684 -10.805 5.602 1 98.31 223 MET B CA 1
ATOM 3920 C C . MET B 1 223 ? 7.848 -9.875 4.406 1 98.31 223 MET B C 1
ATOM 3922 O O . MET B 1 223 ? 8.906 -9.852 3.771 1 98.31 223 MET B O 1
ATOM 3926 N N . MET B 1 224 ? 6.801 -9.094 4.129 1 97.88 224 MET B N 1
ATOM 3927 C CA . MET B 1 224 ? 6.852 -8.211 2.969 1 97.88 224 MET B CA 1
ATOM 3928 C C . MET B 1 224 ? 7.898 -7.117 3.164 1 97.88 224 MET B C 1
ATOM 3930 O O . MET B 1 224 ? 8.555 -6.699 2.207 1 97.88 224 MET B O 1
ATOM 3934 N N . THR B 1 225 ? 8.062 -6.621 4.391 1 98.12 225 THR B N 1
ATOM 3935 C CA . THR B 1 225 ? 9.109 -5.648 4.688 1 98.12 225 THR B CA 1
ATOM 3936 C C . THR B 1 225 ? 10.492 -6.242 4.422 1 98.12 225 THR B C 1
ATOM 3938 O O . THR B 1 225 ? 11.359 -5.574 3.857 1 98.12 225 THR B O 1
ATOM 3941 N N . LEU B 1 226 ? 10.656 -7.492 4.828 1 98.25 226 LEU B N 1
ATOM 3942 C CA . LEU B 1 226 ? 11.914 -8.18 4.594 1 98.25 226 LEU B CA 1
ATOM 3943 C C . LEU B 1 226 ? 12.164 -8.375 3.1 1 98.25 226 LEU B C 1
ATOM 3945 O O . LEU B 1 226 ? 13.281 -8.188 2.623 1 98.25 226 LEU B O 1
ATOM 3949 N N . VAL B 1 227 ? 11.141 -8.75 2.336 1 97.81 227 VAL B N 1
ATOM 3950 C CA . VAL B 1 227 ? 11.258 -8.883 0.887 1 97.81 227 VAL B CA 1
ATOM 3951 C C . VAL B 1 227 ? 11.656 -7.539 0.274 1 97.81 227 VAL B C 1
ATOM 3953 O O . VAL B 1 227 ? 12.555 -7.473 -0.568 1 97.81 227 VAL B O 1
ATOM 3956 N N . ASN B 1 228 ? 10.984 -6.434 0.689 1 96.31 228 ASN B N 1
ATOM 3957 C CA . ASN B 1 228 ? 11.359 -5.098 0.239 1 96.31 228 ASN B CA 1
ATOM 3958 C C . ASN B 1 228 ? 12.844 -4.828 0.457 1 96.31 228 ASN B C 1
ATOM 3960 O O . ASN B 1 228 ? 13.516 -4.309 -0.433 1 96.31 228 ASN B O 1
ATOM 3964 N N . ARG B 1 229 ? 13.312 -5.191 1.63 1 97.06 229 ARG B N 1
ATOM 3965 C CA . ARG B 1 229 ? 14.711 -4.941 1.981 1 97.06 229 ARG B CA 1
ATOM 3966 C C . ARG B 1 229 ? 15.648 -5.73 1.08 1 97.06 229 ARG B C 1
ATOM 3968 O O . ARG B 1 229 ? 16.562 -5.164 0.47 1 97.06 229 ARG B O 1
ATOM 3975 N N . ARG B 1 230 ? 15.406 -7.012 0.946 1 96.81 230 ARG B N 1
ATOM 3976 C CA . ARG B 1 230 ? 16.281 -7.891 0.181 1 96.81 230 ARG B CA 1
ATOM 3977 C C . ARG B 1 230 ? 16.344 -7.469 -1.283 1 96.81 230 ARG B C 1
ATOM 3979 O O . ARG B 1 230 ? 17.422 -7.34 -1.856 1 96.81 230 ARG B O 1
ATOM 3986 N N . VAL B 1 231 ? 15.203 -7.219 -1.901 1 94.88 231 VAL B N 1
ATOM 3987 C CA . VAL B 1 231 ? 15.148 -6.855 -3.314 1 94.88 231 VAL B CA 1
ATOM 3988 C C . VAL B 1 231 ? 15.836 -5.508 -3.525 1 94.88 231 VAL B C 1
ATOM 3990 O O . VAL B 1 231 ? 16.594 -5.332 -4.48 1 94.88 231 VAL B O 1
ATOM 3993 N N . SER B 1 232 ? 15.594 -4.535 -2.594 1 92.38 232 SER B N 1
ATOM 3994 C CA . SER B 1 232 ? 16.109 -3.182 -2.756 1 92.38 232 SER B CA 1
ATOM 3995 C C . SER B 1 232 ? 17.625 -3.145 -2.6 1 92.38 232 SER B C 1
ATOM 3997 O O . SER B 1 232 ? 18.281 -2.184 -3.018 1 92.38 232 SER B O 1
ATOM 3999 N N . LEU B 1 233 ? 18.188 -4.125 -1.935 1 93.19 233 LEU B N 1
ATOM 4000 C CA . LEU B 1 233 ? 19.625 -4.18 -1.716 1 93.19 233 LEU B CA 1
ATOM 4001 C C . LEU B 1 233 ? 20.344 -4.734 -2.941 1 93.19 233 LEU B C 1
ATOM 4003 O O . LEU B 1 233 ? 21.562 -4.609 -3.062 1 93.19 233 LEU B O 1
ATOM 4007 N N . ARG B 1 234 ? 19.547 -5.363 -3.865 1 89.62 234 ARG B N 1
ATOM 4008 C CA . ARG B 1 234 ? 20.156 -5.871 -5.09 1 89.62 234 ARG B CA 1
ATOM 4009 C C . ARG B 1 234 ? 20.469 -4.734 -6.059 1 89.62 234 ARG B C 1
ATOM 4011 O O . ARG B 1 234 ? 19.891 -3.656 -5.969 1 89.62 234 ARG B O 1
ATOM 4018 N N . ARG B 1 235 ? 21.484 -5.004 -6.867 1 87.44 235 ARG B N 1
ATOM 4019 C CA . ARG B 1 235 ? 21.906 -4.055 -7.895 1 87.44 235 ARG B CA 1
ATOM 4020 C C . ARG B 1 235 ? 22.422 -4.777 -9.125 1 87.44 235 ARG B C 1
ATOM 4022 O O . ARG B 1 235 ? 23.125 -5.793 -9.008 1 87.44 235 ARG B O 1
ATOM 4029 N N . VAL B 1 236 ? 22.109 -4.188 -10.227 1 84.06 236 VAL B N 1
ATOM 4030 C CA . VAL B 1 236 ? 22.609 -4.781 -11.461 1 84.06 236 VAL B CA 1
ATOM 4031 C C . VAL B 1 236 ? 24.125 -4.609 -11.539 1 84.06 236 VAL B C 1
ATOM 4033 O O . VAL B 1 236 ? 24.625 -3.484 -11.617 1 84.06 236 VAL B O 1
ATOM 4036 N N . GLU B 1 237 ? 24.781 -5.66 -11.445 1 83.06 237 GLU B N 1
ATOM 4037 C CA . GLU B 1 237 ? 26.25 -5.605 -11.492 1 83.06 237 GLU B CA 1
ATOM 4038 C C . GLU B 1 237 ? 26.766 -5.77 -12.922 1 83.06 237 GLU B C 1
ATOM 4040 O O . GLU B 1 237 ? 27.703 -5.086 -13.328 1 83.06 237 GLU B O 1
ATOM 4045 N N . ASN B 1 238 ? 26.172 -6.68 -13.672 1 79.56 238 ASN B N 1
ATOM 4046 C CA . ASN B 1 238 ? 26.531 -6.961 -15.062 1 79.56 238 ASN B CA 1
ATOM 4047 C C . ASN B 1 238 ? 25.297 -7.191 -15.922 1 79.56 238 ASN B C 1
ATOM 4049 O O . ASN B 1 238 ? 24.344 -7.844 -15.492 1 79.56 238 ASN B O 1
ATOM 4053 N N . CYS B 1 239 ? 25.266 -6.434 -17 1 75 239 CYS B N 1
ATOM 4054 C CA . CYS B 1 239 ? 24.156 -6.57 -17.938 1 75 239 CYS B CA 1
ATOM 4055 C C . CYS B 1 239 ? 24.594 -6.234 -19.359 1 75 239 CYS B C 1
ATOM 4057 O O . CYS B 1 239 ? 25.5 -5.426 -19.562 1 75 239 CYS B O 1
ATOM 4059 N N . ALA B 1 240 ? 23.969 -6.934 -20.25 1 74.94 240 ALA B N 1
ATOM 4060 C CA . ALA B 1 240 ? 24.234 -6.613 -21.656 1 74.94 240 ALA B CA 1
ATOM 4061 C C . ALA B 1 240 ? 23.891 -5.156 -21.953 1 74.94 240 ALA B C 1
ATOM 4063 O O . ALA B 1 240 ? 24.594 -4.496 -22.719 1 74.94 240 ALA B O 1
ATOM 4064 N N . ASP B 1 241 ? 22.859 -4.703 -21.391 1 74.88 241 ASP B N 1
ATOM 4065 C CA . ASP B 1 241 ? 22.5 -3.291 -21.484 1 74.88 241 ASP B CA 1
ATOM 4066 C C . ASP B 1 241 ? 23.266 -2.467 -20.438 1 74.88 241 ASP B C 1
ATOM 4068 O O . ASP B 1 241 ? 22.891 -2.455 -19.266 1 74.88 241 ASP B O 1
ATOM 4072 N N . ARG B 1 242 ? 24.219 -1.752 -20.828 1 79.12 242 ARG B N 1
ATOM 4073 C CA . ARG B 1 242 ? 25.078 -0.996 -19.922 1 79.12 242 ARG B CA 1
ATOM 4074 C C . ARG B 1 242 ? 24.297 0.051 -19.156 1 79.12 242 ARG B C 1
ATOM 4076 O O . ARG B 1 242 ? 24.672 0.435 -18.047 1 79.12 242 ARG B O 1
ATOM 4083 N N . ASN B 1 243 ? 23.203 0.47 -19.734 1 78 243 ASN B N 1
ATOM 4084 C CA . ASN B 1 243 ? 22.375 1.482 -19.078 1 78 243 ASN B CA 1
ATOM 4085 C C . ASN B 1 243 ? 21.672 0.918 -17.859 1 78 243 ASN B C 1
ATOM 4087 O O . ASN B 1 243 ? 21.156 1.673 -17.031 1 78 243 ASN B O 1
ATOM 4091 N N . ALA B 1 244 ? 21.672 -0.348 -17.797 1 78.31 244 ALA B N 1
ATOM 4092 C CA . ALA B 1 244 ? 20.969 -1 -16.688 1 78.31 244 ALA B CA 1
ATOM 4093 C C . ALA B 1 244 ? 21.875 -1.151 -15.477 1 78.31 244 ALA B C 1
ATOM 4095 O O . ALA B 1 244 ? 21.406 -1.424 -14.367 1 78.31 244 ALA B O 1
ATOM 4096 N N . ILE B 1 245 ? 23.188 -0.978 -15.68 1 81.25 245 ILE B N 1
ATOM 4097 C CA . ILE B 1 245 ? 24.141 -1.205 -14.602 1 81.25 245 ILE B CA 1
ATOM 4098 C C . ILE B 1 245 ? 23.875 -0.229 -13.461 1 81.25 245 ILE B C 1
ATOM 4100 O O . ILE B 1 245 ? 23.656 0.962 -13.695 1 81.25 245 ILE B O 1
ATOM 4104 N N . GLY B 1 246 ? 23.781 -0.741 -12.312 1 82.88 246 GLY B N 1
ATOM 4105 C CA . GLY B 1 246 ? 23.594 0.076 -11.125 1 82.88 246 GLY B CA 1
ATOM 4106 C C . GLY B 1 246 ? 22.141 0.276 -10.758 1 82.88 246 GLY B C 1
ATOM 4107 O O . GLY B 1 246 ? 21.828 0.755 -9.672 1 82.88 246 GLY B O 1
ATOM 4108 N N . LYS B 1 247 ? 21.203 -0.133 -11.672 1 83 247 LYS B N 1
ATOM 4109 C CA . LYS B 1 247 ? 19.781 0.056 -11.414 1 83 247 LYS B CA 1
ATOM 4110 C C . LYS B 1 247 ? 19.297 -0.863 -10.297 1 83 247 LYS B C 1
ATOM 4112 O O . LYS B 1 247 ? 19.812 -1.966 -10.125 1 83 247 LYS B O 1
ATOM 4117 N N . LYS B 1 248 ? 18.344 -0.309 -9.531 1 85.06 248 LYS B N 1
ATOM 4118 C CA . LYS B 1 248 ? 17.781 -1.02 -8.391 1 85.06 248 LYS B CA 1
ATOM 4119 C C . LYS B 1 248 ? 16.297 -1.328 -8.609 1 85.06 248 LYS B C 1
ATOM 4121 O O . LYS B 1 248 ? 15.688 -0.82 -9.555 1 85.06 248 LYS B O 1
ATOM 4126 N N . GLN B 1 249 ? 15.836 -2.232 -7.883 1 88.12 249 GLN B N 1
ATOM 4127 C CA . GLN B 1 249 ? 14.414 -2.586 -7.863 1 88.12 249 GLN B CA 1
ATOM 4128 C C . GLN B 1 249 ? 13.805 -2.324 -6.488 1 88.12 249 GLN B C 1
ATOM 4130 O O . GLN B 1 249 ? 14.398 -2.676 -5.465 1 88.12 249 GLN B O 1
ATOM 4135 N N . VAL B 1 250 ? 12.719 -1.627 -6.484 1 90.19 250 VAL B N 1
ATOM 4136 C CA . VAL B 1 250 ? 12.023 -1.335 -5.234 1 90.19 250 VAL B CA 1
ATOM 4137 C C . VAL B 1 250 ? 10.602 -1.888 -5.293 1 90.19 250 VAL B C 1
ATOM 4139 O O . VAL B 1 250 ? 9.727 -1.307 -5.941 1 90.19 250 VAL B O 1
ATOM 4142 N N . PRO B 1 251 ? 10.375 -3.018 -4.594 1 93.06 251 PRO B N 1
ATOM 4143 C CA . PRO B 1 251 ? 9 -3.523 -4.508 1 93.06 251 PRO B CA 1
ATOM 4144 C C . PRO B 1 251 ? 8.141 -2.73 -3.525 1 93.06 251 PRO B C 1
ATOM 4146 O O . PRO B 1 251 ? 8.664 -1.904 -2.771 1 93.06 251 PRO B O 1
ATOM 4149 N N . CYS B 1 252 ? 6.848 -2.92 -3.643 1 92.25 252 CYS B N 1
ATOM 4150 C CA . CYS B 1 252 ? 5.926 -2.334 -2.676 1 92.25 252 CYS B CA 1
ATOM 4151 C C . CYS B 1 252 ? 4.688 -3.205 -2.502 1 92.25 252 CYS B C 1
ATOM 4153 O O . CYS B 1 252 ? 4.457 -4.125 -3.291 1 92.25 252 CYS B O 1
ATOM 4155 N N . TYR B 1 253 ? 3.994 -2.977 -1.41 1 93.25 253 TYR B N 1
ATOM 4156 C CA . TYR B 1 253 ? 2.689 -3.604 -1.237 1 93.25 253 TYR B CA 1
ATOM 4157 C C . TYR B 1 253 ? 1.676 -2.613 -0.679 1 93.25 253 TYR B C 1
ATOM 4159 O O . TYR B 1 253 ? 2.041 -1.688 0.05 1 93.25 253 TYR B O 1
ATOM 4167 N N . THR B 1 254 ? 0.45 -2.82 -1.089 1 92.69 254 THR B N 1
ATOM 4168 C CA . THR B 1 254 ? -0.691 -2.064 -0.586 1 92.69 254 THR B CA 1
ATOM 4169 C C . THR B 1 254 ? -1.582 -2.943 0.287 1 92.69 254 THR B C 1
ATOM 4171 O O . THR B 1 254 ? -2.023 -4.008 -0.145 1 92.69 254 THR B O 1
ATOM 4174 N N . SER B 1 255 ? -1.876 -2.432 1.502 1 95.56 255 SER B N 1
ATOM 4175 C CA . SER B 1 255 ? -2.615 -3.271 2.441 1 95.56 255 SER B CA 1
ATOM 4176 C C . SER B 1 255 ? -3.939 -2.625 2.836 1 95.56 255 SER B C 1
ATOM 4178 O O . SER B 1 255 ? -3.979 -1.445 3.189 1 95.56 255 SER B O 1
ATOM 4180 N N . MET B 1 256 ? -4.945 -3.426 2.711 1 95.38 256 MET B N 1
ATOM 4181 C CA . MET B 1 256 ? -6.266 -3.137 3.262 1 95.38 256 MET B CA 1
ATOM 4182 C C . MET B 1 256 ? -6.668 -4.188 4.293 1 95.38 256 MET B C 1
ATOM 4184 O O . MET B 1 256 ? -7.855 -4.379 4.559 1 95.38 256 MET B O 1
ATOM 4188 N N . LEU B 1 257 ? -5.672 -4.895 4.793 1 97.56 257 LEU B N 1
ATOM 4189 C CA . LEU B 1 257 ? -5.918 -5.883 5.836 1 97.56 257 LEU B CA 1
ATOM 4190 C C . LEU B 1 257 ? -6.453 -5.223 7.102 1 97.56 257 LEU B C 1
ATOM 4192 O O . LEU B 1 257 ? -6.008 -4.133 7.473 1 97.56 257 LEU B O 1
ATOM 4196 N N . THR B 1 258 ? -7.34 -5.953 7.75 1 97.44 258 THR B N 1
ATOM 4197 C CA . THR B 1 258 ? -7.965 -5.406 8.945 1 97.44 258 THR B CA 1
ATOM 4198 C C . THR B 1 258 ? -7.559 -6.211 10.18 1 97.44 258 THR B C 1
ATOM 4200 O O . THR B 1 258 ? -7.891 -5.84 11.312 1 97.44 258 THR B O 1
ATOM 4203 N N . LYS B 1 259 ? -6.895 -7.25 10.008 1 98.25 259 LYS B N 1
ATOM 4204 C CA . LYS B 1 259 ? -6.363 -8.109 11.062 1 98.25 259 LYS B CA 1
ATOM 4205 C C . LYS B 1 259 ? -4.977 -8.625 10.703 1 98.25 259 LYS B C 1
ATOM 4207 O O . LYS B 1 259 ? -4.52 -8.453 9.57 1 98.25 259 LYS B O 1
ATOM 4212 N N . LYS B 1 260 ? -4.309 -9.188 11.734 1 98.44 260 LYS B N 1
ATOM 4213 C CA . LYS B 1 260 ? -3.012 -9.812 11.477 1 98.44 260 LYS B CA 1
ATOM 4214 C C . LYS B 1 260 ? -3.174 -11.109 10.695 1 98.44 260 LYS B C 1
ATOM 4216 O O . LYS B 1 260 ? -4.098 -11.883 10.945 1 98.44 260 LYS B O 1
ATOM 4221 N N . LEU B 1 261 ? -2.332 -11.305 9.734 1 98.75 261 LEU B N 1
ATOM 4222 C CA . LEU B 1 261 ? -2.383 -12.484 8.867 1 98.75 261 LEU B CA 1
ATOM 4223 C C . LEU B 1 261 ? -1.143 -13.344 9.055 1 98.75 261 LEU B C 1
ATOM 4225 O O . LEU B 1 261 ? -0.02 -12.891 8.836 1 98.75 261 LEU B O 1
ATOM 4229 N N . TYR B 1 262 ? -1.366 -14.594 9.5 1 98.31 262 TYR B N 1
ATOM 4230 C CA . TYR B 1 262 ? -0.313 -15.586 9.68 1 98.31 262 TYR B CA 1
ATOM 4231 C C . TYR B 1 262 ? -0.623 -16.859 8.891 1 98.31 262 TYR B C 1
ATOM 4233 O O . TYR B 1 262 ? -1.779 -17.281 8.812 1 98.31 262 TYR B O 1
ATOM 4241 N N . PHE B 1 263 ? 0.413 -17.469 8.297 1 98.06 263 PHE B N 1
ATOM 4242 C CA . PHE B 1 263 ? 0.296 -18.781 7.648 1 98.06 263 PHE B CA 1
ATOM 4243 C C . PHE B 1 263 ? 0.835 -19.875 8.555 1 98.06 263 PHE B C 1
ATOM 4245 O O . PHE B 1 263 ? 1.559 -20.766 8.094 1 98.06 263 PHE B O 1
ATOM 4252 N N . ARG B 1 264 ? 0.488 -19.844 9.758 1 96.44 264 ARG B N 1
ATOM 4253 C CA . ARG B 1 264 ? 0.996 -20.844 10.695 1 96.44 264 ARG B CA 1
ATOM 4254 C C . ARG B 1 264 ? 0.667 -22.25 10.219 1 96.44 264 ARG B C 1
ATOM 4256 O O . ARG B 1 264 ? -0.34 -22.469 9.539 1 96.44 264 ARG B O 1
ATOM 4263 N N . SER B 1 265 ? 1.5 -23.234 10.633 1 92.75 265 SER B N 1
ATOM 4264 C CA . SER B 1 265 ? 1.371 -24.625 10.188 1 92.75 265 SER B CA 1
ATOM 4265 C C . SER B 1 265 ? 0.007 -25.188 10.555 1 92.75 265 SER B C 1
ATOM 4267 O O . SER B 1 265 ? -0.501 -24.938 11.648 1 92.75 265 SER B O 1
ATOM 4269 N N . LYS B 1 266 ? -0.511 -25.812 9.594 1 86.69 266 LYS B N 1
ATOM 4270 C CA . LYS B 1 266 ? -1.782 -26.484 9.844 1 86.69 266 LYS B CA 1
ATOM 4271 C C . LYS B 1 266 ? -1.563 -27.844 10.508 1 86.69 266 LYS B C 1
ATOM 4273 O O . LYS B 1 266 ? -0.591 -28.547 10.203 1 86.69 266 LYS B O 1
ATOM 4278 N N . LYS B 1 267 ? -2.076 -28.078 11.711 1 66 267 LYS B N 1
ATOM 4279 C CA . LYS B 1 267 ? -1.981 -29.359 12.391 1 66 267 LYS B CA 1
ATOM 4280 C C . LYS B 1 267 ? -2.527 -30.484 11.516 1 66 267 LYS B C 1
ATOM 4282 O O . LYS B 1 267 ? -3.637 -30.391 10.984 1 66 267 LYS B O 1
ATOM 4287 N N . LEU B 1 268 ? -1.709 -31.172 10.664 1 48.91 268 LEU B N 1
ATOM 4288 C CA . LEU B 1 268 ? -2.164 -32.469 10.156 1 48.91 268 LEU B CA 1
ATOM 4289 C C . LEU B 1 268 ? -2.768 -33.312 11.281 1 48.91 268 LEU B C 1
ATOM 4291 O O . LEU B 1 268 ? -2.342 -33.219 12.43 1 48.91 268 LEU B O 1
#

InterPro domains:
  IPR001309 Peptidase C14, p20 domain [PS50208] (20-144)
  IPR002138 Peptidase C14, caspase non-catalytic subunit p10 [PS50207] (171-265)
  IPR002398 Peptidase C14 family [PTHR10454] (12-263)
  IPR011600 Peptidase C14, caspase domain [PF00656] (21-262)
  IPR015917 Peptidase C14A, caspase catalytic domain [PR00376] (20-33)
  IPR015917 Peptidase C14A, caspase catalytic domain [PR00376] (41-59)
  IPR015917 Peptidase C14A, caspase catalytic domain [PR00376] (59-77)
  IPR015917 Peptidase C14A, caspase catalytic domain [PR00376] (91-99)
  IPR015917 Peptidase C14A, caspase catalytic domain [PR00376] (125-143)
  IPR015917 Peptidase C14A, caspase catalytic domain [PR00376] (193-204)
  IPR015917 Peptidase C14A, caspase catalytic domain [PR00376] (255-264)
  IPR015917 Peptidase C14A, caspase catalytic domain [SM00115] (13-265)
  IPR015917 Peptidase C14A, caspase catalytic domain [cd00032] (14-263)
  IPR016129 Peptidase family C14A, His active site [PS01121] (85-99)
  IPR029030 Caspase-like domain superfamily [SSF52129] (8-264)
  IPR033139 Peptidase family C14A, cysteine active site [PS01122] (131-142)

Secondary structure (DSSP, 8-state):
---------TT-B----SSEEEEEEEEE-----GGG-----TTHHHHHHHHHHHHHHTTEEEEEEES--HHHHHHHHHHHHHS--TTEEEEEEEEEEEEETTEEE-SSSEEEHHHHHHTTSTTT-GGGTTS-EEEEEEEEE-S--PPPP------------SSPEEEEE--S------TTEEEEESS-TTSEEEEETTTEEHHHHHHHHHHHHHTTTS-HHHHHHHHHHHHHH------SSGGGTT-----EEEE---SB---PPP--/---------TT-B----SSEEEEEEEEE-----GGG-----TTHHHHHHHHHHHHHHTTEEEEEEES--HHHHHHHHHHHHHS--TTEEEEEEEEEEEEETTEEE-SSSEEEHHHHHHTTSTTT-GGGTTS-EEEEEEEEE-S--PPPP------------SSPEEEEE--S------TTEEEEESS-TTSEEEEETTTEEHHHHHHHHHHHHHTTTS-HHHHHHHHHHHHHH------SSGGGTT-----EEEE---SB---PPP--

Organism: Oncorhynchus kisutch (NCBI:txid8019)

Solvent-accessible surface area (backbone atoms only — not comparable to full-atom values): 27462 Å² total; per-residue (Å²): 123,83,75,71,72,70,80,73,64,72,78,42,58,58,75,58,77,42,88,32,39,16,52,28,42,34,41,39,38,39,53,54,41,75,91,61,37,55,53,70,41,65,15,47,66,40,36,50,52,47,48,52,53,52,42,43,74,59,44,29,54,70,47,77,43,71,48,43,38,50,67,53,48,52,50,53,51,51,51,56,44,70,44,81,35,74,55,28,22,33,39,37,40,35,40,38,31,44,14,47,80,41,20,37,41,36,20,70,40,76,39,50,48,49,61,60,51,45,50,58,31,47,91,64,13,59,56,43,54,93,28,47,36,38,37,38,36,46,31,23,10,57,79,45,87,65,85,91,79,89,77,83,61,71,40,84,69,81,88,81,84,61,83,39,60,44,80,24,37,17,21,37,73,35,72,40,53,54,76,24,24,35,43,34,33,42,17,14,18,88,29,31,29,50,29,29,37,65,66,9,30,52,51,53,47,45,44,44,51,48,44,70,76,37,37,54,74,43,46,52,69,52,50,50,23,41,34,24,32,59,39,44,72,42,59,38,79,70,45,89,52,66,86,47,47,66,46,47,27,36,28,33,34,38,41,22,33,46,48,44,49,61,52,49,79,74,84,125,126,82,75,71,71,70,79,74,62,71,79,42,59,58,77,58,78,44,87,32,40,16,52,28,39,35,42,40,38,41,54,53,42,75,89,59,34,56,56,70,43,65,16,46,65,40,36,51,51,48,48,52,53,52,42,42,74,60,46,28,54,71,48,79,42,72,49,42,39,48,69,53,48,51,51,52,49,51,50,56,44,69,46,82,35,72,55,27,22,32,40,36,42,34,40,38,30,44,14,49,80,42,20,37,41,35,19,69,40,75,40,49,47,48,61,59,51,47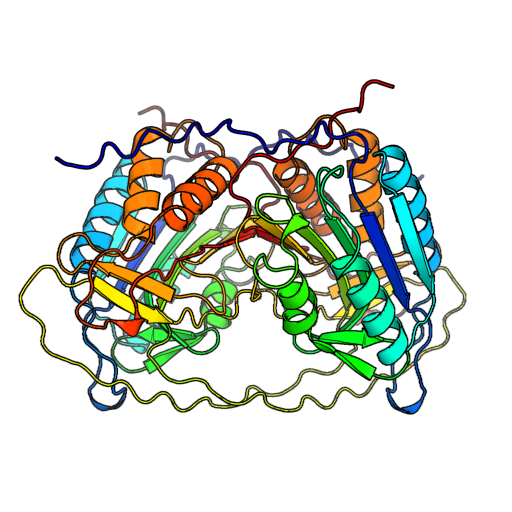,50,59,29,48,91,65,13,60,55,43,54,95,28,46,37,38,37,38,36,45,32,23,10,57,82,49,88,71,85,90,80,88,74,80,60,66,41,84,69,78,86,81,87,61,82,40,57,45,80,24,38,18,21,36,72,35,73,38,53,53,75,23,25,36,41,35,35,42,18,13,18,88,28,30,28,50,27,29,36,64,68,9,31,52,51,53,48,45,44,44,50,46,42,71,76,36,37,53,72,43,45,53,70,53,50,51,24,41,33,23,31,57,40,43,69,41,57,37,81,70,46,90,54,66,86,49,46,64,44,47,26,35,28,30,34,38,41,22,32,47,49,45,48,61,53,49,78,73,84,125

pLDDT: mean 83.9, std 21.77, range [21.66, 98.88]

Foldseek 3Di:
DPPVPPPPDQQFAAPCFFPAQEAEEEEQEQAADVVVVDHGAFASVLLQVLCVVLVVVLRHPYDYDYQDAPVRVVVVLLVRLVDQCLRHQAYEYEYAAADDDQWGDGRYGTDHVLVSQVCNDCVNRVNCVRHAYEYEYPHWHDPDDDDDDDDDDDDDDDDDDPPDDDDDDDPDPDRPHDARYKYKYFADPPAGWDADNHNGTLLSNLLSVLSVVDQQPDWPVVSVVSSQVRQQPDFACDDPPPVRGGGGGGIDMDDNYDHTYGSHDHDD/DPPCPPPPDQQFAAPCFFPAQEAEEEEQEQAADVVVVDHGAFASVLLVVLCVVLVVVLRHPYDYDYQDAPVRVVVVLLVRLVDQCLRHQAYHYEYAAADDDQWGDGRYGTDHVLVSQVCNDCVNRVNCVSHAYEYEYPHWHDPDDDDDDDDDDDDDDDDDDPPDDDDDDDPDPDRPHDARYKYKYFADPPAGWDADNHNGTLLSNLLSVLSVVDQQPDWPVVSVVSSQVRQQPDFACDDPPPVRGGGGGGIDMDDNYDHTYGSHDHDD